Protein AF-0000000070363237 (afdb_homodimer)

Foldseek 3Di:
DDPVLQVVLVVQLVVLLCLQCVQFDLFDLPDPPDDGHGNQNLLVVLLVVLVVCQVVWPDHDDSVLLSLLSNCLCSLCSPVGDDDPLRDDPVNVVVVVVSSLVSLCVSCVSHDPVVSCSNNVSNVCLVVCPDPSSLVSVLSSLLSVLLSNLSHDPVSDDLVNLLVLQACVRHQVSQVVTPVSNVSSPVSSVSSLVSCVVVVHPSVVSNVVSVVVNVVRPD/DDPVLQVVLVVQLVVLLCLQCVQFDLFDLPDPPDDGHGNQNLLVVLLVVLVVCQVVWPDHDDSVLLNLLSNCLCSLCSPVGDDDPLNDDPVNVVVVVVSSLVSLCVSCVSHDPVVSCSNNVSNVCLVVCPDPSSLVSVLSSLLSVLLSNLSHDPVSDDLVNLLVLQACVRHQVSQVVTPVSNVSSPVSSVSSLVVCVVVVHPSVVSNVVSVVVNVVRPD

Radius of gyration: 22.14 Å; Cα contacts (8 Å, |Δi|>4): 570; chains: 2; bounding box: 48×64×52 Å

InterPro domains:
  IPR006674 HD domain [PF13023] (18-162)
  IPR039356 5'-deoxynucleotidase YfbR/HDDC2 [PTHR11845] (4-195)

Organism: Tetrahymena thermophila (strain SB210) (NCBI:txid312017)

Sequence (438 aa):
MNTAQQQNMYLEFLSLAAKLKTTVRHSWPLGKNERRESVGDHSWRLVLMSLLYADKLSQPVDPLKCVLMASIHDLPEALCGDIPIINQDKNVKKQKDILEHQALIKMTESLDEDIKNKLRNAYDEYEAQQTVESKYVKALDKIEAFQQHNLDPLDTWEQKEKEMLFQDRYLMKHCQFDPFLKQLAQKVIDDGIQKLKDAGEDVEKIKEEAIQKDKLIDFMNTAQQQNMYLEFLSLAAKLKTTVRHSWPLGKNERRESVGDHSWRLVLMSLLYADKLSQPVDPLKCVLMASIHDLPEALCGDIPIINQDKNVKKQKDILEHQALIKMTESLDEDIKNKLRNAYDEYEAQQTVESKYVKALDKIEAFQQHNLDPLDTWEQKEKEMLFQDRYLMKHCQFDPFLKQLAQKVIDDGIQ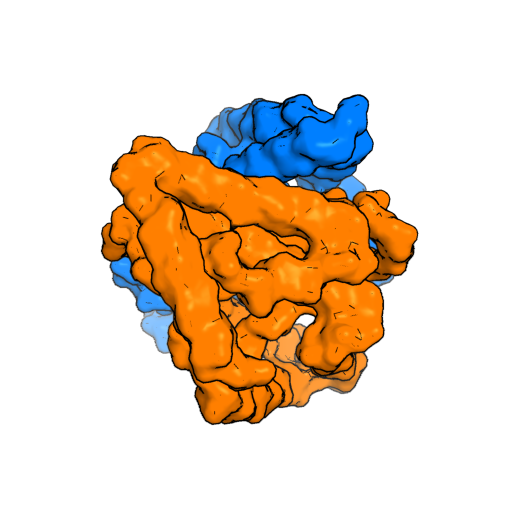KLKDAGEDVEKIKEEAIQKDKLIDF

pLDDT: mean 94.23, std 7.78, range [44.22, 98.94]

Nearest PDB structures (foldseek):
  3kh1-assembly1_B  TM=8.379E-01  e=4.471E-07  Paramagnetospirillum magnetotacticum MS-1
  4dmb-assembly1_A  TM=7.875E-01  e=2.802E-07  Homo sapiens
  4l7e-assembly1_A  TM=7.842E-01  e=4.684E-07  Homo sapiens
  4l1j-assembly1_A  TM=7.646E-01  e=3.886E-07  Homo sapiens
  3kh1-assembly1_A  TM=7.978E-01  e=7.133E-07  Paramagnetospirillum magnetotacticum MS-1

Structure (mmCIF, N/CA/C/O backbone):
data_AF-0000000070363237-model_v1
#
loop_
_entity.id
_entity.type
_entity.pdbx_description
1 polymer 'Hydrolase (HAD superfamily)'
#
loop_
_atom_site.group_PDB
_atom_site.id
_atom_site.type_symbol
_atom_site.label_atom_id
_atom_site.label_alt_id
_atom_site.label_comp_id
_atom_site.label_asym_id
_atom_site.label_entity_id
_atom_site.label_seq_id
_atom_site.pdbx_PDB_ins_code
_atom_site.Cartn_x
_atom_site.Cartn_y
_atom_site.Cartn_z
_atom_site.occupancy
_atom_site.B_iso_or_equiv
_atom_site.auth_seq_id
_atom_site.auth_comp_id
_atom_site.auth_asym_id
_atom_site.auth_atom_id
_atom_site.pdbx_PDB_model_num
ATOM 1 N N . MET A 1 1 ? 21.375 13.312 18.078 1 68.81 1 MET A N 1
ATOM 2 C CA . MET A 1 1 ? 20.5 13.938 17.094 1 68.81 1 MET A CA 1
ATOM 3 C C . MET A 1 1 ? 19.234 14.484 17.766 1 68.81 1 MET A C 1
ATOM 5 O O . MET A 1 1 ? 18.641 13.82 18.594 1 68.81 1 MET A O 1
ATOM 9 N N . ASN A 1 2 ? 19.031 15.758 17.531 1 81.75 2 ASN A N 1
ATOM 10 C CA . ASN A 1 2 ? 17.812 16.25 18.172 1 81.75 2 ASN A CA 1
ATOM 11 C C . ASN A 1 2 ? 16.562 15.812 17.422 1 81.75 2 ASN A C 1
ATOM 13 O O . ASN A 1 2 ? 16.656 15.25 16.328 1 81.75 2 ASN A O 1
ATOM 17 N N . THR A 1 3 ? 15.492 15.852 18.031 1 84.56 3 THR A N 1
ATOM 18 C CA . THR A 1 3 ? 14.219 15.336 17.531 1 84.56 3 THR A CA 1
ATOM 19 C C . THR A 1 3 ? 13.867 15.961 16.188 1 84.56 3 THR A C 1
ATOM 21 O O . THR A 1 3 ? 13.375 15.281 15.281 1 84.56 3 THR A O 1
ATOM 24 N N . ALA A 1 4 ? 14.172 17.219 16.047 1 88.19 4 ALA A N 1
ATOM 25 C CA . ALA A 1 4 ? 13.875 17.922 14.797 1 88.19 4 ALA A CA 1
ATOM 26 C C . ALA A 1 4 ? 14.703 17.391 13.641 1 88.19 4 ALA A C 1
ATOM 28 O O . ALA A 1 4 ? 14.195 17.188 12.539 1 88.19 4 ALA A O 1
ATOM 29 N N . GLN A 1 5 ? 15.945 17.219 13.883 1 88.75 5 GLN A N 1
ATOM 30 C CA . GLN A 1 5 ? 16.828 16.656 12.867 1 88.75 5 GLN A CA 1
ATOM 31 C C . GLN A 1 5 ? 16.406 15.25 12.477 1 88.75 5 GLN A C 1
ATOM 33 O O . GLN A 1 5 ? 16.438 14.891 11.297 1 88.75 5 GLN A O 1
ATOM 38 N N . GLN A 1 6 ? 16.031 14.516 13.477 1 91.06 6 GLN A N 1
ATOM 39 C CA . GLN A 1 6 ? 15.578 13.156 13.234 1 91.06 6 GLN A CA 1
ATOM 40 C C . GLN A 1 6 ? 14.32 13.141 12.367 1 91.06 6 GLN A C 1
ATOM 42 O O . GLN A 1 6 ? 14.219 12.359 11.422 1 91.06 6 GLN A O 1
ATOM 47 N N . GLN A 1 7 ? 13.375 13.984 12.664 1 92.81 7 GLN A N 1
ATOM 48 C CA . GLN A 1 7 ? 12.133 14.062 11.906 1 92.81 7 GLN A CA 1
ATOM 49 C C . GLN A 1 7 ? 12.391 14.469 10.461 1 92.81 7 GLN A C 1
ATOM 51 O O . GLN A 1 7 ? 11.758 13.953 9.539 1 92.81 7 GLN A O 1
ATOM 56 N N . ASN A 1 8 ? 13.406 15.367 10.297 1 93.81 8 ASN A N 1
ATOM 57 C CA . ASN A 1 8 ? 13.781 15.766 8.938 1 93.81 8 ASN A CA 1
ATOM 58 C C . ASN A 1 8 ? 14.336 14.586 8.141 1 93.81 8 ASN A C 1
ATOM 60 O O . ASN A 1 8 ? 14.047 14.453 6.949 1 93.81 8 ASN A O 1
ATOM 64 N N . MET A 1 9 ? 15.094 13.812 8.805 1 94.25 9 MET A N 1
ATOM 65 C CA . MET A 1 9 ? 15.68 12.648 8.148 1 94.25 9 MET A CA 1
ATOM 66 C C . MET A 1 9 ? 14.602 11.641 7.77 1 94.25 9 MET A C 1
ATOM 68 O O . MET A 1 9 ? 14.641 11.062 6.68 1 94.25 9 MET A O 1
ATOM 72 N N . TYR A 1 10 ? 13.609 11.438 8.641 1 95.88 10 TYR A N 1
ATOM 73 C CA . TYR A 1 10 ? 12.516 10.516 8.352 1 95.88 10 TYR A CA 1
ATOM 74 C C . TYR A 1 10 ? 11.664 11.039 7.191 1 95.88 10 TYR A C 1
ATOM 76 O O . TYR A 1 10 ? 11.281 10.273 6.305 1 95.88 10 TYR A O 1
ATOM 84 N N . LEU A 1 11 ? 11.422 12.352 7.223 1 97.06 11 LEU A N 1
ATOM 85 C CA . LEU A 1 11 ? 10.617 12.945 6.16 1 97.06 11 LEU A CA 1
ATOM 86 C C . LEU A 1 11 ? 11.328 12.836 4.816 1 97.06 11 LEU A C 1
ATOM 88 O O . LEU A 1 11 ? 10.695 12.617 3.785 1 97.06 11 LEU A O 1
ATOM 92 N N . GLU A 1 12 ? 12.648 12.984 4.809 1 96.44 12 GLU A N 1
ATOM 93 C CA . GLU A 1 12 ? 13.43 12.828 3.584 1 96.44 12 GLU A CA 1
ATOM 94 C C . GLU A 1 12 ? 13.367 11.398 3.064 1 96.44 12 GLU A C 1
ATOM 96 O O . GLU A 1 12 ? 13.18 11.172 1.868 1 96.44 12 GLU A O 1
ATOM 101 N N . PHE A 1 13 ? 13.586 10.461 3.955 1 98.12 13 PHE A N 1
ATOM 102 C CA . PHE A 1 13 ? 13.484 9.047 3.6 1 98.12 13 PHE A CA 1
ATOM 103 C C . PHE A 1 13 ? 12.109 8.734 3.025 1 98.12 13 PHE A C 1
ATOM 105 O O . PHE A 1 13 ? 12 8.07 1.992 1 98.12 13 PHE A O 1
ATOM 112 N N . LEU A 1 14 ? 11.047 9.234 3.676 1 98.19 14 LEU A N 1
ATOM 113 C CA . LEU A 1 14 ? 9.68 8.953 3.27 1 98.19 14 LEU A CA 1
ATOM 114 C C . LEU A 1 14 ? 9.344 9.664 1.961 1 98.19 14 LEU A C 1
ATOM 116 O O . LEU A 1 14 ? 8.508 9.188 1.189 1 98.19 14 LEU A O 1
ATOM 120 N N . SER A 1 15 ? 10.008 10.805 1.689 1 97.5 15 SER A N 1
ATOM 121 C CA . SER A 1 15 ? 9.867 11.477 0.401 1 97.5 15 SER A CA 1
ATOM 122 C C . SER A 1 15 ? 10.438 10.625 -0.729 1 97.5 15 SER A C 1
ATOM 124 O O . SER A 1 15 ? 9.828 10.523 -1.8 1 97.5 15 SER A O 1
ATOM 126 N N . LEU A 1 16 ? 11.578 10.008 -0.493 1 97.31 16 LEU A N 1
ATOM 127 C CA . LEU A 1 16 ? 12.156 9.102 -1.479 1 97.31 16 LEU A CA 1
ATOM 128 C C . LEU A 1 16 ? 11.273 7.879 -1.678 1 97.31 16 LEU A C 1
ATOM 130 O O . LEU A 1 16 ? 11.031 7.457 -2.811 1 97.31 16 LEU A O 1
ATOM 134 N N . ALA A 1 17 ? 10.758 7.328 -0.592 1 98.19 17 ALA A N 1
ATOM 135 C CA . ALA A 1 17 ? 9.891 6.156 -0.647 1 98.19 17 ALA A CA 1
ATOM 136 C C . ALA A 1 17 ? 8.625 6.445 -1.453 1 98.19 17 ALA A C 1
ATOM 138 O O . ALA A 1 17 ? 8.109 5.566 -2.146 1 98.19 17 ALA A O 1
ATOM 139 N N . ALA A 1 18 ? 8.141 7.695 -1.386 1 98.19 18 ALA A N 1
ATOM 140 C CA . ALA A 1 18 ? 6.898 8.086 -2.045 1 98.19 18 ALA A CA 1
ATOM 141 C C . ALA A 1 18 ? 6.988 7.887 -3.555 1 98.19 18 ALA A C 1
ATOM 143 O O . ALA A 1 18 ? 5.969 7.777 -4.234 1 98.19 18 ALA A O 1
ATOM 144 N N . LYS A 1 19 ? 8.195 7.781 -4.066 1 97.81 19 LYS A N 1
ATOM 145 C CA . LYS A 1 19 ? 8.383 7.566 -5.5 1 97.81 19 LYS A CA 1
ATOM 146 C C . LYS A 1 19 ? 7.824 6.215 -5.934 1 97.81 19 LYS A C 1
ATOM 148 O O . LYS A 1 19 ? 7.535 6.008 -7.113 1 97.81 19 LYS A O 1
ATOM 153 N N . LEU A 1 20 ? 7.574 5.273 -4.996 1 98.5 20 LEU A N 1
ATOM 154 C CA . LEU A 1 20 ? 6.988 3.98 -5.324 1 98.5 20 LEU A CA 1
ATOM 155 C C . LEU A 1 20 ? 5.543 4.141 -5.781 1 98.5 20 LEU A C 1
ATOM 157 O O . LEU A 1 20 ? 4.992 3.256 -6.441 1 98.5 20 LEU A O 1
ATOM 161 N N . LYS A 1 21 ? 4.898 5.297 -5.434 1 98.12 21 LYS A N 1
ATOM 162 C CA . LYS A 1 21 ? 3.521 5.562 -5.844 1 98.12 21 LYS A CA 1
ATOM 163 C C . LYS A 1 21 ? 3.436 5.816 -7.348 1 98.12 21 LYS A C 1
ATOM 165 O O . LYS A 1 21 ? 2.365 5.688 -7.941 1 98.12 21 LYS A O 1
ATOM 170 N N . THR A 1 22 ? 4.582 6.168 -7.98 1 97.25 22 THR A N 1
ATOM 171 C CA . THR A 1 22 ? 4.582 6.52 -9.398 1 97.25 22 THR A CA 1
ATOM 172 C C . THR A 1 22 ? 5.496 5.582 -10.188 1 97.25 22 THR A C 1
ATOM 174 O O . THR A 1 22 ? 5.602 5.699 -11.406 1 97.25 22 THR A O 1
ATOM 177 N N . THR A 1 23 ? 6.246 4.688 -9.469 1 97.44 23 THR A N 1
ATOM 178 C CA . THR A 1 23 ? 6.949 3.602 -10.141 1 97.44 23 THR A CA 1
ATOM 179 C C . THR A 1 23 ? 5.977 2.504 -10.562 1 97.44 23 THR A C 1
ATOM 181 O O . THR A 1 23 ? 5.441 1.782 -9.719 1 97.44 23 THR A O 1
ATOM 184 N N . VAL A 1 24 ? 5.766 2.338 -11.875 1 95.94 24 VAL A N 1
ATOM 185 C CA . VAL A 1 24 ? 4.684 1.479 -12.336 1 95.94 24 VAL A CA 1
ATOM 186 C C . VAL A 1 24 ? 5.223 0.083 -12.641 1 95.94 24 VAL A C 1
ATOM 188 O O . VAL A 1 24 ? 6.383 -0.071 -13.023 1 95.94 24 VAL A O 1
ATOM 191 N N . ARG A 1 25 ? 4.395 -0.927 -12.461 1 95.69 25 ARG A N 1
ATOM 192 C CA . ARG A 1 25 ? 4.66 -2.324 -12.797 1 95.69 25 ARG A CA 1
ATOM 193 C C . ARG A 1 25 ? 4.047 -2.693 -14.141 1 95.69 25 ARG A C 1
ATOM 195 O O . ARG A 1 25 ? 3.584 -1.82 -14.883 1 95.69 25 ARG A O 1
ATOM 202 N N . HIS A 1 26 ? 4.039 -3.918 -14.445 1 91.56 26 HIS A N 1
ATOM 203 C CA . HIS A 1 26 ? 3.629 -4.395 -15.766 1 91.56 26 HIS A CA 1
ATOM 204 C C . HIS A 1 26 ? 2.111 -4.523 -15.852 1 91.56 26 HIS A C 1
ATOM 206 O O . HIS A 1 26 ? 1.538 -4.414 -16.938 1 91.56 26 HIS A O 1
ATOM 212 N N . SER A 1 27 ? 1.451 -4.664 -14.734 1 93.31 27 SER A N 1
ATOM 213 C CA . SER A 1 27 ? 0.03 -4.992 -14.68 1 93.31 27 SER A CA 1
ATOM 214 C C . SER A 1 27 ? -0.83 -3.787 -15.047 1 93.31 27 SER A C 1
ATOM 216 O O . SER A 1 27 ? -0.53 -2.66 -14.648 1 93.31 27 SER A O 1
ATOM 218 N N . TRP A 1 28 ? -1.912 -4.078 -15.812 1 94.75 28 TRP A N 1
ATOM 219 C CA . TRP A 1 28 ? -2.908 -3.1 -16.234 1 94.75 28 TRP A CA 1
ATOM 220 C C . TRP A 1 28 ? -4.285 -3.447 -15.68 1 94.75 28 TRP A C 1
ATOM 222 O O . TRP A 1 28 ? -5.129 -3.994 -16.391 1 94.75 28 TRP A O 1
ATOM 232 N N . PRO A 1 29 ? -4.539 -2.984 -14.477 1 93.94 29 PRO A N 1
ATOM 233 C CA . PRO A 1 29 ? -5.77 -3.434 -13.82 1 93.94 29 PRO A CA 1
ATOM 234 C C . PRO A 1 29 ? -7.027 -2.932 -14.523 1 93.94 29 PRO A C 1
ATOM 236 O O . PRO A 1 29 ? -8.094 -3.531 -14.391 1 93.94 29 PRO A O 1
ATOM 239 N N . LEU A 1 30 ? -6.949 -1.85 -15.297 1 92.81 30 LEU A N 1
ATOM 240 C CA . LEU A 1 30 ? -8.141 -1.249 -15.898 1 92.81 30 LEU A CA 1
ATOM 241 C C . LEU A 1 30 ? -8.141 -1.446 -17.406 1 92.81 30 LEU A C 1
ATOM 243 O O . LEU A 1 30 ? -9.031 -0.949 -18.109 1 92.81 30 LEU A O 1
ATOM 247 N N . GLY A 1 31 ? -7.234 -2.068 -17.938 1 92.38 31 GLY A N 1
ATOM 248 C CA . GLY A 1 31 ? -7.133 -2.275 -19.375 1 92.38 31 GLY A CA 1
ATOM 249 C C . GLY A 1 31 ? -5.867 -1.695 -19.969 1 92.38 31 GLY A C 1
ATOM 250 O O . GLY A 1 31 ? -5.152 -0.936 -19.312 1 92.38 31 GLY A O 1
ATOM 251 N N . LYS A 1 32 ? -5.805 -2.025 -21.188 1 89 32 LYS A N 1
ATOM 252 C CA . LYS A 1 32 ? -4.613 -1.55 -21.875 1 89 32 LYS A CA 1
ATOM 253 C C . LYS A 1 32 ? -4.629 -0.03 -22.016 1 89 32 LYS A C 1
ATOM 255 O O . LYS A 1 32 ? -5.676 0.567 -22.266 1 89 32 LYS A O 1
ATOM 260 N N . ASN A 1 33 ? -3.549 0.647 -21.797 1 86.19 33 ASN A N 1
ATOM 261 C CA . ASN A 1 33 ? -3.34 2.084 -21.953 1 86.19 33 ASN A CA 1
ATOM 262 C C . ASN A 1 33 ? -4.047 2.871 -20.859 1 86.19 33 ASN A C 1
ATOM 264 O O . ASN A 1 33 ? -4.223 4.086 -20.969 1 86.19 33 ASN A O 1
ATOM 268 N N . GLU A 1 34 ? -4.531 2.162 -19.969 1 91.88 34 GLU A N 1
ATOM 269 C CA . GLU A 1 34 ? -5.082 2.822 -18.781 1 91.88 34 GLU A CA 1
ATOM 270 C C . GLU A 1 34 ? -4.051 2.891 -17.656 1 91.88 34 GLU A C 1
ATOM 272 O O . GLU A 1 34 ? -2.846 2.898 -17.922 1 91.88 34 GLU A O 1
ATOM 277 N N . ARG A 1 35 ? -4.516 2.902 -16.422 1 92.69 35 ARG A N 1
ATOM 278 C CA . ARG A 1 35 ? -3.643 3.043 -15.273 1 92.69 35 ARG A CA 1
ATOM 279 C C . ARG A 1 35 ? -2.932 1.731 -14.953 1 92.69 35 ARG A C 1
ATOM 281 O O . ARG A 1 35 ? -3.578 0.701 -14.758 1 92.69 35 ARG A O 1
ATOM 288 N N . ARG A 1 36 ? -1.644 1.788 -14.945 1 95.94 36 ARG A N 1
ATOM 289 C CA . ARG A 1 36 ? -0.871 0.629 -14.508 1 95.94 36 ARG A CA 1
ATOM 290 C C . ARG A 1 36 ? -0.79 0.569 -12.984 1 95.94 36 ARG A C 1
ATOM 292 O O . ARG A 1 36 ? -0.907 1.594 -12.312 1 95.94 36 ARG A O 1
ATOM 299 N N . GLU A 1 37 ? -0.591 -0.624 -12.523 1 97.69 37 GLU A N 1
ATOM 300 C CA . GLU A 1 37 ? -0.341 -0.818 -11.102 1 97.69 37 GLU A CA 1
ATOM 301 C C . GLU A 1 37 ? 0.981 -0.184 -10.68 1 97.69 37 GLU A C 1
ATOM 303 O O . GLU A 1 37 ? 1.983 -0.299 -11.391 1 97.69 37 GLU A O 1
ATOM 308 N N . SER A 1 38 ? 1.034 0.523 -9.531 1 98.19 38 SER A N 1
ATOM 309 C CA . SER A 1 38 ? 2.293 1.02 -8.984 1 98.19 38 SER A CA 1
ATOM 310 C C . SER A 1 38 ? 2.932 -0.005 -8.047 1 98.19 38 SER A C 1
ATOM 312 O O . SER A 1 38 ? 2.266 -0.936 -7.594 1 98.19 38 SER A O 1
ATOM 314 N N . VAL A 1 39 ? 4.219 0.177 -7.781 1 98.5 39 VAL A N 1
ATOM 315 C CA . VAL A 1 39 ? 4.902 -0.661 -6.805 1 98.5 39 VAL A CA 1
ATOM 316 C C . VAL A 1 39 ? 4.289 -0.449 -5.422 1 98.5 39 VAL A C 1
ATOM 318 O O . VAL A 1 39 ? 4.195 -1.387 -4.625 1 98.5 39 VAL A O 1
ATOM 321 N N . GLY A 1 40 ? 3.85 0.8 -5.102 1 98.69 40 GLY A N 1
ATOM 322 C CA . GLY A 1 40 ? 3.143 1.066 -3.859 1 98.69 40 GLY A CA 1
ATOM 323 C C . GLY A 1 40 ? 1.856 0.272 -3.723 1 98.69 40 GLY A C 1
ATOM 324 O O . GLY A 1 40 ? 1.598 -0.325 -2.676 1 98.69 40 GLY A O 1
ATOM 325 N N . ASP A 1 41 ? 1.021 0.223 -4.812 1 98.69 41 ASP A N 1
ATOM 326 C CA . ASP A 1 41 ? -0.201 -0.575 -4.867 1 98.69 41 ASP A CA 1
ATOM 327 C C . ASP A 1 41 ? 0.082 -2.037 -4.535 1 98.69 41 ASP A C 1
ATOM 329 O O . ASP A 1 41 ? -0.592 -2.631 -3.691 1 98.69 41 ASP A O 1
ATOM 333 N N . HIS A 1 42 ? 1.055 -2.541 -5.23 1 98.69 42 HIS A N 1
ATOM 334 C CA . HIS A 1 42 ? 1.455 -3.934 -5.062 1 98.69 42 HIS A CA 1
ATOM 335 C C . HIS A 1 42 ? 1.879 -4.219 -3.627 1 98.69 42 HIS A C 1
ATOM 337 O O . HIS A 1 42 ? 1.453 -5.211 -3.033 1 98.69 42 HIS A O 1
ATOM 343 N N . SER A 1 43 ? 2.715 -3.367 -3.057 1 98.88 43 SER A N 1
ATOM 344 C CA . SER A 1 43 ? 3.254 -3.557 -1.715 1 98.88 43 SER A CA 1
ATOM 345 C C . SER A 1 43 ? 2.154 -3.482 -0.661 1 98.88 43 SER A C 1
ATOM 347 O O . SER A 1 43 ? 2.186 -4.211 0.331 1 98.88 43 SER A O 1
ATOM 349 N N . TRP A 1 44 ? 1.17 -2.582 -0.861 1 98.88 44 TRP A N 1
ATOM 350 C CA . TRP A 1 44 ? 0.042 -2.49 0.06 1 98.88 44 TRP A CA 1
ATOM 351 C C . TRP A 1 44 ? -0.716 -3.812 0.126 1 98.88 44 TRP A C 1
ATOM 353 O O . TRP A 1 44 ? -0.987 -4.324 1.214 1 98.88 44 TRP A O 1
ATOM 363 N N . ARG A 1 45 ? -1.072 -4.344 -1.027 1 98.88 45 ARG A N 1
ATOM 364 C CA . ARG A 1 45 ? -1.854 -5.574 -1.042 1 98.88 45 ARG A CA 1
ATOM 365 C C . ARG A 1 45 ? -1.052 -6.738 -0.472 1 98.88 45 ARG A C 1
ATOM 367 O O . ARG A 1 45 ? -1.61 -7.625 0.18 1 98.88 45 ARG A O 1
ATOM 374 N N . LEU A 1 46 ? 0.284 -6.695 -0.72 1 98.88 46 LEU A N 1
ATOM 375 C CA . LEU A 1 46 ? 1.155 -7.711 -0.14 1 98.88 46 LEU A CA 1
ATOM 376 C C . LEU A 1 46 ? 1.116 -7.656 1.384 1 98.88 46 LEU A C 1
ATOM 378 O O . LEU A 1 46 ? 1.078 -8.695 2.045 1 98.88 46 LEU A O 1
ATOM 382 N N . VAL A 1 47 ? 1.131 -6.473 1.96 1 98.88 47 VAL A N 1
ATOM 383 C CA . VAL A 1 47 ? 1.019 -6.289 3.402 1 98.88 47 VAL A CA 1
ATOM 384 C C . VAL A 1 47 ? -0.3 -6.879 3.898 1 98.88 47 VAL A C 1
ATOM 386 O O . VAL A 1 47 ? -0.322 -7.629 4.879 1 98.88 47 VAL A O 1
ATOM 389 N N . LEU A 1 48 ? -1.365 -6.57 3.238 1 98.69 48 LEU A N 1
ATOM 390 C CA . LEU A 1 48 ? -2.682 -7.07 3.617 1 98.69 48 LEU A CA 1
ATOM 391 C C . LEU A 1 48 ? -2.713 -8.594 3.596 1 98.69 48 LEU A C 1
ATOM 393 O O . LEU A 1 48 ? -3.189 -9.227 4.543 1 98.69 48 LEU A O 1
ATOM 397 N N . MET A 1 49 ? -2.184 -9.219 2.551 1 98.69 49 MET A N 1
ATOM 398 C CA . MET A 1 49 ? -2.121 -10.672 2.439 1 98.69 49 MET A CA 1
ATOM 399 C C . MET A 1 49 ? -1.302 -11.266 3.578 1 98.69 49 MET A C 1
ATOM 401 O O . MET A 1 49 ? -1.685 -12.289 4.156 1 98.69 49 MET A O 1
ATOM 405 N N . SER A 1 50 ? -0.142 -10.609 3.865 1 98.69 50 SER A N 1
ATOM 406 C CA . SER A 1 50 ? 0.742 -11.125 4.906 1 98.69 50 SER A CA 1
ATOM 407 C C . SER A 1 50 ? 0.045 -11.148 6.262 1 98.69 50 SER A C 1
ATOM 409 O O . SER A 1 50 ? 0.295 -12.039 7.074 1 98.69 50 SER A O 1
ATOM 411 N N . LEU A 1 51 ? -0.832 -10.203 6.504 1 98.06 51 LEU A N 1
ATOM 412 C CA . LEU A 1 51 ? -1.592 -10.148 7.75 1 98.06 51 LEU A CA 1
ATOM 413 C C . LEU A 1 51 ? -2.678 -11.219 7.77 1 98.06 51 LEU A C 1
ATOM 415 O O . LEU A 1 51 ? -2.945 -11.82 8.812 1 98.06 51 LEU A O 1
ATOM 419 N N . LEU A 1 52 ? -3.281 -11.516 6.641 1 97.12 52 LEU A N 1
ATOM 420 C CA . LEU A 1 52 ? -4.441 -12.398 6.555 1 97.12 52 LEU A CA 1
ATOM 421 C C . LEU A 1 52 ? -4.027 -13.859 6.699 1 97.12 52 LEU A C 1
ATOM 423 O O . LEU A 1 52 ? -4.75 -14.656 7.297 1 97.12 52 LEU A O 1
ATOM 427 N N . TYR A 1 53 ? -2.848 -14.211 6.184 1 97.31 53 TYR A N 1
ATOM 428 C CA . TYR A 1 53 ? -2.52 -15.625 6.047 1 97.31 53 TYR A CA 1
ATOM 429 C C . TYR A 1 53 ? -1.526 -16.062 7.121 1 97.31 53 TYR A C 1
ATOM 431 O O . TYR A 1 53 ? -1.177 -17.234 7.211 1 97.31 53 TYR A O 1
ATOM 439 N N . ALA A 1 54 ? -1.068 -15.156 7.965 1 96.94 54 ALA A N 1
ATOM 440 C CA . ALA A 1 54 ? 0.022 -15.422 8.898 1 96.94 54 ALA A CA 1
ATOM 441 C C . ALA A 1 54 ? -0.294 -16.625 9.773 1 96.94 54 ALA A C 1
ATOM 443 O O . ALA A 1 54 ? 0.594 -17.422 10.094 1 96.94 54 ALA A O 1
ATOM 444 N N . ASP A 1 55 ? -1.562 -16.859 10.156 1 95.56 55 ASP A N 1
ATOM 445 C CA . ASP A 1 55 ? -1.926 -17.906 11.109 1 95.56 55 ASP A CA 1
ATOM 446 C C . ASP A 1 55 ? -2.334 -19.188 10.383 1 95.56 55 ASP A C 1
ATOM 448 O O . ASP A 1 55 ? -2.799 -20.141 11.016 1 95.56 55 ASP A O 1
ATOM 452 N N . LYS A 1 56 ? -2.205 -19.203 9.047 1 95.94 56 LYS A N 1
ATOM 453 C CA . LYS A 1 56 ? -2.631 -20.359 8.266 1 95.94 56 LYS A CA 1
ATOM 454 C C . LYS A 1 56 ? -1.451 -21.281 7.949 1 95.94 56 LYS A C 1
ATOM 456 O O . LYS A 1 56 ? -1.639 -22.406 7.477 1 95.94 56 LYS A O 1
ATOM 461 N N . LEU A 1 57 ? -0.264 -20.781 8.25 1 96.94 57 LEU A N 1
ATOM 462 C CA . LEU A 1 57 ? 0.94 -21.531 7.887 1 96.94 57 LEU A CA 1
ATOM 463 C C . LEU A 1 57 ? 1.176 -22.688 8.852 1 96.94 57 LEU A C 1
ATOM 465 O O . LEU A 1 57 ? 0.756 -22.625 10.016 1 96.94 57 LEU A O 1
ATOM 469 N N . SER A 1 58 ? 1.894 -23.703 8.383 1 97 58 SER A N 1
ATOM 470 C CA . SER A 1 58 ? 2.242 -24.859 9.195 1 97 58 SER A CA 1
ATOM 471 C C . SER A 1 58 ? 3.262 -24.484 10.273 1 97 58 SER A C 1
ATOM 473 O O . SER A 1 58 ? 3.277 -25.078 11.352 1 97 58 SER A O 1
ATOM 475 N N . GLN A 1 59 ? 4.148 -23.547 9.977 1 96.56 59 GLN A N 1
ATOM 476 C CA . GLN A 1 59 ? 5.094 -22.984 10.938 1 96.56 59 GLN A CA 1
ATOM 477 C C . GLN A 1 59 ? 4.707 -21.562 11.328 1 96.56 59 GLN A C 1
ATOM 479 O O . GLN A 1 59 ? 4.266 -20.781 10.484 1 96.56 59 GLN A O 1
ATOM 484 N N . PRO A 1 60 ? 4.898 -21.359 12.609 1 97.44 60 PRO A N 1
ATOM 485 C CA . PRO A 1 60 ? 4.566 -19.984 13.016 1 97.44 60 PRO A CA 1
ATOM 486 C C . PRO A 1 60 ? 5.523 -18.953 12.438 1 97.44 60 PRO A C 1
ATOM 488 O O . PRO A 1 60 ? 6.707 -19.234 12.242 1 97.44 60 PRO A O 1
ATOM 491 N N . VAL A 1 61 ? 5.047 -17.766 12.156 1 98.31 61 VAL A N 1
ATOM 492 C CA . VAL A 1 61 ? 5.855 -16.641 11.703 1 98.31 61 VAL A CA 1
ATOM 493 C C . VAL A 1 61 ? 5.586 -15.43 12.594 1 98.31 61 VAL A C 1
ATOM 495 O O . VAL A 1 61 ? 4.551 -15.359 13.258 1 98.31 61 VAL A O 1
ATOM 498 N N . ASP A 1 62 ? 6.574 -14.547 12.664 1 98.5 62 ASP A N 1
ATOM 499 C CA . ASP A 1 62 ? 6.379 -13.234 13.266 1 98.5 62 ASP A CA 1
ATOM 500 C C . ASP A 1 62 ? 5.691 -12.281 12.297 1 98.5 62 ASP A C 1
ATOM 502 O O . ASP A 1 62 ? 6.32 -11.773 11.359 1 98.5 62 ASP A O 1
ATOM 506 N N . PRO A 1 63 ? 4.418 -11.992 12.547 1 98.5 63 PRO A N 1
ATOM 507 C CA . PRO A 1 63 ? 3.676 -11.195 11.562 1 98.5 63 PRO A CA 1
ATOM 508 C C . PRO A 1 63 ? 4.262 -9.797 11.375 1 98.5 63 PRO A C 1
ATOM 510 O O . PRO A 1 63 ? 4.211 -9.25 10.273 1 98.5 63 PRO A O 1
ATOM 513 N N . LEU A 1 64 ? 4.781 -9.219 12.438 1 98.56 64 LEU A N 1
ATOM 514 C CA . LEU A 1 64 ? 5.336 -7.871 12.328 1 98.56 64 LEU A CA 1
ATOM 515 C C . LEU A 1 64 ? 6.566 -7.863 11.43 1 98.56 64 LEU A C 1
ATOM 517 O O . LEU A 1 64 ? 6.754 -6.938 10.641 1 98.56 64 LEU A O 1
ATOM 521 N N . LYS A 1 65 ? 7.387 -8.852 11.602 1 98.31 65 LYS A N 1
ATOM 522 C CA . LYS A 1 65 ? 8.555 -8.992 10.734 1 98.31 65 LYS A CA 1
ATOM 523 C C . LYS A 1 65 ? 8.133 -9.18 9.273 1 98.31 65 LYS A C 1
ATOM 525 O O . LYS A 1 65 ? 8.727 -8.594 8.375 1 98.31 65 LYS A O 1
ATOM 530 N N . CYS A 1 66 ? 7.098 -9.938 9.008 1 98.88 66 CYS A N 1
ATOM 531 C CA . CYS A 1 66 ? 6.598 -10.195 7.66 1 98.88 66 CYS A CA 1
ATOM 532 C C . CYS A 1 66 ? 6.047 -8.914 7.035 1 98.88 66 CYS A C 1
ATOM 534 O O . CYS A 1 66 ? 6.312 -8.625 5.867 1 98.88 66 CYS A O 1
ATOM 536 N N . VAL A 1 67 ? 5.328 -8.148 7.844 1 98.81 67 VAL A N 1
ATOM 537 C CA . VAL A 1 67 ? 4.742 -6.902 7.363 1 98.81 67 VAL A CA 1
ATOM 538 C C . VAL A 1 67 ? 5.852 -5.91 7.016 1 98.81 67 VAL A C 1
ATOM 540 O O . VAL A 1 67 ? 5.77 -5.203 6.012 1 98.81 67 VAL A O 1
ATOM 543 N N . LEU A 1 68 ? 6.855 -5.836 7.859 1 98.81 68 LEU A N 1
ATOM 544 C CA . LEU A 1 68 ? 7.98 -4.953 7.566 1 98.81 68 LEU A CA 1
ATOM 545 C C . LEU A 1 68 ? 8.641 -5.34 6.25 1 98.81 68 LEU A C 1
ATOM 547 O O . LEU A 1 68 ? 8.844 -4.488 5.379 1 98.81 68 LEU A O 1
ATOM 551 N N . MET A 1 69 ? 8.891 -6.594 6.047 1 98.81 69 MET A N 1
ATOM 552 C CA . MET A 1 69 ? 9.508 -7.078 4.812 1 98.81 69 MET A CA 1
ATOM 553 C C . MET A 1 69 ? 8.617 -6.773 3.611 1 98.81 69 MET A C 1
ATOM 555 O O . MET A 1 69 ? 9.094 -6.277 2.588 1 98.81 69 MET A O 1
ATOM 559 N N . ALA A 1 70 ? 7.332 -7.086 3.771 1 98.88 70 ALA A N 1
ATOM 560 C CA . ALA A 1 70 ? 6.375 -6.859 2.691 1 98.88 70 ALA A CA 1
ATOM 561 C C . ALA A 1 70 ? 6.324 -5.383 2.305 1 98.88 70 ALA A C 1
ATOM 563 O O . ALA A 1 70 ? 6.195 -5.051 1.124 1 98.88 70 ALA A O 1
ATOM 564 N N . SER A 1 71 ? 6.465 -4.488 3.26 1 98.75 71 SER A N 1
ATOM 565 C CA . SER A 1 71 ? 6.316 -3.053 3.033 1 98.75 71 SER A CA 1
ATOM 566 C C . SER A 1 71 ? 7.543 -2.475 2.336 1 98.75 71 SER A C 1
ATOM 568 O O . SER A 1 71 ? 7.441 -1.479 1.616 1 98.75 71 SER A O 1
ATOM 570 N N . ILE A 1 72 ? 8.75 -3.162 2.457 1 98.69 72 ILE A N 1
ATOM 571 C CA . ILE A 1 72 ? 9.945 -2.459 2 1 98.69 72 ILE A CA 1
ATOM 572 C C . ILE A 1 72 ? 10.672 -3.303 0.955 1 98.69 72 ILE A C 1
ATOM 574 O O . ILE A 1 72 ? 11.734 -2.912 0.462 1 98.69 72 ILE A O 1
ATOM 578 N N . HIS A 1 73 ? 10.18 -4.469 0.573 1 98.31 73 HIS A N 1
ATOM 579 C CA . HIS A 1 73 ? 10.922 -5.414 -0.26 1 98.31 73 HIS A CA 1
ATOM 580 C C . HIS A 1 73 ? 11.289 -4.793 -1.604 1 98.31 73 HIS A C 1
ATOM 582 O O . HIS A 1 73 ? 12.344 -5.09 -2.162 1 98.31 73 HIS A O 1
ATOM 588 N N . ASP A 1 74 ? 10.484 -3.895 -2.102 1 98.06 74 ASP A N 1
ATOM 589 C CA . ASP A 1 74 ? 10.734 -3.262 -3.393 1 98.06 74 ASP A CA 1
ATOM 590 C C . ASP A 1 74 ? 11.125 -1.796 -3.219 1 98.06 74 ASP A C 1
ATOM 592 O O . ASP A 1 74 ? 11.102 -1.022 -4.18 1 98.06 74 ASP A O 1
ATOM 596 N N . LEU A 1 75 ? 11.477 -1.37 -1.999 1 98.12 75 LEU A N 1
ATOM 597 C CA . LEU A 1 75 ? 11.773 0.019 -1.672 1 98.12 75 LEU A CA 1
ATOM 598 C C . LEU A 1 75 ? 12.859 0.57 -2.588 1 98.12 75 LEU A C 1
ATOM 600 O O . LEU A 1 75 ? 12.773 1.709 -3.053 1 98.12 75 LEU A O 1
ATOM 604 N N . PRO A 1 76 ? 13.914 -0.197 -2.92 1 97.56 76 PRO A N 1
ATOM 605 C CA . PRO A 1 76 ? 14.977 0.33 -3.779 1 97.56 76 PRO A CA 1
ATOM 606 C C . PRO A 1 76 ? 14.461 0.765 -5.152 1 97.56 76 PRO A C 1
ATOM 608 O O . PRO A 1 76 ? 15.102 1.578 -5.824 1 97.56 76 PRO A O 1
ATOM 611 N N . GLU A 1 77 ? 13.297 0.243 -5.578 1 97.56 77 GLU A N 1
ATOM 612 C CA . GLU A 1 77 ? 12.758 0.559 -6.895 1 97.56 77 GLU A CA 1
ATOM 613 C C . GLU A 1 77 ? 12.312 2.016 -6.977 1 97.56 77 GLU A C 1
ATOM 615 O O . GLU A 1 77 ? 12.086 2.543 -8.07 1 97.56 77 GLU A O 1
ATOM 620 N N . ALA A 1 78 ? 12.203 2.654 -5.859 1 96.94 78 ALA A N 1
ATOM 621 C CA . ALA A 1 78 ? 11.914 4.086 -5.828 1 96.94 78 ALA A CA 1
ATOM 622 C C . ALA A 1 78 ? 13.008 4.879 -6.543 1 96.94 78 ALA A C 1
ATOM 624 O O . ALA A 1 78 ? 12.742 5.941 -7.109 1 96.94 78 ALA A O 1
ATOM 625 N N . LEU A 1 79 ? 14.227 4.375 -6.512 1 95.31 79 LEU A N 1
ATOM 626 C CA . LEU A 1 79 ? 15.352 5.094 -7.105 1 95.31 79 LEU A CA 1
ATOM 627 C C . LEU A 1 79 ? 15.797 4.43 -8.406 1 95.31 79 LEU A C 1
ATOM 629 O O . LEU A 1 79 ? 16.234 5.109 -9.336 1 95.31 79 LEU A O 1
ATOM 633 N N . CYS A 1 80 ? 15.594 3.07 -8.469 1 92.88 80 CYS A N 1
ATOM 634 C CA . CYS A 1 80 ? 16.188 2.389 -9.609 1 92.88 80 CYS A CA 1
ATOM 635 C C . CYS A 1 80 ? 15.125 1.965 -10.609 1 92.88 80 CYS A C 1
ATOM 637 O O . CYS A 1 80 ? 15.453 1.494 -11.703 1 92.88 80 CYS A O 1
ATOM 639 N N . GLY A 1 81 ? 13.883 2.156 -10.258 1 90.44 81 GLY A N 1
ATOM 640 C CA . GLY A 1 81 ? 12.812 1.72 -11.133 1 90.44 81 GLY A CA 1
ATOM 641 C C . GLY A 1 81 ? 12.484 0.245 -10.992 1 90.44 81 GLY A C 1
ATOM 642 O O . GLY A 1 81 ? 13.188 -0.487 -10.297 1 90.44 81 GLY A O 1
ATOM 643 N N . ASP A 1 82 ? 11.398 -0.149 -11.602 1 85.56 82 ASP A N 1
ATOM 644 C CA . ASP A 1 82 ? 10.969 -1.544 -11.586 1 85.56 82 ASP A CA 1
ATOM 645 C C . ASP A 1 82 ? 11.367 -2.256 -12.875 1 85.56 82 ASP A C 1
ATOM 647 O O . ASP A 1 82 ? 11.219 -1.703 -13.969 1 85.56 82 ASP A O 1
ATOM 651 N N . ILE A 1 83 ? 12 -3.379 -12.773 1 82.12 83 ILE A N 1
ATOM 652 C CA . ILE A 1 83 ? 12.25 -4.266 -13.906 1 82.12 83 ILE A CA 1
ATOM 653 C C . ILE A 1 83 ? 11.398 -5.527 -13.766 1 82.12 83 ILE A C 1
ATOM 655 O O . ILE A 1 83 ? 11.688 -6.387 -12.93 1 82.12 83 ILE A O 1
ATOM 659 N N . PRO A 1 84 ? 10.469 -5.668 -14.617 1 79.81 84 PRO A N 1
ATOM 660 C CA . PRO A 1 84 ? 9.578 -6.824 -14.516 1 79.81 84 PRO A CA 1
ATOM 661 C C . PRO A 1 84 ? 10.312 -8.156 -14.664 1 79.81 84 PRO A C 1
ATOM 663 O O . PRO A 1 84 ? 11.297 -8.242 -15.406 1 79.81 84 PRO A O 1
ATOM 666 N N . ILE A 1 85 ? 9.797 -9.039 -13.945 1 74.38 85 ILE A N 1
ATOM 667 C CA . ILE A 1 85 ? 10.398 -10.367 -13.93 1 74.38 85 ILE A CA 1
ATOM 668 C C . ILE A 1 85 ? 10.477 -10.914 -15.359 1 74.38 85 ILE A C 1
ATOM 670 O O . ILE A 1 85 ? 11.438 -11.602 -15.711 1 74.38 85 ILE A O 1
ATOM 674 N N . ILE A 1 86 ? 9.57 -10.625 -16.203 1 72.75 86 ILE A N 1
ATOM 675 C CA . ILE A 1 86 ? 9.492 -11.156 -17.562 1 72.75 86 ILE A CA 1
ATOM 676 C C . ILE A 1 86 ? 10.664 -10.633 -18.391 1 72.75 86 ILE A C 1
ATOM 678 O O . ILE A 1 86 ? 10.984 -11.195 -19.438 1 72.75 86 ILE A O 1
ATOM 682 N N . ASN A 1 87 ? 11.234 -9.594 -17.953 1 74 87 ASN A N 1
ATOM 683 C CA . ASN A 1 87 ? 12.328 -8.969 -18.703 1 74 87 ASN A CA 1
ATOM 684 C C . ASN A 1 87 ? 13.68 -9.266 -18.062 1 74 87 ASN A C 1
ATOM 686 O O . ASN A 1 87 ? 14.688 -8.656 -18.422 1 74 87 ASN A O 1
ATOM 690 N N . GLN A 1 88 ? 13.633 -10.195 -17.094 1 73.5 88 GLN A N 1
ATOM 691 C CA . GLN A 1 88 ? 14.867 -10.43 -16.359 1 73.5 88 GLN A CA 1
ATOM 692 C C . GLN A 1 88 ? 15.562 -11.703 -16.844 1 73.5 88 GLN A C 1
ATOM 694 O O . GLN A 1 88 ? 14.906 -12.727 -17.062 1 73.5 88 GLN A O 1
ATOM 699 N N . ASP A 1 89 ? 16.797 -11.539 -17.219 1 75 89 ASP A N 1
ATOM 700 C CA . ASP A 1 89 ? 17.688 -12.688 -17.328 1 75 89 ASP A CA 1
ATOM 701 C C . ASP A 1 89 ? 18.766 -12.672 -16.25 1 75 89 ASP A C 1
ATOM 703 O O . ASP A 1 89 ? 18.766 -11.789 -15.391 1 75 89 ASP A O 1
ATOM 707 N N . LYS A 1 90 ? 19.656 -13.625 -16.219 1 77.06 90 LYS A N 1
ATOM 708 C CA . LYS A 1 90 ? 20.609 -13.773 -15.125 1 77.06 90 LYS A CA 1
ATOM 709 C C . LYS A 1 90 ? 21.484 -12.531 -15 1 77.06 90 LYS A C 1
ATOM 711 O O . LYS A 1 90 ? 21.781 -12.078 -13.883 1 77.06 90 LYS A O 1
ATOM 716 N N . ASN A 1 91 ? 21.922 -12.07 -16.125 1 76.5 91 ASN A N 1
ATOM 717 C CA . ASN A 1 91 ? 22.781 -10.891 -16.094 1 76.5 91 ASN A CA 1
ATOM 718 C C . ASN A 1 91 ? 22.031 -9.656 -15.617 1 76.5 91 ASN A C 1
ATOM 720 O O . ASN A 1 91 ? 22.547 -8.875 -14.82 1 76.5 91 ASN A O 1
ATOM 724 N N . VAL A 1 92 ? 20.906 -9.578 -16.094 1 78.75 92 VAL A N 1
ATOM 725 C CA . VAL A 1 92 ? 20.062 -8.453 -15.711 1 78.75 92 VAL A CA 1
ATOM 726 C C . VAL A 1 92 ? 19.719 -8.531 -14.227 1 78.75 92 VAL A C 1
ATOM 728 O O . VAL A 1 92 ? 19.734 -7.523 -13.523 1 78.75 92 VAL A O 1
ATOM 731 N N . LYS A 1 93 ? 19.531 -9.711 -13.766 1 81.75 93 LYS A N 1
ATOM 732 C CA . LYS A 1 93 ? 19.188 -9.906 -12.359 1 81.75 93 LYS A CA 1
ATOM 733 C C . LYS A 1 93 ? 20.344 -9.492 -11.445 1 81.75 93 LYS A C 1
ATOM 735 O O . LYS A 1 93 ? 20.125 -8.852 -10.422 1 81.75 93 LYS A O 1
ATOM 740 N N . LYS A 1 94 ? 21.547 -9.875 -11.773 1 84.38 94 LYS A N 1
ATOM 741 C CA . LYS A 1 94 ? 22.703 -9.531 -10.961 1 84.38 94 LYS A CA 1
ATOM 742 C C . LYS A 1 94 ? 22.906 -8.023 -10.898 1 84.38 94 LYS A C 1
ATOM 744 O O . LYS A 1 94 ? 23.188 -7.473 -9.828 1 84.38 94 LYS A O 1
ATOM 749 N N . GLN A 1 95 ? 22.828 -7.391 -12.031 1 85.69 95 GLN A N 1
ATOM 750 C CA . GLN A 1 95 ? 22.969 -5.941 -12.086 1 85.69 95 GLN A CA 1
ATOM 751 C C . GLN A 1 95 ? 21.859 -5.246 -11.305 1 85.69 95 GLN A C 1
ATOM 753 O O . GLN A 1 95 ? 22.109 -4.25 -10.617 1 85.69 95 GLN A O 1
ATOM 758 N N . LYS A 1 96 ? 20.703 -5.801 -11.438 1 87.25 96 LYS A N 1
ATOM 759 C CA . LYS A 1 96 ? 19.578 -5.254 -10.695 1 87.25 96 LYS A CA 1
ATOM 760 C C . LYS A 1 96 ? 19.797 -5.352 -9.188 1 87.25 96 LYS A C 1
ATOM 762 O O . LYS A 1 96 ? 19.516 -4.402 -8.453 1 87.25 96 LYS A O 1
ATOM 767 N N . ASP A 1 97 ? 20.312 -6.434 -8.781 1 89.62 97 ASP A N 1
ATOM 768 C CA . ASP A 1 97 ? 20.562 -6.652 -7.355 1 89.62 97 ASP A CA 1
ATOM 769 C C . ASP A 1 97 ? 21.547 -5.629 -6.809 1 89.62 97 ASP A C 1
ATOM 771 O O . ASP A 1 97 ? 21.359 -5.102 -5.711 1 89.62 97 ASP A O 1
ATOM 775 N N . ILE A 1 98 ? 22.578 -5.375 -7.531 1 90.88 98 ILE A N 1
ATOM 776 C CA . ILE A 1 98 ? 23.609 -4.418 -7.121 1 90.88 98 ILE A CA 1
ATOM 777 C C . ILE A 1 98 ? 23 -3.018 -7.043 1 90.88 98 ILE A C 1
ATOM 779 O O . ILE A 1 98 ? 23.203 -2.305 -6.059 1 90.88 98 ILE A O 1
ATOM 783 N N . LEU A 1 99 ? 22.266 -2.67 -8.039 1 91.69 99 LEU A N 1
ATOM 784 C CA . LEU A 1 99 ? 21.641 -1.349 -8.094 1 91.69 99 LEU A CA 1
ATOM 785 C C . LEU A 1 99 ? 20.656 -1.164 -6.949 1 91.69 99 LEU A C 1
ATOM 787 O O . LEU A 1 99 ? 20.609 -0.102 -6.324 1 91.69 99 LEU A O 1
ATOM 791 N N . GLU A 1 100 ? 19.875 -2.215 -6.664 1 94.88 100 GLU A N 1
ATOM 792 C CA . GLU A 1 100 ? 18.875 -2.141 -5.605 1 94.88 100 GLU A CA 1
ATOM 793 C C . GLU A 1 100 ? 19.531 -2.037 -4.23 1 94.88 100 GLU A C 1
ATOM 795 O O . GLU A 1 100 ? 19.047 -1.301 -3.363 1 94.88 100 GLU A O 1
ATOM 800 N N . HIS A 1 101 ? 20.609 -2.713 -4.086 1 94.06 101 HIS A N 1
ATOM 801 C CA . HIS A 1 101 ? 21.328 -2.623 -2.818 1 94.06 101 HIS A CA 1
ATOM 802 C C . HIS A 1 101 ? 21.891 -1.227 -2.607 1 94.06 101 HIS A C 1
ATOM 804 O O . HIS A 1 101 ? 21.797 -0.671 -1.511 1 94.06 101 HIS A O 1
ATOM 810 N N . GLN A 1 102 ? 22.484 -0.677 -3.617 1 95.25 102 GLN A N 1
ATOM 811 C CA . GLN A 1 102 ? 23.031 0.672 -3.539 1 95.25 102 GLN A CA 1
ATOM 812 C C . GLN A 1 102 ? 21.922 1.701 -3.295 1 95.25 102 GLN A C 1
ATOM 814 O O . GLN A 1 102 ? 22.125 2.654 -2.537 1 95.25 102 GLN A O 1
ATOM 819 N N . ALA A 1 103 ? 20.828 1.487 -3.93 1 96.31 103 ALA A N 1
ATOM 820 C CA . ALA A 1 103 ? 19.688 2.385 -3.752 1 96.31 103 ALA A CA 1
ATOM 821 C C . ALA A 1 103 ? 19.203 2.363 -2.309 1 96.31 103 ALA A C 1
ATOM 823 O O . ALA A 1 103 ? 18.906 3.412 -1.729 1 96.31 103 ALA A O 1
ATOM 824 N N . LEU A 1 104 ? 19.141 1.139 -1.736 1 96.88 104 LEU A N 1
ATOM 825 C CA . LEU A 1 104 ? 18.688 1.018 -0.353 1 96.88 104 LEU A CA 1
ATOM 826 C C . LEU A 1 104 ? 19.641 1.753 0.59 1 96.88 104 LEU A C 1
ATOM 828 O O . LEU A 1 104 ? 19.188 2.449 1.505 1 96.88 104 LEU A O 1
ATOM 832 N N . ILE A 1 105 ? 20.922 1.582 0.366 1 96.12 105 ILE A N 1
ATOM 833 C CA . ILE A 1 105 ? 21.938 2.238 1.188 1 96.12 105 ILE A CA 1
ATOM 834 C C . ILE A 1 105 ? 21.766 3.754 1.09 1 96.12 105 ILE A C 1
ATOM 836 O O . ILE A 1 105 ? 21.75 4.449 2.109 1 96.12 105 ILE A O 1
ATOM 840 N N . LYS A 1 106 ? 21.641 4.219 -0.09 1 96.38 106 LYS A N 1
ATOM 841 C CA . LYS A 1 106 ? 21.484 5.656 -0.311 1 96.38 106 LYS A CA 1
ATOM 842 C C . LYS A 1 106 ? 20.219 6.18 0.372 1 96.38 106 LYS A C 1
ATOM 844 O O . LYS A 1 106 ? 20.25 7.219 1.032 1 96.38 106 LYS A O 1
ATOM 849 N N . MET A 1 107 ? 19.125 5.48 0.269 1 97.25 107 MET A N 1
ATOM 850 C CA . MET A 1 107 ? 17.844 5.918 0.793 1 97.25 107 MET A CA 1
ATOM 851 C C . MET A 1 107 ? 17.859 5.973 2.318 1 97.25 107 MET A C 1
ATOM 853 O O . MET A 1 107 ? 17.188 6.809 2.922 1 97.25 107 MET A O 1
ATOM 857 N N . THR A 1 108 ? 18.625 5.078 2.932 1 97.31 108 THR A N 1
ATOM 858 C CA . THR A 1 108 ? 18.516 4.93 4.379 1 97.31 108 THR A CA 1
ATOM 859 C C . THR A 1 108 ? 19.688 5.613 5.078 1 97.31 108 THR A C 1
ATOM 861 O O . THR A 1 108 ? 19.766 5.621 6.309 1 97.31 108 THR A O 1
ATOM 864 N N . GLU A 1 109 ? 20.578 6.184 4.316 1 94.19 109 GLU A N 1
ATOM 865 C CA . GLU A 1 109 ? 21.859 6.668 4.824 1 94.19 109 GLU A CA 1
ATOM 866 C C . GLU A 1 109 ? 21.656 7.727 5.906 1 94.19 109 GLU A C 1
ATOM 868 O O . GLU A 1 109 ? 22.422 7.781 6.879 1 94.19 109 GLU A O 1
ATOM 873 N N . SER A 1 110 ? 20.719 8.523 5.82 1 90.94 110 SER A N 1
ATOM 874 C CA . SER A 1 110 ? 20.547 9.672 6.711 1 90.94 110 SER A CA 1
ATOM 875 C C . SER A 1 110 ? 19.797 9.281 7.977 1 90.94 110 SER A C 1
ATOM 877 O O . SER A 1 110 ? 19.75 10.047 8.938 1 90.94 110 SER A O 1
ATOM 879 N N . LEU A 1 111 ? 19.172 8.055 7.988 1 95.38 111 LEU A N 1
ATOM 880 C CA . LEU A 1 111 ? 18.359 7.637 9.125 1 95.38 111 LEU A CA 1
ATOM 881 C C . LEU A 1 111 ? 19.234 7.293 10.32 1 95.38 111 LEU A C 1
ATOM 883 O O . LEU A 1 111 ? 20.438 7.043 10.172 1 95.38 111 LEU A O 1
ATOM 887 N N . ASP A 1 112 ? 18.688 7.434 11.5 1 93.81 112 ASP A N 1
ATOM 888 C CA . ASP A 1 112 ? 19.406 6.988 12.68 1 93.81 112 ASP A CA 1
ATOM 889 C C . ASP A 1 112 ? 19.719 5.496 12.609 1 93.81 112 ASP A C 1
ATOM 891 O O . ASP A 1 112 ? 19.047 4.75 11.898 1 93.81 112 ASP A O 1
ATOM 895 N N . GLU A 1 113 ? 20.672 5.031 13.305 1 94.38 113 GLU A N 1
ATOM 896 C CA . GLU A 1 113 ? 21.281 3.711 13.188 1 94.38 113 GLU A CA 1
ATOM 897 C C . GLU A 1 113 ? 20.266 2.607 13.445 1 94.38 113 GLU A C 1
ATOM 899 O O . GLU A 1 113 ? 20.25 1.587 12.75 1 94.38 113 GLU A O 1
ATOM 904 N N . ASP A 1 114 ? 19.453 2.744 14.422 1 93.88 114 ASP A N 1
ATOM 905 C CA . ASP A 1 114 ? 18.5 1.7 14.789 1 93.88 114 ASP A CA 1
ATOM 906 C C . ASP A 1 114 ? 17.5 1.449 13.656 1 93.88 114 ASP A C 1
ATOM 908 O O . ASP A 1 114 ? 17.234 0.299 13.305 1 93.88 114 ASP A O 1
ATOM 912 N N . ILE A 1 115 ? 16.969 2.547 13.055 1 95.44 115 ILE A N 1
ATOM 913 C CA . ILE A 1 115 ? 15.992 2.42 11.977 1 95.44 115 ILE A CA 1
ATOM 914 C C . ILE A 1 115 ? 16.688 1.931 10.703 1 95.44 115 ILE A C 1
ATOM 916 O O . ILE A 1 115 ? 16.172 1.072 9.992 1 95.44 115 ILE A O 1
ATOM 920 N N . LYS A 1 116 ? 17.844 2.484 10.492 1 96.56 116 LYS A N 1
ATOM 921 C CA . LYS A 1 116 ? 18.656 2.064 9.352 1 96.56 116 LYS A CA 1
ATOM 922 C C . LYS A 1 116 ? 18.891 0.558 9.375 1 96.56 116 LYS A C 1
ATOM 924 O O . LYS A 1 116 ? 18.656 -0.132 8.383 1 96.56 116 LYS A O 1
ATOM 929 N N . ASN A 1 117 ? 19.328 0.032 10.469 1 97.25 117 ASN A N 1
ATOM 930 C CA . ASN A 1 117 ? 19.609 -1.393 10.617 1 97.25 117 ASN A CA 1
ATOM 931 C C . ASN A 1 117 ? 18.344 -2.229 10.492 1 97.25 117 ASN A C 1
ATOM 933 O O . ASN A 1 117 ? 18.344 -3.295 9.875 1 97.25 117 ASN A O 1
ATOM 937 N N . LYS A 1 118 ? 17.297 -1.744 11.078 1 97.19 118 LYS A N 1
ATOM 938 C CA . LYS A 1 118 ? 16.016 -2.436 11.016 1 97.19 118 LYS A CA 1
ATOM 939 C C . LYS A 1 118 ? 15.578 -2.639 9.57 1 97.19 118 LYS A C 1
ATOM 941 O O . LYS A 1 118 ? 15.219 -3.75 9.18 1 97.19 118 LYS A O 1
ATOM 946 N N . LEU A 1 119 ? 15.641 -1.577 8.773 1 98.12 119 LEU A N 1
ATOM 947 C CA . LEU A 1 119 ? 15.195 -1.626 7.387 1 98.12 119 LEU A CA 1
ATOM 948 C C . LEU A 1 119 ? 16.141 -2.463 6.535 1 98.12 119 LEU A C 1
ATOM 950 O O . LEU A 1 119 ? 15.703 -3.328 5.773 1 98.12 119 LEU A O 1
ATOM 954 N N . ARG A 1 120 ? 17.438 -2.246 6.707 1 98.06 120 ARG A N 1
ATOM 955 C CA . ARG A 1 120 ? 18.422 -2.945 5.887 1 98.06 120 ARG A CA 1
ATOM 956 C C . ARG A 1 120 ? 18.453 -4.434 6.219 1 98.06 120 ARG A C 1
ATOM 958 O O . ARG A 1 120 ? 18.562 -5.273 5.324 1 98.06 120 ARG A O 1
ATOM 965 N N . ASN A 1 121 ? 18.344 -4.766 7.527 1 98.19 121 ASN A N 1
ATOM 966 C CA . ASN A 1 121 ? 18.297 -6.168 7.926 1 98.19 121 ASN A CA 1
ATOM 967 C C . ASN A 1 121 ? 17.062 -6.875 7.379 1 98.19 121 ASN A C 1
ATOM 969 O O . ASN A 1 121 ? 17.141 -8.031 6.961 1 98.19 121 ASN A O 1
ATOM 973 N N . ALA A 1 122 ? 15.945 -6.203 7.453 1 98.5 122 ALA A N 1
ATOM 974 C CA . ALA A 1 122 ? 14.719 -6.789 6.922 1 98.5 122 ALA A CA 1
ATOM 975 C C . ALA A 1 122 ? 14.828 -7.027 5.418 1 98.5 122 ALA A C 1
ATOM 977 O O . ALA A 1 122 ? 14.406 -8.07 4.918 1 98.5 122 ALA A O 1
ATOM 978 N N . TYR A 1 123 ? 15.375 -6.059 4.688 1 98.38 123 TYR A N 1
ATOM 979 C CA . TYR A 1 123 ? 15.562 -6.188 3.246 1 98.38 123 TYR A CA 1
ATOM 980 C C . TYR A 1 123 ? 16.5 -7.34 2.922 1 98.38 123 TYR A C 1
ATOM 982 O O . TYR A 1 123 ? 16.219 -8.156 2.043 1 98.38 123 TYR A O 1
ATOM 990 N N . ASP A 1 124 ? 17.609 -7.426 3.662 1 97.81 124 ASP A N 1
ATOM 991 C CA . ASP A 1 124 ? 18.594 -8.484 3.455 1 97.81 124 ASP A CA 1
ATOM 992 C C . ASP A 1 124 ? 17.984 -9.859 3.74 1 97.81 124 ASP A C 1
ATOM 994 O O . ASP A 1 124 ? 18.25 -10.82 3.023 1 97.81 124 ASP A O 1
ATOM 998 N N . GLU A 1 125 ? 17.25 -9.922 4.793 1 98.44 125 GLU A N 1
ATOM 999 C CA . GLU A 1 125 ? 16.562 -11.172 5.133 1 98.44 125 GLU A CA 1
ATOM 1000 C C . GLU A 1 125 ? 15.625 -11.602 4.016 1 98.44 125 GLU A C 1
ATOM 1002 O O . GLU A 1 125 ? 15.578 -12.781 3.652 1 98.44 125 GLU A O 1
ATOM 1007 N N . TYR A 1 126 ? 14.867 -10.688 3.469 1 98.44 126 TYR A N 1
ATOM 1008 C CA . TYR A 1 126 ? 13.961 -10.969 2.363 1 98.44 126 TYR A CA 1
ATOM 1009 C C . TYR A 1 126 ? 14.727 -11.523 1.163 1 98.44 126 TYR A C 1
ATOM 1011 O O . TYR A 1 126 ? 14.32 -12.531 0.576 1 98.44 126 TYR A O 1
ATOM 1019 N N . GLU A 1 127 ? 15.789 -10.859 0.834 1 96.69 127 GLU A N 1
ATOM 1020 C CA . GLU A 1 127 ? 16.562 -11.242 -0.341 1 96.69 127 GLU A CA 1
ATOM 1021 C C . GLU A 1 127 ? 17.219 -12.609 -0.152 1 96.69 127 GLU A C 1
ATOM 1023 O O . GLU A 1 127 ? 17.344 -13.383 -1.104 1 96.69 127 GLU A O 1
ATOM 1028 N N . ALA A 1 128 ? 17.609 -12.898 1.095 1 97.06 128 ALA A N 1
ATOM 1029 C CA . ALA A 1 128 ? 18.328 -14.133 1.382 1 97.06 128 ALA A CA 1
ATOM 1030 C C . ALA A 1 128 ? 17.406 -15.344 1.331 1 97.06 128 ALA A C 1
ATOM 1032 O O . ALA A 1 128 ? 17.859 -16.469 1.078 1 97.06 128 ALA A O 1
ATOM 1033 N N . GLN A 1 129 ? 16.141 -15.195 1.676 1 97.62 129 GLN A N 1
ATOM 1034 C CA . GLN A 1 129 ? 15.133 -16.25 1.625 1 97.62 129 GLN A CA 1
ATOM 1035 C C . GLN A 1 129 ? 15.555 -17.453 2.443 1 97.62 129 GLN A C 1
ATOM 1037 O O . GLN A 1 129 ? 15.43 -18.594 1.988 1 97.62 129 GLN A O 1
ATOM 1042 N N . GLN A 1 130 ? 16.031 -17.188 3.656 1 97.94 130 GLN A N 1
ATOM 1043 C CA . GLN A 1 130 ? 16.547 -18.281 4.5 1 97.94 130 GLN A CA 1
ATOM 1044 C C . GLN A 1 130 ? 15.609 -18.531 5.68 1 97.94 130 GLN A C 1
ATOM 1046 O O . GLN A 1 130 ? 15.633 -19.609 6.273 1 97.94 130 GLN A O 1
ATOM 1051 N N . THR A 1 131 ? 14.875 -17.547 6.121 1 98.38 131 THR A N 1
ATOM 1052 C CA . THR A 1 131 ? 13.945 -17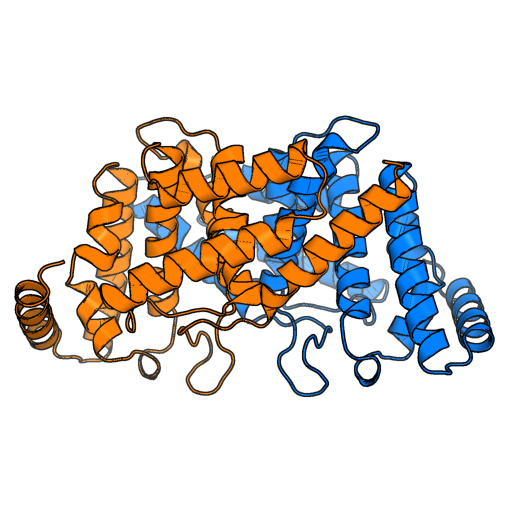.688 7.234 1 98.38 131 THR A CA 1
ATOM 1053 C C . THR A 1 131 ? 12.539 -18 6.727 1 98.38 131 THR A C 1
ATOM 1055 O O . THR A 1 131 ? 12.219 -17.719 5.57 1 98.38 131 THR A O 1
ATOM 1058 N N 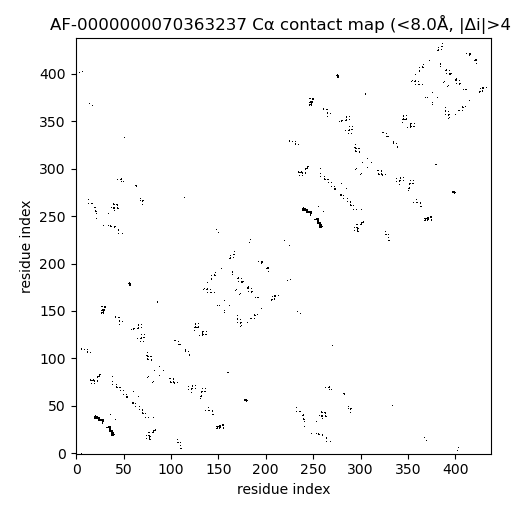. VAL A 1 132 ? 11.695 -18.609 7.551 1 98.44 132 VAL A N 1
ATOM 1059 C CA . VAL A 1 132 ? 10.32 -18.906 7.18 1 98.44 132 VAL A CA 1
ATOM 1060 C C . VAL A 1 132 ? 9.578 -17.625 6.84 1 98.44 132 VAL A C 1
ATOM 1062 O O . VAL A 1 132 ? 8.75 -17.594 5.926 1 98.44 132 VAL A O 1
ATOM 1065 N N . GLU A 1 133 ? 9.906 -16.531 7.551 1 98.75 133 GLU A N 1
ATOM 1066 C CA . GLU A 1 133 ? 9.281 -15.234 7.289 1 98.75 133 GLU A CA 1
ATOM 1067 C C . GLU A 1 133 ? 9.609 -14.734 5.883 1 98.75 133 GLU A C 1
ATOM 1069 O O . GLU A 1 133 ? 8.727 -14.289 5.148 1 98.75 133 GLU A O 1
ATOM 1074 N N . SER A 1 134 ? 10.898 -14.781 5.527 1 98.81 134 SER A N 1
ATOM 1075 C CA . SER A 1 134 ? 11.297 -14.289 4.211 1 98.81 134 SER A CA 1
ATOM 1076 C C . SER A 1 134 ? 10.742 -15.164 3.1 1 98.81 134 SER A C 1
ATOM 1078 O O . SER A 1 134 ? 10.336 -14.664 2.047 1 98.81 134 SER A O 1
ATOM 1080 N N . LYS A 1 135 ? 10.672 -16.484 3.281 1 98.81 135 LYS A N 1
ATOM 1081 C CA . LYS A 1 135 ? 10.078 -17.391 2.307 1 98.81 135 LYS A CA 1
ATOM 1082 C C . LYS A 1 135 ? 8.578 -17.125 2.16 1 98.81 135 LYS A C 1
ATOM 1084 O O . LYS A 1 135 ? 8.047 -17.141 1.049 1 98.81 135 LYS A O 1
ATOM 1089 N N . TYR A 1 136 ? 7.973 -16.891 3.328 1 98.88 136 TYR A N 1
ATOM 1090 C CA . TYR A 1 136 ? 6.543 -16.594 3.359 1 98.88 136 TYR A CA 1
ATOM 1091 C C . TYR A 1 136 ? 6.234 -15.336 2.551 1 98.88 136 TYR A C 1
ATOM 1093 O O . TYR A 1 136 ? 5.363 -15.352 1.678 1 98.88 136 TYR A O 1
ATOM 1101 N N . VAL A 1 137 ? 6.945 -14.258 2.773 1 98.94 137 VAL A N 1
ATOM 1102 C CA . VAL A 1 137 ? 6.691 -12.992 2.094 1 98.94 137 VAL A CA 1
ATOM 1103 C C . VAL A 1 137 ? 7.004 -13.125 0.607 1 98.94 137 VAL A C 1
ATOM 1105 O O . VAL A 1 137 ? 6.281 -12.602 -0.239 1 98.94 137 VAL A O 1
ATOM 1108 N N . LYS A 1 138 ? 8.031 -13.844 0.245 1 98.81 138 LYS A N 1
ATOM 1109 C CA . LYS A 1 138 ? 8.367 -14.07 -1.159 1 98.81 138 LYS A CA 1
ATOM 1110 C C . LYS A 1 138 ? 7.262 -14.844 -1.873 1 98.81 138 LYS A C 1
ATOM 1112 O O . LYS A 1 138 ? 6.887 -14.5 -2.996 1 98.81 138 LYS A O 1
ATOM 1117 N N . ALA A 1 139 ? 6.816 -15.891 -1.24 1 98.81 139 ALA A N 1
ATOM 1118 C CA . ALA A 1 139 ? 5.707 -16.656 -1.809 1 98.81 139 ALA A CA 1
ATOM 1119 C C . ALA A 1 139 ? 4.496 -15.766 -2.055 1 98.81 139 ALA A C 1
ATOM 1121 O O . ALA A 1 139 ? 3.896 -15.797 -3.133 1 98.81 139 ALA A O 1
ATOM 1122 N N . LEU A 1 140 ? 4.16 -14.953 -1.083 1 98.88 140 LEU A N 1
ATOM 1123 C CA . LEU A 1 140 ? 3.014 -14.062 -1.202 1 98.88 140 LEU A CA 1
ATOM 1124 C C . LEU A 1 140 ? 3.248 -13.023 -2.293 1 98.88 140 LEU A C 1
ATOM 1126 O O . LEU A 1 140 ? 2.309 -12.617 -2.982 1 98.88 140 LEU A O 1
ATOM 1130 N N . ASP A 1 141 ? 4.484 -12.547 -2.369 1 98.69 141 ASP A N 1
ATOM 1131 C CA . ASP A 1 141 ? 4.836 -11.602 -3.42 1 98.69 141 ASP A CA 1
ATOM 1132 C C . ASP A 1 141 ? 4.496 -12.156 -4.801 1 98.69 141 ASP A C 1
ATOM 1134 O O . ASP A 1 141 ? 3.898 -11.461 -5.625 1 98.69 141 ASP A O 1
ATOM 1138 N N . LYS A 1 142 ? 4.785 -13.398 -5.031 1 98.5 142 LYS A N 1
ATOM 1139 C CA . LYS A 1 142 ? 4.492 -14.055 -6.305 1 98.5 142 LYS A CA 1
ATOM 1140 C C . LYS A 1 142 ? 2.998 -14.32 -6.453 1 98.5 142 LYS A C 1
ATOM 1142 O O . LYS A 1 142 ? 2.428 -14.102 -7.523 1 98.5 142 LYS A O 1
ATOM 1147 N N . ILE A 1 143 ? 2.395 -14.797 -5.391 1 98.81 143 ILE A N 1
ATOM 1148 C CA . ILE A 1 143 ? 0.964 -15.078 -5.43 1 98.81 143 ILE A CA 1
ATOM 1149 C C . ILE A 1 143 ? 0.196 -13.797 -5.738 1 98.81 143 ILE A C 1
ATOM 1151 O O . ILE A 1 143 ? -0.73 -13.797 -6.551 1 98.81 143 ILE A O 1
ATOM 1155 N N . GLU A 1 144 ? 0.582 -12.719 -5.074 1 98.69 144 GLU A N 1
ATOM 1156 C CA . GLU A 1 144 ? -0.056 -11.43 -5.301 1 98.69 144 GLU A CA 1
ATOM 1157 C C . GLU A 1 144 ? 0.056 -11.008 -6.766 1 98.69 144 GLU A C 1
ATOM 1159 O O . GLU A 1 144 ? -0.927 -10.57 -7.367 1 98.69 144 GLU A O 1
ATOM 1164 N N . ALA A 1 145 ? 1.199 -11.125 -7.375 1 97.81 145 ALA A N 1
ATOM 1165 C CA . ALA A 1 145 ? 1.43 -10.734 -8.766 1 97.81 145 ALA A CA 1
ATOM 1166 C C . ALA A 1 145 ? 0.573 -11.57 -9.711 1 97.81 145 ALA A C 1
ATOM 1168 O O . ALA A 1 145 ? -0.055 -11.031 -10.625 1 97.81 145 ALA A O 1
ATOM 1169 N N . PHE A 1 146 ? 0.528 -12.867 -9.484 1 98.19 146 PHE A N 1
ATOM 1170 C CA . PHE A 1 146 ? -0.258 -13.75 -10.328 1 98.19 146 PHE A CA 1
ATOM 1171 C C . PHE A 1 146 ? -1.745 -13.445 -10.203 1 98.19 146 PHE A C 1
ATOM 1173 O O . PHE A 1 146 ? -2.459 -13.383 -11.203 1 98.19 146 PHE A O 1
ATOM 1180 N N . GLN A 1 147 ? -2.189 -13.289 -8.984 1 98.38 147 GLN A N 1
ATOM 1181 C CA . GLN A 1 147 ? -3.604 -12.984 -8.805 1 98.38 147 GLN A CA 1
ATOM 1182 C C . GLN A 1 147 ? -3.963 -11.656 -9.469 1 98.38 147 GLN A C 1
ATOM 1184 O O . GLN A 1 147 ? -5.031 -11.523 -10.07 1 98.38 147 GLN A O 1
ATOM 1189 N N . GLN A 1 148 ? -3.066 -10.641 -9.312 1 98.12 148 GLN A N 1
ATOM 1190 C CA . GLN A 1 148 ? -3.316 -9.367 -9.977 1 98.12 148 GLN A CA 1
ATOM 1191 C C . GLN A 1 148 ? -3.438 -9.555 -11.484 1 98.12 148 GLN A C 1
ATOM 1193 O O . GLN A 1 148 ? -4.352 -9.008 -12.109 1 98.12 148 GLN A O 1
ATOM 1198 N N . HIS A 1 149 ? -2.582 -10.297 -12.047 1 96.19 149 HIS A N 1
ATOM 1199 C CA . HIS A 1 149 ? -2.652 -10.57 -13.477 1 96.19 149 HIS A CA 1
ATOM 1200 C C . HIS A 1 149 ? -3.977 -11.227 -13.844 1 96.19 149 HIS A C 1
ATOM 1202 O O . HIS A 1 149 ? -4.578 -10.891 -14.867 1 96.19 149 HIS A O 1
ATOM 1208 N N . ASN A 1 150 ? -4.395 -12.188 -13.031 1 97.69 150 ASN A N 1
ATOM 1209 C CA . ASN A 1 150 ? -5.672 -12.852 -13.273 1 97.69 150 ASN A CA 1
ATOM 1210 C C . ASN A 1 150 ? -6.828 -11.859 -13.281 1 97.69 150 ASN A C 1
ATOM 1212 O O . ASN A 1 150 ? -7.801 -12.039 -14.016 1 97.69 150 ASN A O 1
ATOM 1216 N N . LEU A 1 151 ? -6.758 -10.867 -12.445 1 97.44 151 LEU A N 1
ATOM 1217 C CA . LEU A 1 151 ? -7.824 -9.883 -12.312 1 97.44 151 LEU A CA 1
ATOM 1218 C C . LEU A 1 151 ? -7.82 -8.914 -13.492 1 97.44 151 LEU A C 1
ATOM 1220 O O . LEU A 1 151 ? -8.844 -8.289 -13.797 1 97.44 151 LEU A O 1
ATOM 1224 N N . ASP A 1 152 ? -6.695 -8.75 -14.148 1 97.25 152 ASP A N 1
ATOM 1225 C CA . ASP A 1 152 ? -6.57 -7.82 -15.258 1 97.25 152 ASP A CA 1
ATOM 1226 C C . ASP A 1 152 ? -7.301 -8.344 -16.5 1 97.25 152 ASP A C 1
ATOM 1228 O O . ASP A 1 152 ? -7.445 -9.555 -16.672 1 97.25 152 ASP A O 1
ATOM 1232 N N . PRO A 1 153 ? -7.801 -7.434 -17.375 1 96.88 153 PRO A N 1
ATOM 1233 C CA . PRO A 1 153 ? -8.367 -7.902 -18.641 1 96.88 153 PRO A CA 1
ATOM 1234 C C . PRO A 1 153 ? -7.379 -8.734 -19.453 1 96.88 153 PRO A C 1
ATOM 1236 O O . PRO A 1 153 ? -6.188 -8.414 -19.484 1 96.88 153 PRO A O 1
ATOM 1239 N N . LEU A 1 154 ? -7.879 -9.719 -20.125 1 95.62 154 LEU A N 1
ATOM 1240 C CA . LEU A 1 154 ? -7.02 -10.688 -20.797 1 95.62 154 LEU A CA 1
ATOM 1241 C C . LEU A 1 154 ? -6.238 -10.016 -21.922 1 95.62 154 LEU A C 1
ATOM 1243 O O . LEU A 1 154 ? -5.121 -10.438 -22.25 1 95.62 154 LEU A O 1
ATOM 1247 N N . ASP A 1 155 ? -6.816 -9.023 -22.516 1 92.88 155 ASP A N 1
ATOM 1248 C CA . ASP A 1 155 ? -6.148 -8.375 -23.625 1 92.88 155 ASP A CA 1
ATOM 1249 C C . ASP A 1 155 ? -4.895 -7.633 -23.172 1 92.88 155 ASP A C 1
ATOM 1251 O O . ASP A 1 155 ? -4.074 -7.215 -24 1 92.88 155 ASP A O 1
ATOM 1255 N N . THR A 1 156 ? -4.703 -7.484 -21.828 1 95.69 156 THR A N 1
ATOM 1256 C CA . THR A 1 156 ? -3.49 -6.863 -21.297 1 95.69 156 THR A CA 1
ATOM 1257 C C . THR A 1 156 ? -2.393 -7.91 -21.109 1 95.69 156 THR A C 1
ATOM 1259 O O . THR A 1 156 ? -1.226 -7.562 -20.906 1 95.69 156 THR A O 1
ATOM 1262 N N . TRP A 1 157 ? -2.738 -9.203 -21.156 1 95 157 TRP A N 1
ATOM 1263 C CA . TRP A 1 157 ? -1.768 -10.266 -20.906 1 95 157 TRP A CA 1
ATOM 1264 C C . TRP A 1 157 ? -0.792 -10.398 -22.078 1 95 157 TRP A C 1
ATOM 1266 O O . TRP A 1 157 ? -1.205 -10.445 -23.234 1 95 157 TRP A O 1
ATOM 1276 N N . GLU A 1 158 ? 0.397 -10.438 -21.797 1 93.62 158 GLU A N 1
ATOM 1277 C CA . GLU A 1 158 ? 1.4 -10.82 -22.781 1 93.62 158 GLU A CA 1
ATOM 1278 C C . GLU A 1 158 ? 1.547 -12.336 -22.875 1 93.62 158 GLU A C 1
ATOM 1280 O O . GLU A 1 158 ? 1.142 -13.055 -21.953 1 93.62 158 GLU A O 1
ATOM 1285 N N . GLN A 1 159 ? 2.129 -12.789 -23.953 1 94.12 159 GLN A N 1
ATOM 1286 C CA . GLN A 1 159 ? 2.318 -14.219 -24.156 1 94.12 159 GLN A CA 1
ATOM 1287 C C . GLN A 1 159 ? 3.113 -14.828 -23 1 94.12 159 GLN A C 1
ATOM 1289 O O . GLN A 1 159 ? 2.789 -15.922 -22.531 1 94.12 159 GLN A O 1
ATOM 1294 N N . LYS A 1 160 ? 4.059 -14.18 -22.547 1 92.5 160 LYS A N 1
ATOM 1295 C CA . LYS A 1 160 ? 4.895 -14.68 -21.453 1 92.5 160 LYS A CA 1
ATOM 1296 C C . LYS A 1 160 ? 4.078 -14.867 -20.188 1 92.5 160 LYS A C 1
ATOM 1298 O O . LYS A 1 160 ? 4.34 -15.789 -19.406 1 92.5 160 LYS A O 1
ATOM 1303 N N . GLU A 1 161 ? 3.17 -13.984 -19.938 1 93.81 161 GLU A N 1
ATOM 1304 C CA . GLU A 1 161 ? 2.334 -14.07 -18.734 1 93.81 161 GLU A CA 1
ATOM 1305 C C . GLU A 1 161 ? 1.436 -15.305 -18.781 1 93.81 161 GLU A C 1
ATOM 1307 O O . GLU A 1 161 ? 1.183 -15.93 -17.75 1 93.81 161 GLU A O 1
ATOM 1312 N N . LYS A 1 162 ? 0.99 -15.617 -19.953 1 97 162 LYS A N 1
ATOM 1313 C CA . LYS A 1 162 ? 0.221 -16.844 -20.125 1 97 162 LYS A CA 1
ATOM 1314 C C . LYS A 1 162 ? 1.082 -18.078 -19.844 1 97 162 LYS A C 1
ATOM 1316 O O . LYS A 1 162 ? 0.653 -19 -19.156 1 97 162 LYS A O 1
ATOM 1321 N N . GLU A 1 163 ? 2.262 -18.016 -20.359 1 96.19 163 GLU A N 1
ATOM 1322 C CA . GLU A 1 163 ? 3.184 -19.156 -20.234 1 96.19 163 GLU A CA 1
ATOM 1323 C C . GLU A 1 163 ? 3.596 -19.375 -18.781 1 96.19 163 GLU A C 1
ATOM 1325 O O . GLU A 1 163 ? 3.805 -20.516 -18.359 1 96.19 163 GLU A O 1
ATOM 1330 N N . MET A 1 164 ? 3.697 -18.328 -18.016 1 95.56 164 MET A N 1
ATOM 1331 C CA . MET A 1 164 ? 4.168 -18.406 -16.641 1 95.56 164 MET A CA 1
ATOM 1332 C C . MET A 1 164 ? 3.248 -19.281 -15.789 1 95.56 164 MET A C 1
ATOM 1334 O O . MET A 1 164 ? 3.686 -19.875 -14.805 1 95.56 164 MET A O 1
ATOM 1338 N N . LEU A 1 165 ? 2.002 -19.438 -16.172 1 97.44 165 LEU A N 1
ATOM 1339 C CA . LEU A 1 165 ? 1.04 -20.25 -15.453 1 97.44 165 LEU A CA 1
ATOM 1340 C C . LEU A 1 165 ? 1.473 -21.719 -15.438 1 97.44 165 LEU A C 1
ATOM 1342 O O . LEU A 1 165 ? 1.028 -22.5 -14.594 1 97.44 165 LEU A O 1
ATOM 1346 N N . PHE A 1 166 ? 2.377 -22.047 -16.359 1 97.06 166 PHE A N 1
ATOM 1347 C CA . PHE A 1 166 ? 2.744 -23.438 -16.531 1 97.06 166 PHE A CA 1
ATOM 1348 C C . PHE A 1 166 ? 4.207 -23.672 -16.172 1 97.06 166 PHE A C 1
ATOM 1350 O O . PHE A 1 166 ? 4.754 -24.75 -16.422 1 97.06 166 PHE A O 1
ATOM 1357 N N . GLN A 1 167 ? 4.848 -22.656 -15.695 1 95.31 167 GLN A N 1
ATOM 1358 C CA . GLN A 1 167 ? 6.258 -22.719 -15.328 1 95.31 167 GLN A CA 1
ATOM 1359 C C . GLN A 1 167 ? 6.445 -22.562 -13.82 1 95.31 167 GLN A C 1
ATOM 1361 O O . GLN A 1 167 ? 6.328 -21.453 -13.289 1 95.31 167 GLN A O 1
ATOM 1366 N N . ASP A 1 168 ? 6.867 -23.562 -13.172 1 93.69 168 ASP A N 1
ATOM 1367 C CA . ASP A 1 168 ? 6.906 -23.641 -11.711 1 93.69 168 ASP A CA 1
ATOM 1368 C C . ASP A 1 168 ? 7.859 -22.609 -11.125 1 93.69 168 ASP A C 1
ATOM 1370 O O . ASP A 1 168 ? 7.672 -22.156 -10 1 93.69 168 ASP A O 1
ATOM 1374 N N . ARG A 1 169 ? 8.852 -22.25 -11.859 1 92.69 169 ARG A N 1
ATOM 1375 C CA . ARG A 1 169 ? 9.922 -21.391 -11.359 1 92.69 169 ARG A CA 1
ATOM 1376 C C . ARG A 1 169 ? 9.383 -20.016 -10.953 1 92.69 169 ARG A C 1
ATOM 1378 O O . ARG A 1 169 ? 10 -19.312 -10.148 1 92.69 169 ARG A O 1
ATOM 1385 N N . TYR A 1 170 ? 8.234 -19.641 -11.445 1 94.31 170 TYR A N 1
ATOM 1386 C CA . TYR A 1 170 ? 7.773 -18.266 -11.242 1 94.31 170 TYR A CA 1
ATOM 1387 C C . TYR A 1 170 ? 6.895 -18.172 -10 1 94.31 170 TYR A C 1
ATOM 1389 O O . TYR A 1 170 ? 6.832 -17.125 -9.359 1 94.31 170 TYR A O 1
ATOM 1397 N N . LEU A 1 171 ? 6.199 -19.25 -9.672 1 97.38 171 LEU A N 1
ATOM 1398 C CA . LEU A 1 171 ? 5.297 -19.156 -8.531 1 97.38 171 LEU A CA 1
ATOM 1399 C C . LEU A 1 171 ? 5.398 -20.391 -7.648 1 97.38 171 LEU A C 1
ATOM 1401 O O . LEU A 1 171 ? 5.855 -20.297 -6.504 1 97.38 171 LEU A O 1
ATOM 1405 N N . MET A 1 172 ? 5.16 -21.578 -8.164 1 97.69 172 MET A N 1
ATOM 1406 C CA . MET A 1 172 ? 5 -22.781 -7.348 1 97.69 172 MET A CA 1
ATOM 1407 C C . MET A 1 172 ? 6.285 -23.094 -6.594 1 97.69 172 MET A C 1
ATOM 1409 O O . MET A 1 172 ? 6.242 -23.531 -5.441 1 97.69 172 MET A O 1
ATOM 1413 N N . LYS A 1 173 ? 7.402 -22.859 -7.199 1 96.88 173 LYS A N 1
ATOM 1414 C CA . LYS A 1 173 ? 8.695 -23.125 -6.574 1 96.88 173 LYS A CA 1
ATOM 1415 C C . LYS A 1 173 ? 8.812 -22.422 -5.227 1 96.88 173 LYS A C 1
ATOM 1417 O O . LYS A 1 173 ? 9.414 -22.953 -4.289 1 96.88 173 LYS A O 1
ATOM 1422 N N . HIS A 1 174 ? 8.211 -21.25 -5.062 1 98.12 174 HIS A N 1
ATOM 1423 C CA . HIS A 1 174 ? 8.352 -20.422 -3.869 1 98.12 174 HIS A CA 1
ATOM 1424 C C . HIS A 1 174 ? 7.344 -20.828 -2.799 1 98.12 174 HIS A C 1
ATOM 1426 O O . HIS A 1 174 ? 7.422 -20.375 -1.658 1 98.12 174 HIS A O 1
ATOM 1432 N N . CYS A 1 175 ? 6.41 -21.734 -3.105 1 98.5 175 CYS A N 1
ATOM 1433 C CA . CYS A 1 175 ? 5.293 -22.016 -2.207 1 98.5 175 CYS A CA 1
ATOM 1434 C C . CYS A 1 175 ? 5.359 -23.438 -1.683 1 98.5 175 CYS A C 1
ATOM 1436 O O . CYS A 1 175 ? 4.535 -23.844 -0.86 1 98.5 175 CYS A O 1
ATOM 1438 N N . GLN A 1 176 ? 6.363 -24.203 -2.102 1 97.62 176 GLN A N 1
ATOM 1439 C CA . GLN A 1 176 ? 6.438 -25.641 -1.849 1 97.62 176 GLN A CA 1
ATOM 1440 C C . GLN A 1 176 ? 6.668 -25.922 -0.367 1 97.62 176 GLN A C 1
ATOM 1442 O O . GLN A 1 176 ? 6.32 -27 0.125 1 97.62 176 GLN A O 1
ATOM 1447 N N . PHE A 1 177 ? 7.227 -25 0.402 1 97.69 177 PHE A N 1
ATOM 1448 C CA . PHE A 1 177 ? 7.664 -25.234 1.772 1 97.69 177 PHE A CA 1
ATOM 1449 C C . PHE A 1 177 ? 6.473 -25.25 2.723 1 97.69 177 PHE A C 1
ATOM 1451 O O . PHE A 1 177 ? 6.602 -25.672 3.879 1 97.69 177 PHE A O 1
ATOM 1458 N N . ASP A 1 178 ? 5.289 -24.938 2.312 1 98.19 178 ASP A N 1
ATOM 1459 C CA . ASP A 1 178 ? 4.105 -24.859 3.162 1 98.19 178 ASP A CA 1
ATOM 1460 C C . ASP A 1 178 ? 2.861 -25.344 2.42 1 98.19 178 ASP A C 1
ATOM 1462 O O . ASP A 1 178 ? 2.547 -24.844 1.338 1 98.19 178 ASP A O 1
ATOM 1466 N N . PRO A 1 179 ? 2.117 -26.297 3.002 1 97.62 179 PRO A N 1
ATOM 1467 C CA . PRO A 1 179 ? 0.973 -26.875 2.297 1 97.62 179 PRO A CA 1
ATOM 1468 C C . PRO A 1 179 ? -0.115 -25.859 1.991 1 97.62 179 PRO A C 1
ATOM 1470 O O . PRO A 1 179 ? -0.776 -25.938 0.953 1 97.62 179 PRO A O 1
ATOM 1473 N N . PHE A 1 180 ? -0.357 -24.906 2.875 1 97.44 180 PHE A N 1
ATOM 1474 C CA . PHE A 1 180 ? -1.366 -23.891 2.641 1 97.44 180 PHE A CA 1
ATOM 1475 C C . PHE A 1 180 ? -0.993 -23.031 1.439 1 97.44 180 PHE A C 1
ATOM 1477 O O . PHE A 1 180 ? -1.827 -22.766 0.568 1 97.44 180 PHE A O 1
ATOM 1484 N N . LEU A 1 181 ? 0.255 -22.594 1.397 1 98.25 181 LEU A N 1
ATOM 1485 C CA . LEU A 1 181 ? 0.728 -21.734 0.318 1 98.25 181 LEU A CA 1
ATOM 1486 C C . LEU A 1 181 ? 0.744 -22.484 -1.009 1 98.25 181 LEU A C 1
ATOM 1488 O O . LEU A 1 181 ? 0.443 -21.906 -2.057 1 98.25 181 LEU A O 1
ATOM 1492 N N . LYS A 1 182 ? 1.111 -23.734 -0.928 1 98.25 182 LYS A N 1
ATOM 1493 C CA . LYS A 1 182 ? 1.096 -24.562 -2.127 1 98.25 182 LYS A CA 1
ATOM 1494 C C . LYS A 1 182 ? -0.306 -24.641 -2.723 1 98.25 182 LYS A C 1
ATOM 1496 O O . LYS A 1 182 ? -0.48 -24.484 -3.934 1 98.25 182 LYS A O 1
ATOM 1501 N N . GLN A 1 183 ? -1.218 -24.891 -1.905 1 98.06 183 GLN A N 1
ATOM 1502 C CA . GLN A 1 183 ? -2.602 -24.984 -2.357 1 98.06 183 GLN A CA 1
ATOM 1503 C C . GLN A 1 183 ? -3.109 -23.656 -2.887 1 98.06 183 GLN A C 1
ATOM 1505 O O . GLN A 1 183 ? -3.824 -23.609 -3.891 1 98.06 183 GLN A O 1
ATOM 1510 N N . LEU A 1 184 ? -2.797 -22.594 -2.164 1 98.31 184 LEU A N 1
ATOM 1511 C CA . LEU A 1 184 ? -3.197 -21.25 -2.596 1 98.31 184 LEU A CA 1
ATOM 1512 C C . LEU A 1 184 ? -2.602 -20.922 -3.959 1 98.31 184 LEU A C 1
ATOM 1514 O O . LEU A 1 184 ? -3.293 -20.391 -4.832 1 98.31 184 LEU A O 1
ATOM 1518 N N . ALA A 1 185 ? -1.323 -21.203 -4.156 1 98.56 185 ALA A N 1
ATOM 1519 C CA . ALA A 1 185 ? -0.651 -20.984 -5.434 1 98.56 185 ALA A CA 1
ATOM 1520 C C . ALA A 1 185 ? -1.339 -21.766 -6.555 1 98.56 185 ALA A C 1
ATOM 1522 O O . ALA A 1 185 ? -1.571 -21.219 -7.637 1 98.56 185 ALA A O 1
ATOM 1523 N N . GLN A 1 186 ? -1.648 -22.984 -6.25 1 98.25 186 GLN A N 1
ATOM 1524 C CA . GLN A 1 186 ? -2.324 -23.812 -7.246 1 98.25 186 GLN A CA 1
ATOM 1525 C C . GLN A 1 186 ? -3.676 -23.219 -7.629 1 98.25 186 GLN A C 1
ATOM 1527 O O . GLN A 1 186 ? -4.043 -23.203 -8.805 1 98.25 186 GLN A O 1
ATOM 1532 N N . LYS A 1 187 ? -4.406 -22.797 -6.645 1 98.25 187 LYS A N 1
ATOM 1533 C CA . LYS A 1 187 ? -5.703 -22.188 -6.91 1 98.25 187 LYS A CA 1
ATOM 1534 C C . LYS A 1 187 ? -5.559 -20.969 -7.812 1 98.25 187 LYS A C 1
ATOM 1536 O O . LYS A 1 187 ? -6.34 -20.781 -8.75 1 98.25 187 LYS A O 1
ATOM 1541 N N . VAL A 1 188 ? -4.609 -20.109 -7.551 1 98.56 188 VAL A N 1
ATOM 1542 C CA . VAL A 1 188 ? -4.383 -18.906 -8.336 1 98.56 188 VAL A CA 1
ATOM 1543 C C . VAL A 1 188 ? -3.984 -19.281 -9.766 1 98.56 188 VAL A C 1
ATOM 1545 O O . VAL A 1 188 ? -4.445 -18.672 -10.727 1 98.56 188 VAL A O 1
ATOM 1548 N N . ILE A 1 189 ? -3.158 -20.266 -9.891 1 98.56 189 ILE A N 1
ATOM 1549 C CA . ILE A 1 189 ? -2.762 -20.766 -11.203 1 98.56 189 ILE A CA 1
ATOM 1550 C C . ILE A 1 189 ? -3.986 -21.297 -11.945 1 98.56 189 ILE A C 1
ATOM 1552 O O . ILE A 1 189 ? -4.215 -20.938 -13.109 1 98.56 189 ILE A O 1
ATOM 1556 N N . ASP A 1 190 ? -4.789 -22.094 -11.289 1 98.31 190 ASP A N 1
ATOM 1557 C CA . ASP A 1 190 ? -5.984 -22.672 -11.891 1 98.31 190 ASP A CA 1
ATOM 1558 C C . ASP A 1 190 ? -6.953 -21.578 -12.352 1 98.31 190 ASP A C 1
ATOM 1560 O O . ASP A 1 190 ? -7.594 -21.719 -13.391 1 98.31 190 ASP A O 1
ATOM 1564 N N . ASP A 1 191 ? -7.102 -20.578 -11.523 1 98.19 191 ASP A N 1
ATOM 1565 C CA . ASP A 1 191 ? -7.961 -19.453 -11.906 1 98.19 191 ASP A CA 1
ATOM 1566 C C . ASP A 1 191 ? -7.477 -18.797 -13.195 1 98.19 191 ASP A C 1
ATOM 1568 O O . ASP A 1 191 ? -8.281 -18.438 -14.047 1 98.19 191 ASP A O 1
ATOM 1572 N N . GLY A 1 192 ? -6.137 -18.625 -13.289 1 98.38 192 GLY A N 1
ATOM 1573 C CA . GLY A 1 192 ? -5.574 -18.094 -14.516 1 98.38 192 GLY A CA 1
ATOM 1574 C C . GLY A 1 192 ? -5.816 -18.969 -15.727 1 98.38 192 GLY A C 1
ATOM 1575 O O . GLY A 1 192 ? -6.176 -18.484 -16.797 1 98.38 192 GLY A O 1
ATOM 1576 N N . ILE A 1 193 ? -5.684 -20.266 -15.562 1 98.62 193 ILE A N 1
ATOM 1577 C CA . ILE A 1 193 ? -5.898 -21.219 -16.641 1 98.62 193 ILE A CA 1
ATOM 1578 C C . ILE A 1 193 ? -7.367 -21.203 -17.062 1 98.62 193 ILE A C 1
ATOM 1580 O O . ILE A 1 193 ? -7.684 -21.219 -18.25 1 98.62 193 ILE A O 1
ATOM 1584 N N . GLN A 1 194 ? -8.234 -21.172 -16.094 1 98.38 194 GLN A N 1
ATOM 1585 C CA . GLN A 1 194 ? -9.656 -21.109 -16.391 1 98.38 194 GLN A CA 1
ATOM 1586 C C . GLN A 1 194 ? -10.008 -19.859 -17.188 1 98.38 194 GLN A C 1
ATOM 1588 O O . GLN A 1 194 ? -10.844 -19.906 -18.094 1 98.38 194 GLN A O 1
ATOM 1593 N N . LYS A 1 195 ? -9.375 -18.812 -16.797 1 98 195 LYS A N 1
ATOM 1594 C CA . LYS A 1 195 ? -9.594 -17.562 -17.531 1 98 195 LYS A CA 1
ATOM 1595 C C . LYS A 1 195 ? -9.211 -17.719 -19 1 98 195 LYS A C 1
ATOM 1597 O O . LYS A 1 195 ? -9.922 -17.25 -19.891 1 98 195 LYS A O 1
ATOM 1602 N N . LEU A 1 196 ? -8.117 -18.328 -19.297 1 98.31 196 LEU A N 1
ATOM 1603 C CA . LEU A 1 196 ? -7.676 -18.594 -20.672 1 98.31 196 LEU A CA 1
ATOM 1604 C C . LEU A 1 196 ? -8.672 -19.484 -21.391 1 98.31 196 LEU A C 1
ATOM 1606 O O . LEU A 1 196 ? -9.031 -19.219 -22.547 1 98.31 196 LEU A O 1
ATOM 1610 N N . LYS A 1 197 ? -9.125 -20.5 -20.719 1 98.25 197 LYS A N 1
ATOM 1611 C CA . LYS A 1 197 ? -10.109 -21.422 -21.297 1 98.25 197 LYS A CA 1
ATOM 1612 C C . LYS A 1 197 ? -11.398 -20.688 -21.656 1 98.25 197 LYS A C 1
ATOM 1614 O O . LYS A 1 197 ? -11.953 -20.875 -22.734 1 98.25 197 LYS A O 1
ATOM 1619 N N . ASP A 1 198 ? -11.859 -19.875 -20.734 1 97.88 198 ASP A N 1
ATOM 1620 C CA . ASP A 1 198 ? -13.094 -19.125 -20.938 1 97.88 198 ASP A CA 1
ATOM 1621 C C . ASP A 1 198 ? -12.984 -18.188 -22.141 1 97.88 198 ASP A C 1
ATOM 1623 O O . ASP A 1 198 ? -13.984 -17.906 -22.797 1 97.88 198 ASP A O 1
ATOM 1627 N N . ALA A 1 199 ? -11.812 -17.781 -22.422 1 97.19 199 ALA A N 1
ATOM 1628 C CA . ALA A 1 199 ? -11.586 -16.859 -23.531 1 97.19 199 ALA A CA 1
ATOM 1629 C C . ALA A 1 199 ? -11.344 -17.609 -24.844 1 97.19 199 ALA A C 1
ATOM 1631 O O . ALA A 1 199 ? -11.125 -17 -25.891 1 97.19 199 ALA A O 1
ATOM 1632 N N . GLY A 1 200 ? -11.273 -18.938 -24.781 1 97 200 GLY A N 1
ATOM 1633 C CA . GLY A 1 200 ? -11.125 -19.766 -25.984 1 97 200 GLY A CA 1
ATOM 1634 C C . GLY A 1 200 ? -9.688 -19.922 -26.422 1 97 200 GLY A C 1
ATOM 1635 O O . GLY A 1 200 ? -9.414 -20.297 -27.562 1 97 200 GLY A O 1
ATOM 1636 N N . GLU A 1 201 ? -8.805 -19.609 -25.5 1 96.62 201 GLU A N 1
ATOM 1637 C CA . GLU A 1 201 ? -7.395 -19.797 -25.812 1 96.62 201 GLU A CA 1
ATOM 1638 C C . GLU A 1 201 ? -7.039 -21.281 -25.875 1 96.62 201 GLU A C 1
ATOM 1640 O O . GLU A 1 201 ? -7.668 -22.109 -25.219 1 96.62 201 GLU A O 1
ATOM 1645 N N . ASP A 1 202 ? -6.07 -21.625 -26.719 1 97.38 202 ASP A N 1
ATOM 1646 C CA . ASP A 1 202 ? -5.559 -23 -26.797 1 97.38 202 ASP A CA 1
ATOM 1647 C C . ASP A 1 202 ? -4.59 -23.281 -25.656 1 97.38 202 ASP A C 1
ATOM 1649 O O . ASP A 1 202 ? -3.373 -23.25 -25.828 1 97.38 202 ASP A O 1
ATOM 1653 N N . VAL A 1 203 ? -5.113 -23.594 -24.531 1 97.88 203 VAL A N 1
ATOM 1654 C CA . VAL A 1 203 ? -4.367 -23.75 -23.281 1 97.88 203 VAL A CA 1
ATOM 1655 C C . VAL A 1 203 ? -3.326 -24.859 -23.453 1 97.88 203 VAL A C 1
ATOM 1657 O O . VAL A 1 203 ? -2.213 -24.75 -22.922 1 97.88 203 VAL A O 1
ATOM 1660 N N . GLU A 1 204 ? -3.668 -25.938 -24.141 1 97.44 204 GLU A N 1
ATOM 1661 C CA . GLU A 1 204 ? -2.732 -27.031 -24.359 1 97.44 204 GLU A CA 1
ATOM 1662 C C . GLU A 1 204 ? -1.519 -26.578 -25.156 1 97.44 204 GLU A C 1
ATOM 1664 O O . GLU A 1 204 ? -0.388 -26.969 -24.859 1 97.44 204 GLU A O 1
ATOM 1669 N N . LYS A 1 205 ? -1.734 -25.844 -26.125 1 97.5 205 LYS A N 1
ATOM 1670 C CA . LYS A 1 205 ? -0.633 -25.312 -26.938 1 97.5 205 LYS A CA 1
ATOM 1671 C C . LYS A 1 205 ? 0.255 -24.391 -26.094 1 97.5 205 LYS A C 1
ATOM 1673 O O . LYS A 1 205 ? 1.483 -24.469 -26.188 1 97.5 205 LYS A O 1
ATOM 1678 N N . ILE A 1 206 ? -0.383 -23.516 -25.312 1 97.38 206 ILE A N 1
ATOM 1679 C CA . ILE A 1 206 ? 0.363 -22.594 -24.469 1 97.38 206 ILE A CA 1
ATOM 1680 C C . ILE A 1 206 ? 1.223 -23.375 -23.484 1 97.38 206 ILE A C 1
ATOM 1682 O O . ILE A 1 206 ? 2.396 -23.047 -23.266 1 97.38 206 ILE A O 1
ATOM 1686 N N . LYS A 1 207 ? 0.635 -24.344 -22.906 1 97.25 207 LYS A N 1
ATOM 1687 C CA . LYS A 1 207 ? 1.333 -25.203 -21.953 1 97.25 207 LYS A CA 1
ATOM 1688 C C . LYS A 1 207 ? 2.543 -25.859 -22.609 1 97.25 207 LYS A C 1
ATOM 1690 O O . LYS A 1 207 ? 3.637 -25.859 -22.031 1 97.25 207 LYS A O 1
ATOM 1695 N N . GLU A 1 208 ? 2.344 -26.422 -23.75 1 95.81 208 GLU A N 1
ATOM 1696 C CA . GLU A 1 208 ? 3.422 -27.109 -24.453 1 95.81 208 GLU A CA 1
ATOM 1697 C C . GLU A 1 208 ? 4.566 -26.156 -24.766 1 95.81 208 GLU A C 1
ATOM 1699 O O . GLU A 1 208 ? 5.738 -26.5 -24.578 1 95.81 208 GLU A O 1
ATOM 1704 N N . GLU A 1 209 ? 4.258 -25.031 -25.234 1 94.38 209 GLU A N 1
ATOM 1705 C CA . GLU A 1 209 ? 5.266 -24.031 -25.562 1 94.38 209 GLU A CA 1
ATOM 1706 C C . GLU A 1 209 ? 6.008 -23.562 -24.312 1 94.38 209 GLU A C 1
ATOM 1708 O O . GLU A 1 209 ? 7.227 -23.391 -24.328 1 94.38 209 GLU A O 1
ATOM 1713 N N . ALA A 1 210 ? 5.258 -23.344 -23.234 1 93.88 210 ALA A N 1
ATOM 1714 C CA . ALA A 1 210 ? 5.836 -22.891 -21.969 1 93.88 210 ALA A CA 1
ATOM 1715 C C . ALA A 1 210 ? 6.832 -23.906 -21.438 1 93.88 210 ALA A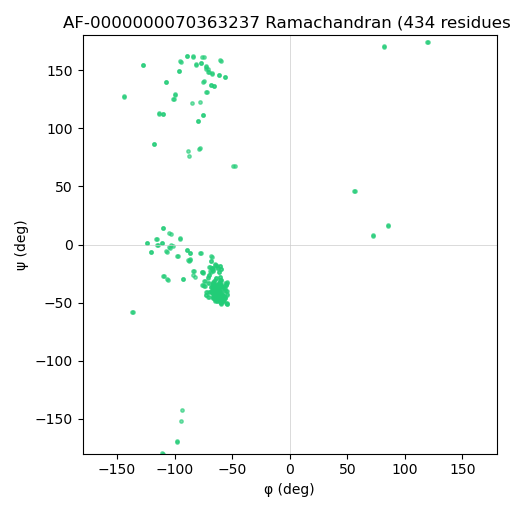 C 1
ATOM 1717 O O . ALA A 1 210 ? 7.914 -23.547 -20.969 1 93.88 210 ALA A O 1
ATOM 1718 N N . ILE A 1 211 ? 6.473 -25.172 -21.516 1 91.06 211 ILE A N 1
ATOM 1719 C CA . ILE A 1 211 ? 7.305 -26.25 -21 1 91.06 211 ILE A CA 1
ATOM 1720 C C . ILE A 1 211 ? 8.578 -26.359 -21.828 1 91.06 211 ILE A C 1
ATOM 1722 O O . ILE A 1 211 ? 9.664 -26.578 -21.281 1 91.06 211 ILE A O 1
ATOM 1726 N N . GLN A 1 212 ? 8.492 -26.234 -23.078 1 89.56 212 GLN A N 1
ATOM 1727 C CA . GLN A 1 212 ? 9.648 -26.281 -23.969 1 89.56 212 GLN A CA 1
ATOM 1728 C C . GLN A 1 212 ? 10.625 -25.141 -23.656 1 89.56 212 GLN A C 1
ATOM 1730 O O . GLN A 1 212 ? 11.836 -25.359 -23.625 1 89.56 212 GLN A O 1
ATOM 1735 N N . LYS A 1 213 ? 10.125 -24.016 -23.391 1 86.38 213 LYS A N 1
ATOM 1736 C CA . LYS A 1 213 ? 10.953 -22.859 -23.078 1 86.38 213 LYS A CA 1
ATOM 1737 C C . LYS A 1 213 ? 11.625 -23.016 -21.719 1 86.38 213 LYS A C 1
ATOM 1739 O O . LYS A 1 213 ? 12.758 -22.562 -21.516 1 86.38 213 LYS A O 1
ATOM 1744 N N . ASP A 1 214 ? 10.859 -23.516 -20.844 1 82.31 214 ASP A N 1
ATOM 1745 C CA . ASP A 1 214 ? 11.352 -23.688 -19.469 1 82.31 214 ASP A CA 1
ATOM 1746 C C . ASP A 1 214 ? 12.547 -24.625 -19.438 1 82.31 214 ASP A C 1
ATOM 1748 O O . ASP A 1 214 ? 13.453 -24.469 -18.609 1 82.31 214 ASP A O 1
ATOM 1752 N N . LYS A 1 215 ? 12.648 -25.594 -20.234 1 76.94 215 LYS A N 1
ATOM 1753 C CA . LYS A 1 215 ? 13.75 -26.531 -20.328 1 76.94 215 LYS A CA 1
ATOM 1754 C C . LYS A 1 215 ? 15.008 -25.875 -20.891 1 76.94 215 LYS A C 1
ATOM 1756 O O . LYS A 1 215 ? 16.125 -26.297 -20.594 1 76.94 215 LYS A O 1
ATOM 1761 N N . LEU A 1 216 ? 14.695 -24.875 -21.625 1 67.44 216 LEU A N 1
ATOM 1762 C CA . LEU A 1 216 ? 15.805 -24.203 -22.266 1 67.44 216 LEU A CA 1
ATOM 1763 C C . LEU A 1 216 ? 16.453 -23.188 -21.328 1 67.44 216 LEU A C 1
ATOM 1765 O O . LEU A 1 216 ? 17.594 -22.766 -21.547 1 67.44 216 LEU A O 1
ATOM 1769 N N . ILE A 1 217 ? 15.656 -22.672 -20.375 1 64.12 217 ILE A N 1
ATOM 1770 C CA . ILE A 1 217 ? 16.156 -21.625 -19.484 1 64.12 217 ILE A CA 1
ATOM 1771 C C . ILE A 1 217 ? 16.828 -22.25 -18.266 1 64.12 217 ILE A C 1
ATOM 1773 O O . ILE A 1 217 ? 16.219 -23.031 -17.547 1 64.12 217 ILE A O 1
ATOM 1777 N N . ASP A 1 218 ? 18.047 -22.703 -18.328 1 52.97 218 ASP A N 1
ATOM 1778 C CA . ASP A 1 218 ? 18.859 -23.172 -17.219 1 52.97 218 ASP A CA 1
ATOM 1779 C C . ASP A 1 218 ? 18.859 -22.172 -16.062 1 52.97 218 ASP A C 1
ATOM 1781 O O . ASP A 1 218 ? 19.234 -21.016 -16.266 1 52.97 218 ASP A O 1
ATOM 1785 N N . PHE A 1 219 ? 17.719 -21.969 -15.375 1 44.5 219 PHE A N 1
ATOM 1786 C CA . PHE A 1 219 ? 18.078 -21.125 -14.234 1 44.5 219 PHE A CA 1
ATOM 1787 C C . PHE A 1 219 ? 18.891 -21.922 -13.211 1 44.5 219 PHE A C 1
ATOM 1789 O O . PHE A 1 219 ? 18.719 -23.141 -13.086 1 44.5 219 PHE A O 1
ATOM 1796 N N . MET B 1 1 ? -15.602 -25.297 7.258 1 68.12 1 MET B N 1
ATOM 1797 C CA . MET B 1 1 ? -15.18 -24.844 5.938 1 68.12 1 MET B CA 1
ATOM 1798 C C . MET B 1 1 ? -13.867 -25.5 5.527 1 68.12 1 MET B C 1
ATOM 1800 O O . MET B 1 1 ? -12.938 -25.609 6.332 1 68.12 1 MET B O 1
ATOM 1804 N N . ASN B 1 2 ? -13.938 -26.141 4.391 1 81.31 2 ASN B N 1
ATOM 1805 C CA . ASN B 1 2 ? -12.672 -26.766 4.016 1 81.31 2 ASN B CA 1
ATOM 1806 C C . ASN B 1 2 ? -11.664 -25.734 3.514 1 81.31 2 ASN B C 1
ATOM 1808 O O . ASN B 1 2 ? -12.008 -24.562 3.32 1 81.31 2 ASN B O 1
ATOM 1812 N N . THR B 1 3 ? -10.469 -26.062 3.504 1 84.12 3 THR B N 1
ATOM 1813 C CA . THR B 1 3 ? -9.359 -25.156 3.201 1 84.12 3 THR B CA 1
ATOM 1814 C C . THR B 1 3 ? -9.539 -24.516 1.83 1 84.12 3 THR B C 1
ATOM 1816 O O . THR B 1 3 ? -9.266 -23.328 1.656 1 84.12 3 THR B O 1
ATOM 1819 N N . ALA B 1 4 ? -10.055 -25.281 0.903 1 87.88 4 ALA B N 1
ATOM 1820 C CA . ALA B 1 4 ? -10.258 -24.766 -0.45 1 87.88 4 ALA B CA 1
ATOM 1821 C C . ALA B 1 4 ? -11.32 -23.672 -0.466 1 87.88 4 ALA B C 1
ATOM 1823 O O . ALA B 1 4 ? -11.156 -22.656 -1.135 1 87.88 4 ALA B O 1
ATOM 1824 N N . GLN B 1 5 ? -12.383 -23.922 0.19 1 88.69 5 GLN B N 1
ATOM 1825 C CA . GLN B 1 5 ? -13.453 -22.938 0.284 1 88.69 5 GLN B CA 1
ATOM 1826 C C . GLN B 1 5 ? -12.969 -21.656 0.97 1 88.69 5 GLN B C 1
ATOM 1828 O O . GLN B 1 5 ? -13.312 -20.547 0.55 1 88.69 5 GLN B O 1
ATOM 1833 N N . GLN B 1 6 ? -12.203 -21.875 1.992 1 90.94 6 GLN B N 1
ATOM 1834 C CA . GLN B 1 6 ? -11.648 -20.734 2.719 1 90.94 6 GLN B CA 1
ATOM 1835 C C . GLN B 1 6 ? -10.734 -19.906 1.82 1 90.94 6 GLN B C 1
ATOM 1837 O O . GLN B 1 6 ? -10.82 -18.672 1.82 1 90.94 6 GLN B O 1
ATOM 1842 N N . GLN B 1 7 ? -9.883 -20.531 1.068 1 92.81 7 GLN B N 1
ATOM 1843 C CA . GLN B 1 7 ? -8.961 -19.844 0.171 1 92.81 7 GLN B CA 1
ATOM 1844 C C . GLN B 1 7 ? -9.727 -19.062 -0.899 1 92.81 7 GLN B C 1
ATOM 1846 O O . GLN B 1 7 ? -9.336 -17.953 -1.254 1 92.81 7 GLN B O 1
ATOM 1851 N N . ASN B 1 8 ? -10.859 -19.656 -1.345 1 93.81 8 ASN B N 1
ATOM 1852 C CA . ASN B 1 8 ? -11.688 -18.969 -2.322 1 93.81 8 ASN B CA 1
ATOM 1853 C C . ASN B 1 8 ? -12.281 -17.688 -1.741 1 93.81 8 ASN B C 1
ATOM 1855 O O . ASN B 1 8 ? -12.367 -16.672 -2.43 1 93.81 8 ASN B O 1
ATOM 1859 N N . MET B 1 9 ? -12.688 -17.797 -0.536 1 94.25 9 MET B N 1
ATOM 1860 C CA . MET B 1 9 ? -13.266 -16.641 0.135 1 94.25 9 MET B CA 1
ATOM 1861 C C . MET B 1 9 ? -12.227 -15.531 0.321 1 94.25 9 MET B C 1
ATOM 1863 O O . MET B 1 9 ? -12.523 -14.352 0.127 1 94.25 9 MET B O 1
ATOM 1867 N N . TYR B 1 10 ? -10.992 -15.914 0.681 1 95.94 10 TYR B N 1
ATOM 1868 C CA . TYR B 1 10 ? -9.922 -14.938 0.847 1 95.94 10 TYR B CA 1
ATOM 1869 C C . TYR B 1 10 ? -9.562 -14.289 -0.486 1 95.94 10 TYR B C 1
ATOM 1871 O O . TYR B 1 10 ? -9.367 -13.07 -0.558 1 95.94 10 TYR B O 1
ATOM 1879 N N . LEU B 1 11 ? -9.523 -15.125 -1.524 1 97.12 11 LEU B N 1
ATOM 1880 C CA . LEU B 1 11 ? -9.188 -14.602 -2.844 1 97.12 11 LEU B CA 1
ATOM 1881 C C . LEU B 1 11 ? -10.266 -13.641 -3.334 1 97.12 11 LEU B C 1
ATOM 1883 O O . LEU B 1 11 ? -9.953 -12.633 -3.979 1 97.12 11 LEU B O 1
ATOM 1887 N N . GLU B 1 12 ? -11.516 -13.914 -3.037 1 96.5 12 GLU B N 1
ATOM 1888 C CA . GLU B 1 12 ? -12.609 -13.023 -3.398 1 96.5 12 GLU B CA 1
ATOM 1889 C C . GLU B 1 12 ? -12.5 -11.688 -2.656 1 96.5 12 GLU B C 1
ATOM 1891 O O . GLU B 1 12 ? -12.672 -10.625 -3.252 1 96.5 12 GLU B O 1
ATOM 1896 N N . PHE B 1 13 ? -12.289 -11.781 -1.359 1 98.19 13 PHE B N 1
ATOM 1897 C CA . PHE B 1 13 ? -12.102 -10.578 -0.549 1 98.19 13 PHE B CA 1
ATOM 1898 C C . PHE B 1 13 ? -10.945 -9.742 -1.08 1 98.19 13 PHE B C 1
ATOM 1900 O O . PHE B 1 13 ? -11.07 -8.531 -1.23 1 98.19 13 PHE B O 1
ATOM 1907 N N . LEU B 1 14 ? -9.82 -10.398 -1.411 1 98.19 14 LEU B N 1
ATOM 1908 C CA . LEU B 1 14 ? -8.617 -9.711 -1.873 1 98.19 14 LEU B CA 1
ATOM 1909 C C . LEU B 1 14 ? -8.82 -9.148 -3.275 1 98.19 14 LEU B C 1
ATOM 1911 O O . LEU B 1 14 ? -8.203 -8.141 -3.639 1 98.19 14 LEU B O 1
ATOM 1915 N N . SER B 1 15 ? -9.695 -9.797 -4.078 1 97.56 15 SER B N 1
ATOM 1916 C CA . SER B 1 15 ? -10.07 -9.25 -5.383 1 97.56 15 SER B CA 1
ATOM 1917 C C . SER B 1 15 ? -10.836 -7.938 -5.234 1 97.56 15 SER B C 1
ATOM 1919 O O . SER B 1 15 ? -10.586 -6.988 -5.98 1 97.56 15 SER B O 1
ATOM 1921 N N . LEU B 1 16 ? -11.742 -7.883 -4.285 1 97.44 16 LEU B N 1
ATOM 1922 C CA . LEU B 1 16 ? -12.453 -6.641 -4.012 1 97.44 16 LEU B CA 1
ATOM 1923 C C . LEU B 1 16 ? -11.508 -5.566 -3.49 1 97.44 16 LEU B C 1
ATOM 1925 O O . LEU B 1 16 ? -11.57 -4.414 -3.92 1 97.44 16 LEU B O 1
ATOM 1929 N N . ALA B 1 17 ? -10.602 -5.941 -2.602 1 98.25 17 ALA B N 1
ATOM 1930 C CA . ALA B 1 17 ? -9.625 -5.008 -2.031 1 98.25 17 ALA B CA 1
ATOM 1931 C C . ALA B 1 17 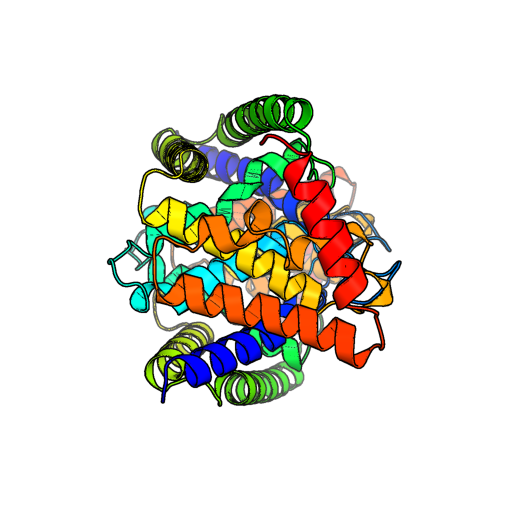? -8.742 -4.414 -3.117 1 98.25 17 ALA B C 1
ATOM 1933 O O . ALA B 1 17 ? -8.344 -3.248 -3.033 1 98.25 17 ALA B O 1
ATOM 1934 N N . ALA B 1 18 ? -8.453 -5.203 -4.164 1 98.19 18 ALA B N 1
ATOM 1935 C CA . ALA B 1 18 ? -7.555 -4.789 -5.238 1 98.19 18 ALA B CA 1
ATOM 1936 C C . ALA B 1 18 ? -8.086 -3.545 -5.945 1 98.19 18 ALA B C 1
ATOM 1938 O O . ALA B 1 18 ? -7.32 -2.812 -6.582 1 98.19 18 ALA B O 1
ATOM 1939 N N . LYS B 1 19 ? -9.352 -3.271 -5.789 1 97.81 19 LYS B N 1
ATOM 1940 C CA . LYS B 1 19 ? -9.953 -2.096 -6.414 1 97.81 19 LYS B CA 1
ATOM 1941 C C . LYS B 1 19 ? -9.367 -0.81 -5.836 1 97.81 19 LYS B C 1
ATOM 1943 O O . LYS B 1 19 ? -9.43 0.247 -6.469 1 97.81 19 LYS B O 1
ATOM 1948 N N . LEU B 1 20 ? -8.703 -0.855 -4.664 1 98.5 20 LEU B N 1
ATOM 1949 C CA . LEU B 1 20 ? -8.062 0.318 -4.074 1 98.5 20 LEU B CA 1
ATOM 1950 C C . LEU B 1 20 ? -6.871 0.769 -4.918 1 98.5 20 LEU B C 1
ATOM 1952 O O . LEU B 1 20 ? -6.438 1.918 -4.816 1 98.5 20 LEU B O 1
ATOM 1956 N N . LYS B 1 21 ? -6.328 -0.153 -5.773 1 98.12 21 LYS B N 1
ATOM 1957 C CA . LYS B 1 21 ? -5.207 0.182 -6.645 1 98.12 21 LYS B CA 1
ATOM 1958 C C . LYS B 1 21 ? -5.633 1.15 -7.742 1 98.12 21 LYS B C 1
ATOM 1960 O O . LYS B 1 21 ? -4.797 1.834 -8.336 1 98.12 21 LYS B O 1
ATOM 1965 N N . THR B 1 22 ? -6.957 1.233 -8.016 1 97.25 22 THR B N 1
ATOM 1966 C CA . THR B 1 22 ? -7.453 2.061 -9.109 1 97.25 22 THR B CA 1
ATOM 1967 C C . THR B 1 22 ? -8.422 3.121 -8.586 1 97.25 22 THR B C 1
ATOM 1969 O O . THR B 1 22 ? -8.922 3.943 -9.359 1 97.25 22 THR B O 1
ATOM 1972 N N . THR B 1 23 ? -8.773 3.061 -7.273 1 97.44 23 THR B N 1
ATOM 1973 C CA . THR B 1 23 ? -9.484 4.164 -6.641 1 97.44 23 THR B CA 1
ATOM 1974 C C . THR B 1 23 ? -8.547 5.336 -6.371 1 97.44 23 THR B C 1
ATOM 1976 O O . THR B 1 23 ? -7.68 5.254 -5.5 1 97.44 23 THR B O 1
ATOM 1979 N N . VAL B 1 24 ? -8.734 6.445 -7.082 1 96 24 VAL B N 1
ATOM 1980 C CA . VAL B 1 24 ? -7.734 7.508 -7.055 1 96 24 VAL B CA 1
ATOM 1981 C C . VAL B 1 24 ? -8.133 8.562 -6.023 1 96 24 VAL B C 1
ATOM 1983 O O . VAL B 1 24 ? -9.32 8.781 -5.777 1 96 24 VAL B O 1
ATOM 1986 N N . ARG B 1 25 ? -7.16 9.211 -5.422 1 95.62 25 ARG B N 1
ATOM 1987 C CA . ARG B 1 25 ? -7.305 10.328 -4.496 1 95.62 25 ARG B CA 1
ATOM 1988 C C . ARG B 1 25 ? -7.102 11.656 -5.211 1 95.62 25 ARG B C 1
ATOM 1990 O O . ARG B 1 25 ? -7.047 11.711 -6.441 1 95.62 25 ARG B O 1
ATOM 1997 N N . HIS B 1 26 ? -6.996 12.688 -4.473 1 91.56 26 HIS B N 1
ATOM 1998 C CA . HIS B 1 26 ? -6.957 14.039 -5.027 1 91.56 26 HIS B CA 1
ATOM 1999 C C . HIS B 1 26 ? -5.543 14.414 -5.457 1 91.56 26 HIS B C 1
ATOM 2001 O O . HIS B 1 26 ? -5.359 15.242 -6.352 1 91.56 26 HIS B O 1
ATOM 2007 N N . SER B 1 27 ? -4.547 13.766 -4.902 1 93.25 27 SER B N 1
ATOM 2008 C CA . SER B 1 27 ? -3.145 14.148 -5.066 1 93.25 27 SER B CA 1
ATOM 2009 C C . SER B 1 27 ? -2.627 13.758 -6.449 1 93.25 27 SER B C 1
ATOM 2011 O O . SER B 1 27 ? -2.951 12.688 -6.961 1 93.25 27 SER B O 1
ATOM 2013 N N . TRP B 1 28 ? -1.807 14.68 -7.023 1 94.69 28 TRP B N 1
ATOM 2014 C CA . TRP B 1 28 ? -1.152 14.5 -8.312 1 94.69 28 TRP B CA 1
ATOM 2015 C C . TRP B 1 28 ? 0.365 14.516 -8.164 1 94.69 28 TRP B C 1
ATOM 2017 O O . TRP B 1 28 ? 1.018 15.523 -8.445 1 94.69 28 TRP B O 1
ATOM 2027 N N . PRO B 1 29 ? 0.911 13.352 -7.879 1 93.75 29 PRO B N 1
ATOM 2028 C CA . PRO B 1 29 ? 2.338 13.336 -7.547 1 93.75 29 PRO B CA 1
ATOM 2029 C C . PRO B 1 29 ? 3.225 13.703 -8.734 1 93.75 29 PRO B C 1
ATOM 2031 O O . PRO B 1 29 ? 4.359 14.148 -8.547 1 93.75 29 PRO B O 1
ATOM 2034 N N . LEU B 1 30 ? 2.75 13.562 -9.969 1 92.5 30 LEU B N 1
ATOM 2035 C CA . LEU B 1 30 ? 3.582 13.781 -11.141 1 92.5 30 LEU B CA 1
ATOM 2036 C C . LEU B 1 30 ? 3.148 15.039 -11.891 1 92.5 30 LEU B C 1
ATOM 2038 O O . LEU B 1 30 ? 3.699 15.367 -12.945 1 92.5 30 LEU B O 1
ATOM 2042 N N . GLY B 1 31 ? 2.227 15.703 -11.445 1 92.19 31 GLY B N 1
ATOM 2043 C CA . GLY B 1 31 ? 1.715 16.891 -12.109 1 92.19 31 GLY B CA 1
ATOM 2044 C C . GLY B 1 31 ? 0.254 16.781 -12.5 1 92.19 31 GLY B C 1
ATOM 2045 O O . GLY B 1 31 ? -0.32 15.688 -12.461 1 92.19 31 GLY B O 1
ATOM 2046 N N . LYS B 1 32 ? -0.127 17.875 -12.953 1 88.56 32 LYS B N 1
ATOM 2047 C CA . LYS B 1 32 ? -1.534 17.906 -13.336 1 88.56 32 LYS B CA 1
ATOM 2048 C C . LYS B 1 32 ? -1.795 17.031 -14.555 1 88.56 32 LYS B C 1
ATOM 2050 O O . LYS B 1 32 ? -0.98 16.969 -15.477 1 88.56 32 LYS B O 1
ATOM 2055 N N . ASN B 1 33 ? -2.838 16.281 -14.57 1 85.5 33 ASN B N 1
ATOM 2056 C CA . ASN B 1 33 ? -3.305 15.43 -15.664 1 85.5 33 ASN B CA 1
ATOM 2057 C C . ASN B 1 33 ? -2.412 14.203 -15.844 1 85.5 33 ASN B C 1
ATOM 2059 O O . ASN B 1 33 ? -2.48 13.523 -16.875 1 85.5 33 ASN B O 1
ATOM 2063 N N . GLU B 1 34 ? -1.565 14.062 -14.961 1 91.81 34 GLU B N 1
ATOM 2064 C CA . GLU B 1 34 ? -0.776 12.836 -14.961 1 91.81 34 GLU B CA 1
ATOM 2065 C C . GLU B 1 34 ? -1.397 11.781 -14.055 1 91.81 34 GLU B C 1
ATOM 2067 O O . GLU B 1 34 ? -2.621 11.695 -13.938 1 91.81 34 GLU B O 1
ATOM 2072 N N . ARG B 1 35 ? -0.569 11.016 -13.359 1 92.62 35 ARG B N 1
ATOM 2073 C CA . ARG B 1 35 ? -1.038 9.922 -12.516 1 92.62 35 ARG B CA 1
ATOM 2074 C C . ARG B 1 35 ? -1.431 10.43 -11.133 1 92.62 35 ARG B C 1
ATOM 2076 O O . ARG B 1 35 ? -0.615 11.031 -10.43 1 92.62 35 ARG B O 1
ATOM 2083 N N . ARG B 1 36 ? -2.652 10.188 -10.789 1 95.88 36 ARG B N 1
ATOM 2084 C CA . ARG B 1 36 ? -3.08 10.5 -9.422 1 95.88 36 ARG B CA 1
ATOM 2085 C C . ARG B 1 36 ? -2.672 9.391 -8.461 1 95.88 36 ARG B C 1
ATOM 2087 O O . ARG B 1 36 ? -2.5 8.234 -8.867 1 95.88 36 ARG B O 1
ATOM 2094 N N . GLU B 1 37 ? -2.531 9.789 -7.242 1 97.69 37 GLU B N 1
ATOM 2095 C CA . GLU B 1 37 ? -2.291 8.812 -6.18 1 97.69 37 GLU B CA 1
ATOM 2096 C C . GLU B 1 37 ? -3.494 7.895 -5.992 1 97.69 37 GLU B C 1
ATOM 2098 O O . GLU B 1 37 ? -4.641 8.352 -6 1 97.69 37 GLU B O 1
ATOM 2103 N N . SER B 1 38 ? -3.289 6.57 -5.828 1 98.19 38 SER B N 1
ATOM 2104 C CA . SER B 1 38 ? -4.371 5.656 -5.48 1 98.19 38 SER B CA 1
ATOM 2105 C C . SER B 1 38 ? -4.527 5.535 -3.969 1 98.19 38 SER B C 1
ATOM 2107 O O . SER B 1 38 ? -3.623 5.898 -3.215 1 98.19 38 SER B O 1
ATOM 2109 N N . VAL B 1 39 ? -5.684 5.035 -3.545 1 98.5 39 VAL B N 1
ATOM 2110 C CA . VAL B 1 39 ? -5.895 4.75 -2.131 1 98.5 39 VAL B CA 1
ATOM 2111 C C . VAL B 1 39 ? -4.918 3.672 -1.667 1 98.5 39 VAL B C 1
ATOM 2113 O O . VAL B 1 39 ? -4.441 3.705 -0.53 1 98.5 39 VAL B O 1
ATOM 2116 N N . GLY B 1 40 ? -4.59 2.682 -2.549 1 98.69 40 GLY B N 1
ATOM 2117 C CA . GLY B 1 40 ? -3.576 1.688 -2.238 1 98.69 40 GLY B CA 1
ATOM 2118 C C . GLY B 1 40 ? -2.211 2.291 -1.967 1 98.69 40 GLY B C 1
ATOM 2119 O O . GLY B 1 40 ? -1.553 1.936 -0.987 1 98.69 40 GLY B O 1
ATOM 2120 N N . ASP B 1 41 ? -1.757 3.262 -2.838 1 98.69 41 ASP B N 1
ATOM 2121 C CA . ASP B 1 41 ? -0.512 4.004 -2.66 1 98.69 41 ASP B CA 1
ATOM 2122 C C . ASP B 1 41 ? -0.46 4.668 -1.286 1 98.69 41 ASP B C 1
ATOM 2124 O O . ASP B 1 41 ? 0.522 4.523 -0.556 1 98.69 41 ASP B O 1
ATOM 2128 N N . HIS B 1 42 ? -1.516 5.371 -1.009 1 98.62 42 HIS B N 1
ATOM 2129 C CA . HIS B 1 42 ? -1.636 6.094 0.252 1 98.62 42 HIS B CA 1
ATOM 2130 C C . HIS B 1 42 ? -1.54 5.145 1.443 1 98.62 42 HIS B C 1
ATOM 2132 O O . HIS B 1 42 ? -0.809 5.414 2.398 1 98.62 42 HIS B O 1
ATOM 2138 N N . SER B 1 43 ? -2.27 4.047 1.402 1 98.88 43 SER B N 1
ATOM 2139 C CA . SER B 1 43 ? -2.324 3.09 2.502 1 98.88 43 SER B CA 1
ATOM 2140 C C . SER B 1 43 ? -0.971 2.42 2.721 1 98.88 43 SER B C 1
ATOM 2142 O O . SER B 1 43 ? -0.58 2.154 3.859 1 98.88 43 SER B O 1
ATOM 2144 N N . TRP B 1 44 ? -0.245 2.125 1.623 1 98.88 44 TRP B N 1
ATOM 2145 C CA . TRP B 1 44 ? 1.09 1.546 1.741 1 98.88 44 TRP B CA 1
ATOM 2146 C C . TRP B 1 44 ? 2.016 2.469 2.527 1 98.88 44 TRP B C 1
ATOM 2148 O O . TRP B 1 44 ? 2.689 2.031 3.463 1 98.88 44 TRP B O 1
ATOM 2158 N N . ARG B 1 45 ? 2.064 3.73 2.137 1 98.88 45 ARG B N 1
ATOM 2159 C CA . ARG B 1 45 ? 2.973 4.66 2.799 1 98.88 45 ARG B CA 1
ATOM 2160 C C . ARG B 1 45 ? 2.572 4.875 4.254 1 98.88 45 ARG B C 1
ATOM 2162 O O . ARG B 1 45 ? 3.432 5.051 5.121 1 98.88 45 ARG B O 1
ATOM 2169 N N . LEU B 1 46 ? 1.24 4.824 4.496 1 98.88 46 LEU B N 1
ATOM 2170 C CA . LEU B 1 46 ? 0.756 4.926 5.867 1 98.88 46 LEU B CA 1
ATOM 2171 C C . LEU B 1 46 ? 1.264 3.762 6.711 1 98.88 46 LEU B C 1
ATOM 2173 O O . LEU B 1 46 ? 1.661 3.949 7.863 1 98.88 46 LEU B O 1
ATOM 2177 N N . VAL B 1 47 ? 1.257 2.566 6.176 1 98.88 47 VAL B N 1
ATOM 2178 C CA . VAL B 1 47 ? 1.788 1.387 6.852 1 98.88 47 VAL B CA 1
ATOM 2179 C C . VAL B 1 47 ? 3.268 1.596 7.168 1 98.88 47 VAL B C 1
ATOM 2181 O O . VAL B 1 47 ? 3.707 1.359 8.297 1 98.88 47 VAL B O 1
ATOM 2184 N N . LEU B 1 48 ? 4.012 2.041 6.211 1 98.69 48 LEU B N 1
ATOM 2185 C CA . LEU B 1 48 ? 5.441 2.275 6.391 1 98.69 48 LEU B CA 1
ATOM 2186 C C . LEU B 1 48 ? 5.688 3.291 7.504 1 98.69 48 LEU B C 1
ATOM 2188 O O . LEU B 1 48 ? 6.527 3.064 8.383 1 98.69 48 LEU B O 1
ATOM 2192 N N . MET B 1 49 ? 4.961 4.395 7.523 1 98.69 49 MET B N 1
ATOM 2193 C CA . MET B 1 49 ? 5.078 5.418 8.562 1 98.69 49 MET B CA 1
ATOM 2194 C C . MET B 1 49 ? 4.758 4.836 9.93 1 98.69 49 MET B C 1
ATOM 2196 O O . MET B 1 49 ? 5.445 5.125 10.914 1 98.69 49 MET B O 1
ATOM 2200 N N . SER B 1 50 ? 3.662 4.023 9.969 1 98.69 50 SER B N 1
ATOM 2201 C CA . SER B 1 50 ? 3.234 3.453 11.242 1 98.69 50 SER B CA 1
ATOM 2202 C C . SER B 1 50 ? 4.32 2.564 11.844 1 98.69 50 SER B C 1
ATOM 2204 O O . SER B 1 50 ? 4.469 2.498 13.062 1 98.69 50 SER B O 1
ATOM 2206 N N . LEU B 1 51 ? 5.078 1.896 11.016 1 98.06 51 LEU B N 1
ATOM 2207 C CA . LEU B 1 51 ? 6.176 1.046 11.469 1 98.06 51 LEU B CA 1
ATOM 2208 C C . LEU B 1 51 ? 7.359 1.887 11.938 1 98.06 51 LEU B C 1
ATOM 2210 O O . LEU B 1 51 ? 8.023 1.539 12.914 1 98.06 51 LEU B O 1
ATOM 2214 N N . LEU B 1 52 ? 7.609 3.006 11.289 1 97.06 52 LEU B N 1
ATOM 2215 C CA . LEU B 1 52 ? 8.797 3.818 11.531 1 97.06 52 LEU B CA 1
ATOM 2216 C C . LEU B 1 52 ? 8.672 4.598 12.836 1 97.06 52 LEU B C 1
ATOM 2218 O O . LEU B 1 52 ? 9.656 4.773 13.555 1 97.06 52 LEU B O 1
ATOM 2222 N N . TYR B 1 53 ? 7.457 5.039 13.172 1 97.31 53 TYR B N 1
ATOM 2223 C CA . TYR B 1 53 ? 7.312 6.012 14.242 1 97.31 53 TYR B CA 1
ATOM 2224 C C . TYR B 1 53 ? 6.785 5.348 15.516 1 97.31 53 TYR B C 1
ATOM 2226 O O . TYR B 1 53 ? 6.66 5.996 16.547 1 97.31 53 TYR B O 1
ATOM 2234 N N . ALA B 1 54 ? 6.484 4.055 15.477 1 96.94 54 ALA B N 1
ATOM 2235 C CA . ALA B 1 54 ? 5.793 3.373 16.578 1 96.94 54 ALA B CA 1
ATOM 2236 C C . ALA B 1 54 ? 6.543 3.551 17.891 1 96.94 54 ALA B C 1
ATOM 2238 O O . ALA B 1 54 ? 5.93 3.699 18.953 1 96.94 54 ALA B O 1
ATOM 2239 N N . ASP B 1 55 ? 7.879 3.602 17.875 1 95.5 55 ASP B N 1
ATOM 2240 C CA . ASP B 1 55 ? 8.672 3.627 19.109 1 95.5 55 ASP B CA 1
ATOM 2241 C C . ASP B 1 55 ? 9.023 5.059 19.5 1 95.5 55 ASP B C 1
ATOM 2243 O O . ASP B 1 55 ? 9.797 5.277 20.438 1 95.5 55 ASP B O 1
ATOM 2247 N N . LYS B 1 56 ? 8.484 6.051 18.781 1 96 56 LYS B N 1
ATOM 2248 C CA . LYS B 1 56 ? 8.812 7.449 19.047 1 96 56 LYS B CA 1
ATOM 2249 C C . LYS B 1 56 ? 7.742 8.109 19.906 1 96 56 LYS B C 1
ATOM 2251 O O . LYS B 1 56 ? 7.938 9.219 20.406 1 96 56 LYS B O 1
ATOM 2256 N N . LEU B 1 57 ? 6.645 7.395 20.078 1 97 57 LEU B N 1
ATOM 2257 C CA . LEU B 1 57 ? 5.516 7.973 20.797 1 97 57 LEU B CA 1
ATOM 2258 C C . LEU B 1 57 ? 5.77 7.969 22.312 1 97 57 LEU B C 1
ATOM 2260 O O . LEU B 1 57 ? 6.52 7.133 22.812 1 97 57 LEU B O 1
ATOM 2264 N N . SER B 1 58 ? 5.086 8.875 23.016 1 97 58 SER B N 1
ATOM 2265 C CA . SER B 1 58 ? 5.188 8.969 24.469 1 97 58 SER B CA 1
ATOM 2266 C C . SER B 1 58 ? 4.512 7.785 25.141 1 97 58 SER B C 1
ATOM 2268 O O . SER B 1 58 ? 4.914 7.371 26.234 1 97 58 SER B O 1
ATOM 2270 N N . GLN B 1 59 ? 3.451 7.27 24.547 1 96.56 59 GLN B N 1
ATOM 2271 C CA . GLN B 1 59 ? 2.779 6.055 25 1 96.56 59 GLN B CA 1
ATOM 2272 C C . GLN B 1 59 ? 3.051 4.891 24.047 1 96.56 59 GLN B C 1
ATOM 2274 O O . GLN B 1 59 ? 3.09 5.074 22.828 1 96.56 59 GLN B O 1
ATOM 2279 N N . PRO B 1 60 ? 3.246 3.771 24.703 1 97.44 60 PRO B N 1
ATOM 2280 C CA . PRO B 1 60 ? 3.48 2.621 23.828 1 97.44 60 PRO B CA 1
ATOM 2281 C C . PRO B 1 60 ? 2.248 2.238 23.016 1 97.44 60 PRO B C 1
ATOM 2283 O O . PRO B 1 60 ? 1.118 2.396 23.484 1 97.44 60 PRO B O 1
ATOM 2286 N N . VAL B 1 61 ? 2.443 1.745 21.812 1 98.31 61 VAL B N 1
ATOM 2287 C CA . VAL B 1 61 ? 1.374 1.222 20.969 1 98.31 61 VAL B CA 1
ATOM 2288 C C . VAL B 1 61 ? 1.729 -0.188 20.5 1 98.31 61 VAL B C 1
ATOM 2290 O O . VAL B 1 61 ? 2.898 -0.579 20.516 1 98.31 61 VAL B O 1
ATOM 2293 N N . ASP B 1 62 ? 0.699 -0.958 20.203 1 98.5 62 ASP B N 1
ATOM 2294 C CA . ASP B 1 62 ? 0.877 -2.236 19.516 1 98.5 62 ASP B CA 1
ATOM 2295 C C . ASP B 1 62 ? 1.076 -2.033 18.016 1 98.5 62 ASP B C 1
ATOM 2297 O O . ASP B 1 62 ? 0.119 -1.759 17.297 1 98.5 62 ASP B O 1
ATOM 2301 N N . PRO B 1 63 ? 2.305 -2.219 17.547 1 98.5 63 PRO B N 1
ATOM 2302 C CA . PRO B 1 63 ? 2.572 -1.898 16.141 1 98.5 63 PRO B CA 1
ATOM 2303 C C . PRO B 1 63 ? 1.758 -2.754 15.18 1 98.5 63 PRO B C 1
ATOM 2305 O O . PRO B 1 63 ? 1.381 -2.285 14.102 1 98.5 63 PRO B O 1
ATOM 2308 N N . LEU B 1 64 ? 1.518 -4 15.539 1 98.56 64 LEU B N 1
ATOM 2309 C CA . LEU B 1 64 ? 0.766 -4.875 14.648 1 98.56 64 LEU B CA 1
ATOM 2310 C C . LEU B 1 64 ? -0.673 -4.395 14.5 1 98.56 64 LEU B C 1
ATOM 2312 O O . LEU B 1 64 ? -1.235 -4.434 13.398 1 98.56 64 LEU B O 1
ATOM 2316 N N . LYS B 1 65 ? -1.244 -3.994 15.586 1 98.31 65 LYS B N 1
ATOM 2317 C CA . LYS B 1 65 ? -2.588 -3.422 15.547 1 98.31 65 LYS B CA 1
ATOM 2318 C C . LYS B 1 65 ? -2.621 -2.156 14.695 1 98.31 65 LYS B C 1
ATOM 2320 O O . LYS B 1 65 ? -3.551 -1.951 13.914 1 98.31 65 LYS B O 1
ATOM 2325 N N . CYS B 1 66 ? -1.622 -1.307 14.781 1 98.88 66 CYS B N 1
ATOM 2326 C CA . CYS B 1 66 ? -1.534 -0.067 14.016 1 98.88 66 CYS B CA 1
ATOM 2327 C C . CYS B 1 66 ? -1.402 -0.353 12.523 1 98.88 66 CYS B C 1
ATOM 2329 O O . CYS B 1 66 ? -2.059 0.292 11.703 1 98.88 66 CYS B O 1
ATOM 2331 N N . VAL B 1 67 ? -0.598 -1.348 12.203 1 98.81 67 VAL B N 1
ATOM 2332 C CA . VAL B 1 67 ? -0.383 -1.709 10.812 1 98.81 67 VAL B CA 1
ATOM 2333 C C . VAL B 1 67 ? -1.676 -2.264 10.211 1 98.81 67 VAL B C 1
ATOM 2335 O O . VAL B 1 67 ? -2.016 -1.966 9.07 1 98.81 67 VAL B O 1
ATOM 2338 N N . LEU B 1 68 ? -2.357 -3.086 10.969 1 98.81 68 LEU B N 1
ATOM 2339 C CA . LEU B 1 68 ? -3.635 -3.607 10.492 1 98.81 68 LEU B CA 1
ATOM 2340 C C . LEU B 1 68 ? -4.613 -2.473 10.211 1 98.81 68 LEU B C 1
ATOM 2342 O O . LEU B 1 68 ? -5.203 -2.408 9.133 1 98.81 68 LEU B O 1
ATOM 2346 N N . MET B 1 69 ? -4.727 -1.538 11.109 1 98.81 69 MET B N 1
ATOM 2347 C CA . MET B 1 69 ? -5.613 -0.393 10.93 1 98.81 69 MET B CA 1
ATOM 2348 C C . MET B 1 69 ? -5.199 0.434 9.719 1 98.81 69 MET B C 1
ATOM 2350 O O . MET B 1 69 ? -6.039 0.801 8.898 1 98.81 69 MET B O 1
ATOM 2354 N N . ALA B 1 70 ? -3.908 0.703 9.641 1 98.88 70 ALA B N 1
ATOM 2355 C CA . ALA B 1 70 ? -3.379 1.5 8.531 1 98.88 70 ALA B CA 1
ATOM 2356 C C . ALA B 1 70 ? -3.672 0.835 7.191 1 98.88 70 ALA B C 1
ATOM 2358 O O . ALA B 1 70 ? -3.967 1.517 6.207 1 98.88 70 ALA B O 1
ATOM 2359 N N . SER B 1 71 ? -3.629 -0.481 7.137 1 98.75 71 SER B N 1
ATOM 2360 C CA . SER B 1 71 ? -3.773 -1.226 5.891 1 98.75 71 SER B CA 1
ATOM 2361 C C . SER B 1 71 ? -5.23 -1.264 5.434 1 98.75 71 SER B C 1
ATOM 2363 O O . SER B 1 71 ? -5.508 -1.358 4.238 1 98.75 71 SER B O 1
ATOM 2365 N N . ILE B 1 72 ? -6.227 -1.087 6.391 1 98.69 72 ILE B N 1
ATOM 2366 C CA . ILE B 1 72 ? -7.59 -1.38 5.973 1 98.69 72 ILE B CA 1
ATOM 2367 C C . ILE B 1 72 ? -8.477 -0.159 6.211 1 98.69 72 ILE B C 1
ATOM 2369 O O . ILE B 1 72 ? -9.688 -0.201 5.961 1 98.69 72 ILE B O 1
ATOM 2373 N N . HIS B 1 73 ? -7.965 0.958 6.703 1 98.31 73 HIS B N 1
ATOM 2374 C CA . HIS B 1 73 ? -8.781 2.084 7.148 1 98.31 73 HIS B CA 1
ATOM 2375 C C . HIS B 1 73 ? -9.641 2.625 6.008 1 98.31 73 HIS B C 1
ATOM 2377 O O . HIS B 1 73 ? -10.766 3.076 6.238 1 98.31 73 HIS B O 1
ATOM 2383 N N . ASP B 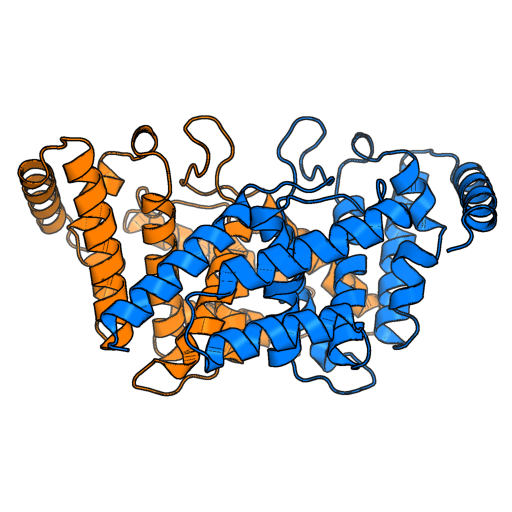1 74 ? -9.18 2.531 4.801 1 98.06 74 ASP B N 1
ATOM 2384 C CA . ASP B 1 74 ? -9.914 3.041 3.646 1 98.06 74 ASP B CA 1
ATOM 2385 C C . ASP B 1 74 ? -10.438 1.898 2.781 1 98.06 74 ASP B C 1
ATOM 2387 O O . ASP B 1 74 ? -10.836 2.113 1.634 1 98.06 74 ASP B O 1
ATOM 2391 N N . LEU B 1 75 ? -10.438 0.663 3.287 1 98.12 75 LEU B N 1
ATOM 2392 C CA . LEU B 1 75 ? -10.82 -0.528 2.537 1 98.12 75 LEU B CA 1
ATOM 2393 C C . LEU B 1 75 ? -12.211 -0.365 1.929 1 98.12 75 LEU B C 1
ATOM 2395 O O . LEU B 1 75 ? -12.438 -0.748 0.779 1 98.12 75 LEU B O 1
ATOM 2399 N N . PRO B 1 76 ? -13.188 0.225 2.631 1 97.56 76 PRO B N 1
ATOM 2400 C CA . PRO B 1 76 ? -14.531 0.367 2.064 1 97.56 76 PRO B CA 1
ATOM 2401 C C . PRO B 1 76 ? -14.539 1.182 0.773 1 97.56 76 PRO B C 1
ATOM 2403 O O . PRO B 1 76 ? -15.477 1.062 -0.026 1 97.56 76 PRO B O 1
ATOM 2406 N N . GLU B 1 77 ? -13.508 2.01 0.545 1 97.56 77 GLU B N 1
ATOM 2407 C CA . GLU B 1 77 ? -13.461 2.867 -0.635 1 97.56 77 GLU B CA 1
ATOM 2408 C C . GLU B 1 77 ? -13.281 2.047 -1.908 1 97.56 77 GLU B C 1
ATOM 2410 O O . GLU B 1 77 ? -13.484 2.553 -3.014 1 97.56 77 GLU B O 1
ATOM 2415 N N . ALA B 1 78 ? -12.922 0.818 -1.762 1 97 78 ALA B N 1
ATOM 2416 C CA . ALA B 1 78 ? -12.852 -0.093 -2.902 1 97 78 ALA B CA 1
ATOM 2417 C C . ALA B 1 78 ? -14.219 -0.239 -3.572 1 97 78 ALA B C 1
ATOM 2419 O O . ALA B 1 78 ? -14.297 -0.463 -4.781 1 97 78 ALA B O 1
ATOM 2420 N N . LEU B 1 79 ? -15.281 -0.122 -2.797 1 95.38 79 LEU B N 1
ATOM 2421 C CA . LEU B 1 79 ? -16.625 -0.313 -3.328 1 95.38 79 LEU B CA 1
ATOM 2422 C C . LEU B 1 79 ? -17.344 1.022 -3.463 1 95.38 79 LEU B C 1
ATOM 2424 O O . LEU B 1 79 ? -18.141 1.21 -4.387 1 95.38 79 LEU B O 1
ATOM 2428 N N . CYS B 1 80 ? -16.984 1.982 -2.551 1 92.81 80 CYS B N 1
ATOM 2429 C CA . CYS B 1 80 ? -17.797 3.186 -2.529 1 92.81 80 CYS B CA 1
ATOM 2430 C C . CYS B 1 80 ? -17.062 4.367 -3.137 1 92.81 80 CYS B C 1
ATOM 2432 O O . CYS B 1 80 ? -17.641 5.438 -3.33 1 92.81 80 CYS B O 1
ATOM 2434 N N . GLY B 1 81 ? -15.805 4.156 -3.459 1 90.44 81 GLY B N 1
ATOM 2435 C CA . GLY B 1 81 ? -15.008 5.254 -3.984 1 90.44 81 GLY B CA 1
ATOM 2436 C C . GLY B 1 81 ? -14.445 6.152 -2.902 1 90.44 81 GLY B C 1
ATOM 2437 O O . GLY B 1 81 ? -14.773 6 -1.724 1 90.44 81 GLY B O 1
ATOM 2438 N N . ASP B 1 82 ? -13.57 7.039 -3.307 1 85.62 82 ASP B N 1
ATOM 2439 C CA . ASP B 1 82 ? -12.953 7.992 -2.389 1 85.62 82 ASP B CA 1
ATOM 2440 C C . ASP B 1 82 ? -13.633 9.359 -2.484 1 85.62 82 ASP B C 1
ATOM 2442 O O . ASP B 1 82 ? -13.922 9.836 -3.584 1 85.62 82 ASP B O 1
ATOM 2446 N N . ILE B 1 83 ? -14.023 9.914 -1.39 1 82 83 ILE B N 1
ATOM 2447 C CA . ILE B 1 83 ? -14.484 11.297 -1.313 1 82 83 ILE B CA 1
ATOM 2448 C C . ILE B 1 83 ? -13.461 12.141 -0.555 1 82 83 ILE B C 1
ATOM 2450 O O . ILE B 1 83 ? -13.336 12.023 0.667 1 82 83 ILE B O 1
ATOM 2454 N N . PRO B 1 84 ? -12.844 13 -1.237 1 79.5 84 PRO B N 1
ATOM 2455 C CA . PRO B 1 84 ? -11.812 13.812 -0.596 1 79.5 84 PRO B CA 1
ATOM 2456 C C . PRO B 1 84 ? -12.352 14.68 0.538 1 79.5 84 PRO B C 1
ATOM 2458 O O . PRO B 1 84 ? -13.5 15.141 0.475 1 79.5 84 PRO B O 1
ATOM 2461 N N . ILE B 1 85 ? -11.508 14.805 1.461 1 73.75 85 ILE B N 1
ATOM 2462 C CA . ILE B 1 85 ? -11.883 15.57 2.643 1 73.75 85 ILE B CA 1
ATOM 2463 C C . ILE B 1 85 ? -12.328 16.969 2.23 1 73.75 85 ILE B C 1
ATOM 2465 O O . ILE B 1 85 ? -13.234 17.547 2.834 1 73.75 85 ILE B O 1
ATOM 2469 N N . ILE B 1 86 ? -11.797 17.547 1.229 1 72.12 86 ILE B N 1
ATOM 2470 C CA . ILE B 1 86 ? -12.07 18.922 0.797 1 72.12 86 ILE B CA 1
ATOM 2471 C C . ILE B 1 86 ? -13.5 19.016 0.285 1 72.12 86 ILE B C 1
ATOM 2473 O O . ILE B 1 86 ? -14.055 20.125 0.191 1 72.12 86 ILE B O 1
ATOM 2477 N N . ASN B 1 87 ? -14.047 17.938 -0.073 1 73.94 87 ASN B N 1
ATOM 2478 C CA . ASN B 1 87 ? -15.391 17.922 -0.632 1 73.94 87 ASN B CA 1
ATOM 2479 C C . ASN B 1 87 ? -16.422 17.438 0.391 1 73.94 87 ASN B C 1
ATOM 2481 O O . ASN B 1 87 ? -17.562 17.156 0.04 1 73.94 87 ASN B O 1
ATOM 2485 N N . GLN B 1 88 ? -15.938 17.312 1.647 1 73.38 88 GLN B N 1
ATOM 2486 C CA . GLN B 1 88 ? -16.828 16.75 2.65 1 73.38 88 GLN B CA 1
ATOM 2487 C C . GLN B 1 88 ? -17.453 17.844 3.523 1 73.38 88 GLN B C 1
ATOM 2489 O O . GLN B 1 88 ? -16.766 18.766 3.939 1 73.38 88 GLN B O 1
ATOM 2494 N N . ASP B 1 89 ? -18.734 17.828 3.568 1 74.62 89 ASP B N 1
ATOM 2495 C CA . ASP B 1 89 ? -19.453 18.547 4.629 1 74.62 89 ASP B CA 1
ATOM 2496 C C . ASP B 1 89 ? -20.109 17.562 5.598 1 74.62 89 ASP B C 1
ATOM 2498 O O . ASP B 1 89 ? -19.984 16.344 5.445 1 74.62 89 ASP B O 1
ATOM 2502 N N . LYS B 1 90 ? -20.797 18.016 6.613 1 76.69 90 LYS B N 1
ATOM 2503 C CA . LYS B 1 90 ? -21.344 17.172 7.664 1 76.69 90 LYS B CA 1
ATOM 2504 C C . LYS B 1 90 ? -22.297 16.125 7.09 1 76.69 90 LYS B C 1
ATOM 2506 O O . LYS B 1 90 ? -22.281 14.969 7.5 1 76.69 90 LYS B O 1
ATOM 2511 N N . ASN B 1 91 ? -23.109 16.609 6.223 1 76.31 91 ASN B N 1
ATOM 2512 C CA . ASN B 1 91 ? -24.078 15.688 5.637 1 76.31 91 ASN B CA 1
ATOM 2513 C C . ASN B 1 91 ? -23.406 14.648 4.754 1 76.31 91 ASN B C 1
ATOM 2515 O O . ASN B 1 91 ? -23.75 13.461 4.809 1 76.31 91 ASN B O 1
ATOM 2519 N N . VAL B 1 92 ? -22.516 15.109 4.078 1 78.69 92 VAL B N 1
ATOM 2520 C CA . VAL B 1 92 ? -21.781 14.219 3.191 1 78.69 92 VAL B CA 1
ATOM 2521 C C . VAL B 1 92 ? -20.969 13.227 4.02 1 78.69 92 VAL B C 1
ATOM 2523 O O . VAL B 1 92 ? -20.922 12.031 3.691 1 78.69 92 VAL B O 1
ATOM 2526 N N . LYS B 1 93 ? -20.484 13.672 5.102 1 81.94 93 LYS B N 1
ATOM 2527 C CA . LYS B 1 93 ? -19.688 12.812 5.969 1 81.94 93 LYS B CA 1
ATOM 2528 C C . LYS B 1 93 ? -20.531 11.688 6.555 1 81.94 93 LYS B C 1
ATOM 2530 O O . LYS B 1 93 ? -20.094 10.531 6.609 1 81.94 93 LYS B O 1
ATOM 2535 N N . LYS B 1 94 ? -21.703 11.992 7.031 1 84.25 94 LYS B N 1
ATOM 2536 C CA . LYS B 1 94 ? -22.594 10.984 7.617 1 84.25 94 LYS B CA 1
ATOM 2537 C C . LYS B 1 94 ? -22.984 9.93 6.59 1 84.25 94 LYS B C 1
ATOM 2539 O O . LYS B 1 94 ? -22.984 8.734 6.891 1 84.25 94 LYS B O 1
ATOM 2544 N N . GLN B 1 95 ? -23.344 10.391 5.438 1 85.56 95 GLN B N 1
ATOM 2545 C CA . GLN B 1 95 ? -23.719 9.461 4.371 1 85.56 95 GLN B CA 1
ATOM 2546 C C . GLN B 1 95 ? -22.531 8.602 3.959 1 85.56 95 GLN B C 1
ATOM 2548 O O . GLN B 1 95 ? -22.688 7.406 3.693 1 85.56 95 GLN B O 1
ATOM 2553 N N . LYS B 1 96 ? -21.422 9.219 3.934 1 87.19 96 LYS B N 1
ATOM 2554 C CA . LYS B 1 96 ? -20.203 8.477 3.604 1 87.19 96 LYS B CA 1
ATOM 2555 C C . LYS B 1 96 ? -19.922 7.387 4.633 1 87.19 96 LYS B C 1
ATOM 2557 O O . LYS B 1 96 ? -19.562 6.262 4.27 1 87.19 96 LYS B O 1
ATOM 2562 N N . ASP B 1 97 ? -20.109 7.711 5.836 1 89.56 97 ASP B N 1
ATOM 2563 C CA . ASP B 1 97 ? -19.859 6.754 6.91 1 89.56 97 ASP B CA 1
ATOM 2564 C C . ASP B 1 97 ? -20.766 5.535 6.777 1 89.56 97 ASP B C 1
ATOM 2566 O O . ASP B 1 97 ? -20.328 4.398 6.969 1 89.56 97 ASP B O 1
ATOM 2570 N N . ILE B 1 98 ? -22 5.758 6.492 1 90.81 98 ILE B N 1
ATOM 2571 C CA . ILE B 1 98 ? -22.969 4.676 6.344 1 90.81 98 ILE B CA 1
ATOM 2572 C C . ILE B 1 98 ? -22.594 3.799 5.156 1 90.81 98 ILE B C 1
ATOM 2574 O O . ILE B 1 98 ? -22.578 2.57 5.262 1 90.81 98 ILE B O 1
ATOM 2578 N N . LEU B 1 99 ? -22.25 4.43 4.082 1 91.69 99 LEU B N 1
ATOM 2579 C CA . LEU B 1 99 ? -21.891 3.703 2.873 1 91.69 99 LEU B CA 1
ATOM 2580 C C . LEU B 1 99 ? -20.625 2.877 3.096 1 91.69 99 LEU B C 1
ATOM 2582 O O . LEU B 1 99 ? -20.547 1.728 2.656 1 91.69 99 LEU B O 1
ATOM 2586 N N . GLU B 1 100 ? -19.656 3.457 3.797 1 94.94 100 GLU B N 1
ATOM 2587 C CA . GLU B 1 100 ? -18.391 2.764 4.047 1 94.94 100 GLU B CA 1
ATOM 2588 C C . GLU B 1 100 ? -18.594 1.577 4.984 1 94.94 100 GLU B C 1
ATOM 2590 O O . GLU B 1 100 ? -17.984 0.522 4.797 1 94.94 100 GLU B O 1
ATOM 2595 N N . HIS B 1 101 ? -19.469 1.756 5.914 1 94 101 HIS B N 1
ATOM 2596 C CA . HIS B 1 101 ? -19.75 0.647 6.82 1 94 101 HIS B CA 1
ATOM 2597 C C . HIS B 1 101 ? -20.422 -0.503 6.082 1 94 101 HIS B C 1
ATOM 2599 O O . HIS B 1 101 ? -20.078 -1.668 6.281 1 94 101 HIS B O 1
ATOM 2605 N N . GLN B 1 102 ? -21.375 -0.193 5.258 1 95.25 102 GLN B N 1
ATOM 2606 C CA . GLN B 1 102 ? -22.062 -1.212 4.473 1 95.25 102 GLN B CA 1
ATOM 2607 C C . GLN B 1 102 ? -21.109 -1.901 3.504 1 95.25 102 GLN B C 1
ATOM 2609 O O . GLN B 1 102 ? -21.188 -3.113 3.299 1 95.25 102 GLN B O 1
ATOM 2614 N N . ALA B 1 103 ? -20.25 -1.13 2.951 1 96.31 103 ALA B N 1
ATOM 2615 C CA . ALA B 1 103 ? -19.25 -1.68 2.029 1 96.31 103 ALA B CA 1
ATOM 2616 C C . ALA B 1 103 ? -18.344 -2.67 2.738 1 96.31 103 ALA B C 1
ATOM 2618 O O . ALA B 1 103 ? -18.047 -3.742 2.207 1 96.31 103 ALA B O 1
ATOM 2619 N N . LEU B 1 104 ? -17.922 -2.289 3.965 1 96.88 104 LEU B N 1
ATOM 2620 C CA . LEU B 1 104 ? -17.047 -3.176 4.727 1 96.88 104 LEU B CA 1
ATOM 2621 C C . LEU B 1 104 ? -17.75 -4.496 5.031 1 96.88 104 LEU B C 1
ATOM 2623 O O . LEU B 1 104 ? -17.141 -5.566 4.91 1 96.88 104 LEU B O 1
ATOM 2627 N N . ILE B 1 105 ? -19 -4.406 5.434 1 96.12 105 ILE B N 1
ATOM 2628 C CA . ILE B 1 105 ? -19.781 -5.594 5.746 1 96.12 105 ILE B CA 1
ATOM 2629 C C . ILE B 1 105 ? -19.891 -6.48 4.508 1 96.12 105 ILE B C 1
ATOM 2631 O O . ILE B 1 105 ? -19.641 -7.688 4.582 1 96.12 105 ILE B O 1
ATOM 2635 N N . LYS B 1 106 ? -20.203 -5.895 3.422 1 96.38 106 LYS B N 1
ATOM 2636 C CA . LYS B 1 106 ? -20.328 -6.641 2.174 1 96.38 106 LYS B CA 1
ATOM 2637 C C . LYS B 1 106 ? -19.016 -7.305 1.789 1 96.38 106 LYS B C 1
ATOM 2639 O O . LYS B 1 106 ? -19 -8.477 1.414 1 96.38 106 LYS B O 1
ATOM 2644 N N . MET B 1 107 ? -17.938 -6.609 1.912 1 97.25 107 MET B N 1
ATOM 2645 C CA . MET B 1 107 ? -16.625 -7.098 1.488 1 97.25 107 MET B CA 1
ATOM 2646 C C . MET B 1 107 ? -16.172 -8.273 2.35 1 97.25 107 MET B C 1
ATOM 2648 O O . MET B 1 107 ? -15.477 -9.172 1.869 1 97.25 107 MET B O 1
ATOM 2652 N N . THR B 1 108 ? -16.547 -8.258 3.619 1 97.31 108 THR B N 1
ATOM 2653 C CA . THR B 1 108 ? -15.977 -9.227 4.547 1 97.31 108 THR B CA 1
ATOM 2654 C C . THR B 1 108 ? -16.953 -10.367 4.812 1 97.31 108 THR B C 1
ATOM 2656 O O . THR B 1 108 ? -16.641 -11.297 5.555 1 97.31 108 THR B O 1
ATOM 2659 N N . GLU B 1 109 ? -18.109 -10.305 4.227 1 94.25 109 GLU B N 1
ATOM 2660 C CA . GLU B 1 109 ? -19.234 -11.188 4.562 1 94.25 109 GLU B CA 1
ATOM 2661 C C . GLU B 1 109 ? -18.859 -12.648 4.348 1 94.25 109 GLU B C 1
ATOM 2663 O O . GLU B 1 109 ? -19.266 -13.523 5.117 1 94.25 109 GLU B O 1
ATOM 2668 N N . SER B 1 110 ? -18.109 -12.969 3.41 1 91 110 SER B N 1
ATOM 2669 C CA . SER B 1 110 ? -17.844 -14.352 3.029 1 91 110 SER B CA 1
ATOM 2670 C C . SER B 1 110 ? -16.688 -14.93 3.838 1 91 110 SER B C 1
ATOM 2672 O O . SER B 1 110 ? -16.438 -16.141 3.818 1 91 110 SER B O 1
ATOM 2674 N N . LEU B 1 111 ? -15.914 -14.055 4.555 1 95.38 111 LEU B N 1
ATOM 2675 C CA . LEU B 1 111 ? -14.727 -14.508 5.281 1 95.38 111 LEU B CA 1
ATOM 2676 C C . LEU B 1 111 ? -15.125 -15.305 6.52 1 95.38 111 LEU B C 1
ATOM 2678 O O . LEU B 1 111 ? -16.266 -15.203 6.988 1 95.38 111 LEU B O 1
ATOM 2682 N N . ASP B 1 112 ? -14.258 -16.172 6.941 1 93.81 112 ASP B N 1
ATOM 2683 C CA . ASP B 1 112 ? -14.508 -16.875 8.195 1 93.81 112 ASP B CA 1
ATOM 2684 C C . ASP B 1 112 ? -14.617 -15.898 9.359 1 93.81 112 ASP B C 1
ATOM 2686 O O . ASP B 1 112 ? -14.102 -14.781 9.289 1 93.81 112 ASP B O 1
ATOM 2690 N N . GLU B 1 113 ? -15.219 -16.266 10.414 1 94.38 113 GLU B N 1
ATOM 2691 C CA . GLU B 1 113 ? -15.633 -15.398 11.523 1 94.38 113 GLU B CA 1
ATOM 2692 C C . GLU B 1 113 ? -14.43 -14.719 12.172 1 94.38 113 GLU B C 1
ATOM 2694 O O . GLU B 1 113 ? -14.492 -13.539 12.523 1 94.38 113 GLU B O 1
ATOM 2699 N N . ASP B 1 114 ? -13.391 -15.422 12.391 1 94 114 ASP B N 1
ATOM 2700 C CA . ASP B 1 114 ? -12.227 -14.875 13.086 1 94 114 ASP B CA 1
ATOM 2701 C C . ASP B 1 114 ? -11.617 -13.719 12.297 1 94 114 ASP B C 1
ATOM 2703 O O . ASP B 1 114 ? -11.297 -12.672 12.859 1 94 114 ASP B O 1
ATOM 2707 N N . ILE B 1 115 ? -11.453 -13.906 10.953 1 95.44 115 ILE B N 1
ATOM 2708 C CA . ILE B 1 115 ? -10.859 -12.875 10.109 1 95.44 115 ILE B CA 1
ATOM 2709 C C . ILE B 1 115 ? -11.844 -11.719 9.938 1 95.44 115 ILE B C 1
ATOM 2711 O O . ILE B 1 115 ? -11.445 -10.547 9.992 1 95.44 115 ILE B O 1
ATOM 2715 N N . LYS B 1 116 ? -13.07 -12.078 9.758 1 96.5 116 LYS B N 1
ATOM 2716 C CA . LYS B 1 116 ? -14.125 -11.078 9.656 1 96.5 116 LYS B CA 1
ATOM 2717 C C . LYS B 1 116 ? -14.125 -10.148 10.875 1 96.5 116 LYS B C 1
ATOM 2719 O O . LYS B 1 116 ? -14.109 -8.93 10.727 1 96.5 116 LYS B O 1
ATOM 2724 N N . ASN B 1 117 ? -14.109 -10.68 12.039 1 97.25 117 ASN B N 1
ATOM 2725 C CA . ASN B 1 117 ? -14.117 -9.914 13.281 1 97.25 117 ASN B CA 1
ATOM 2726 C C . ASN B 1 117 ? -12.836 -9.086 13.43 1 97.25 117 ASN B C 1
ATOM 2728 O O . ASN B 1 117 ? -12.883 -7.938 13.867 1 97.25 117 ASN B O 1
ATOM 2732 N N . LYS B 1 118 ? -11.758 -9.688 13.094 1 97.19 118 LYS B N 1
ATOM 2733 C CA . LYS B 1 118 ? -10.469 -9.008 13.172 1 97.19 118 LYS B CA 1
ATOM 2734 C C . LYS B 1 118 ? -10.477 -7.73 12.328 1 97.19 118 LYS B C 1
ATOM 2736 O O . LYS B 1 118 ? -10.102 -6.66 12.812 1 97.19 118 LYS B O 1
ATOM 2741 N N . LEU B 1 119 ? -10.945 -7.832 11.086 1 98.12 119 LEU B N 1
ATOM 2742 C CA . LEU B 1 119 ? -10.953 -6.699 10.172 1 98.12 119 LEU B CA 1
ATOM 2743 C C . LEU B 1 119 ? -11.984 -5.66 10.594 1 98.12 119 LEU B C 1
ATOM 2745 O O . LEU B 1 119 ? -11.688 -4.469 10.648 1 98.12 119 LEU B O 1
ATOM 2749 N N . ARG B 1 120 ? -13.18 -6.121 10.93 1 98.06 120 ARG B N 1
ATOM 2750 C CA . ARG B 1 120 ? -14.258 -5.199 11.281 1 98.06 120 ARG B CA 1
ATOM 2751 C C . ARG B 1 120 ? -13.961 -4.484 12.594 1 98.06 120 ARG B C 1
ATOM 2753 O O . ARG B 1 120 ? -14.219 -3.285 12.727 1 98.06 120 ARG B O 1
ATOM 2760 N N . ASN B 1 121 ? -13.398 -5.219 13.578 1 98.19 121 ASN B N 1
ATOM 2761 C CA . ASN B 1 121 ? -13.031 -4.598 14.852 1 98.19 121 ASN B CA 1
ATOM 2762 C C . ASN B 1 121 ? -11.938 -3.549 14.664 1 98.19 121 ASN B C 1
ATOM 2764 O O . ASN B 1 121 ? -11.969 -2.496 15.305 1 98.19 121 ASN B O 1
ATOM 2768 N N . ALA B 1 122 ? -10.961 -3.881 13.852 1 98.5 122 ALA B N 1
ATOM 2769 C CA . ALA B 1 122 ? -9.891 -2.924 13.586 1 98.5 122 ALA B CA 1
ATOM 2770 C C . ALA B 1 122 ? -10.43 -1.666 12.914 1 98.5 122 ALA B C 1
ATOM 2772 O O . ALA B 1 122 ? -10.039 -0.55 13.266 1 98.5 122 ALA B O 1
ATOM 2773 N N . TYR B 1 123 ? -11.32 -1.834 11.938 1 98.38 123 TYR B N 1
ATOM 2774 C CA . TYR B 1 123 ? -11.93 -0.703 11.242 1 98.38 123 TYR B CA 1
ATOM 2775 C C . TYR B 1 123 ? -12.742 0.15 12.203 1 98.38 123 TYR B C 1
ATOM 2777 O O . TYR B 1 123 ? -12.633 1.378 12.211 1 98.38 123 TYR B O 1
ATOM 2785 N N . ASP B 1 124 ? -13.531 -0.506 13.055 1 97.81 124 ASP B N 1
ATOM 2786 C CA . ASP B 1 124 ? -14.359 0.195 14.031 1 97.81 124 ASP B CA 1
ATOM 2787 C C . ASP B 1 124 ? -13.5 0.963 15.031 1 97.81 124 ASP B C 1
ATOM 2789 O O . ASP B 1 124 ? -13.836 2.086 15.414 1 97.81 124 ASP B O 1
ATOM 2793 N N . GLU B 1 125 ? -12.469 0.319 15.469 1 98.44 125 GLU B N 1
ATOM 2794 C CA . GLU B 1 125 ? -11.547 0.979 16.391 1 98.44 125 GLU B CA 1
ATOM 2795 C C . GLU B 1 125 ? -10.945 2.23 15.75 1 98.44 125 GLU B C 1
ATOM 2797 O O . GLU B 1 125 ? -10.844 3.273 16.406 1 98.44 125 GLU B O 1
ATOM 2802 N N . TYR B 1 126 ? -10.547 2.154 14.516 1 98.44 126 TYR B N 1
ATOM 2803 C CA . TYR B 1 126 ? -10 3.299 13.789 1 98.44 126 TYR B CA 1
ATOM 2804 C C . TYR B 1 126 ? -11.016 4.438 13.734 1 98.44 126 TYR B C 1
ATOM 2806 O O . TYR B 1 126 ? -10.68 5.59 14.023 1 98.44 126 TYR B O 1
ATOM 2814 N N . GLU B 1 127 ? -12.211 4.094 13.383 1 96.69 127 GLU B N 1
ATOM 2815 C CA . GLU B 1 127 ? -13.258 5.098 13.219 1 96.69 127 GLU B CA 1
ATOM 2816 C C . GLU B 1 127 ? -13.609 5.75 14.555 1 96.69 127 GLU B C 1
ATOM 2818 O O . GLU B 1 127 ? -13.906 6.945 14.609 1 96.69 127 GLU B O 1
ATOM 2823 N N . ALA B 1 128 ? -13.531 4.961 15.617 1 97.06 128 ALA B N 1
ATOM 2824 C CA . ALA B 1 128 ? -13.945 5.441 16.938 1 97.06 128 ALA B CA 1
ATOM 2825 C C . ALA B 1 128 ? -12.914 6.406 17.516 1 97.06 128 ALA B C 1
ATOM 2827 O O . ALA B 1 128 ? -13.25 7.258 18.344 1 97.06 128 ALA B O 1
ATOM 2828 N N . GLN B 1 129 ? -11.633 6.234 17.203 1 97.62 129 GLN B N 1
ATOM 2829 C CA . GLN B 1 129 ? -10.547 7.109 17.641 1 97.62 129 GLN B CA 1
ATOM 2830 C C . GLN B 1 129 ? -10.508 7.227 19.172 1 97.62 129 GLN B C 1
ATOM 2832 O O . GLN B 1 129 ? -10.367 8.328 19.703 1 97.62 129 GLN B O 1
ATOM 2837 N N . GLN B 1 130 ? -10.625 6.086 19.828 1 97.94 130 GLN B N 1
ATOM 2838 C CA . GLN B 1 130 ? -10.672 6.086 21.297 1 97.94 130 GLN B CA 1
ATOM 2839 C C . GLN B 1 130 ? -9.391 5.508 21.891 1 97.94 130 GLN B C 1
ATOM 2841 O O . GLN B 1 130 ? -9.062 5.777 23.047 1 97.94 130 GLN B O 1
ATOM 2846 N N . THR B 1 131 ? -8.703 4.645 21.188 1 98.38 131 THR B N 1
ATOM 2847 C CA . THR B 1 131 ? -7.461 4.055 21.672 1 98.38 131 THR B CA 1
ATOM 2848 C C . THR B 1 131 ? -6.258 4.84 21.156 1 98.38 131 THR B C 1
ATOM 2850 O O . THR B 1 131 ? -6.359 5.566 20.156 1 98.38 131 THR B O 1
ATOM 2853 N N . VAL B 1 132 ? -5.121 4.742 21.828 1 98.44 132 VAL B N 1
ATOM 2854 C CA . VAL B 1 132 ? -3.902 5.422 21.391 1 98.44 132 VAL B CA 1
ATOM 2855 C C . VAL B 1 132 ? -3.506 4.945 20 1 98.44 132 VAL B C 1
ATOM 2857 O O . VAL B 1 132 ? -3.025 5.73 19.188 1 98.44 132 VAL B O 1
ATOM 2860 N N . GLU B 1 133 ? -3.748 3.65 19.719 1 98.75 133 GLU B N 1
ATOM 2861 C CA . GLU B 1 133 ? -3.439 3.096 18.391 1 98.75 133 GLU B CA 1
ATOM 2862 C C . GLU B 1 133 ? -4.266 3.768 17.312 1 98.75 133 GLU B C 1
ATOM 2864 O O . GLU B 1 133 ? -3.73 4.156 16.266 1 98.75 133 GLU B O 1
ATOM 2869 N N . SER B 1 134 ? -5.578 3.877 17.531 1 98.75 134 SER B N 1
ATOM 2870 C CA . SER B 1 134 ? -6.438 4.477 16.516 1 98.75 134 SER B CA 1
ATOM 2871 C C . SER B 1 134 ? -6.137 5.961 16.328 1 98.75 134 SER B C 1
ATOM 2873 O O . SER B 1 134 ? -6.164 6.477 15.219 1 98.75 134 SER B O 1
ATOM 2875 N N . LYS B 1 135 ? -5.824 6.688 17.406 1 98.81 135 LYS B N 1
ATOM 2876 C CA . LYS B 1 135 ? -5.438 8.094 17.312 1 98.81 135 LYS B CA 1
ATOM 2877 C C . LYS B 1 135 ? -4.117 8.25 16.562 1 98.81 135 LYS B C 1
ATOM 2879 O O . LYS B 1 135 ? -3.965 9.172 15.75 1 98.81 135 LYS B O 1
ATOM 2884 N N . TYR B 1 136 ? -3.207 7.324 16.891 1 98.88 136 TYR B N 1
ATOM 2885 C CA . TYR B 1 136 ? -1.903 7.312 16.234 1 98.88 136 TYR B CA 1
ATOM 2886 C C . TYR B 1 136 ? -2.051 7.141 14.727 1 98.88 136 TYR B C 1
ATOM 2888 O O . TYR B 1 136 ? -1.506 7.93 13.953 1 98.88 136 TYR B O 1
ATOM 2896 N N . VAL B 1 137 ? -2.807 6.168 14.273 1 98.94 137 VAL B N 1
ATOM 2897 C CA . VAL B 1 137 ? -2.969 5.883 12.852 1 98.94 137 VAL B CA 1
ATOM 2898 C C . VAL B 1 137 ? -3.711 7.035 12.18 1 98.94 137 VAL B C 1
ATOM 2900 O O . VAL B 1 137 ? -3.375 7.426 11.055 1 98.94 137 VAL B O 1
ATOM 2903 N N . LYS B 1 138 ? -4.68 7.621 12.828 1 98.81 138 LYS B N 1
ATOM 2904 C CA . LYS B 1 138 ? -5.402 8.766 12.266 1 98.81 138 LYS B CA 1
ATOM 2905 C C . LYS B 1 138 ? -4.477 9.961 12.078 1 98.81 138 LYS B C 1
ATOM 2907 O O . LYS B 1 138 ? -4.523 10.625 11.039 1 98.81 138 LYS B O 1
ATOM 2912 N N . ALA B 1 139 ? -3.701 10.234 13.094 1 98.81 139 ALA B N 1
ATOM 2913 C CA . ALA B 1 139 ? -2.729 11.32 12.977 1 98.81 139 ALA B CA 1
ATOM 2914 C C . ALA B 1 139 ? -1.798 11.102 11.789 1 98.81 139 ALA B C 1
ATOM 2916 O O . ALA B 1 139 ? -1.572 12.016 10.992 1 98.81 139 ALA B O 1
ATOM 2917 N N . LEU B 1 140 ? -1.3 9.906 11.648 1 98.88 140 LEU B N 1
ATOM 2918 C CA . LEU B 1 140 ? -0.394 9.578 10.547 1 98.88 140 LEU B CA 1
ATOM 2919 C C . LEU B 1 140 ? -1.108 9.68 9.203 1 98.88 140 LEU B C 1
ATOM 2921 O O . LEU B 1 140 ? -0.503 10.07 8.203 1 98.88 140 LEU B O 1
ATOM 2925 N N . ASP B 1 141 ? -2.359 9.242 9.203 1 98.69 141 ASP B N 1
ATOM 2926 C CA . ASP B 1 141 ? -3.162 9.359 7.992 1 98.69 141 ASP B CA 1
ATOM 2927 C C . ASP B 1 141 ? -3.193 10.797 7.488 1 98.69 141 ASP B C 1
ATOM 2929 O O . ASP B 1 141 ? -2.998 11.047 6.297 1 98.69 141 ASP B O 1
ATOM 2933 N N . LYS B 1 142 ? -3.361 11.734 8.359 1 98.5 142 LYS B N 1
ATOM 2934 C CA . LYS B 1 142 ? -3.391 13.148 8.008 1 98.5 142 LYS B CA 1
ATOM 2935 C C . LYS B 1 142 ? -1.996 13.656 7.648 1 98.5 142 LYS B C 1
ATOM 2937 O O . LYS B 1 142 ? -1.83 14.398 6.676 1 98.5 142 LYS B O 1
ATOM 2942 N N . ILE B 1 143 ? -1.02 13.266 8.438 1 98.81 143 ILE B N 1
ATOM 2943 C CA . ILE B 1 143 ? 0.351 13.688 8.172 1 98.81 143 ILE B CA 1
ATOM 2944 C C . ILE B 1 143 ? 0.785 13.195 6.793 1 98.81 143 ILE B C 1
ATOM 2946 O O . ILE B 1 143 ? 1.396 13.945 6.027 1 98.81 143 ILE B O 1
ATOM 2950 N N . GLU B 1 144 ? 0.472 11.945 6.516 1 98.69 144 GLU B N 1
ATOM 2951 C CA . GLU B 1 144 ? 0.807 11.367 5.219 1 98.69 144 GLU B CA 1
ATOM 2952 C C . GLU B 1 144 ? 0.18 12.172 4.078 1 98.69 144 GLU B C 1
ATOM 2954 O O . GLU B 1 144 ? 0.848 12.477 3.09 1 98.69 144 GLU B O 1
ATOM 2959 N N . ALA B 1 145 ? -1.063 12.523 4.164 1 97.81 145 ALA B N 1
ATOM 2960 C CA . ALA B 1 145 ? -1.773 13.273 3.131 1 97.81 145 ALA B CA 1
ATOM 2961 C C . ALA B 1 145 ? -1.146 14.648 2.922 1 97.81 145 ALA B C 1
ATOM 2963 O O . ALA B 1 145 ? -0.923 15.07 1.785 1 97.81 145 ALA B O 1
ATOM 2964 N N . PHE B 1 146 ? -0.843 15.336 4.004 1 98.19 146 PHE B N 1
ATOM 2965 C CA . PHE B 1 146 ? -0.239 16.656 3.922 1 98.19 146 PHE B CA 1
ATOM 2966 C C . PHE B 1 146 ? 1.149 16.578 3.299 1 98.19 146 PHE B C 1
ATOM 2968 O O . PHE B 1 146 ? 1.492 17.391 2.434 1 98.19 146 PHE B O 1
ATOM 2975 N N . GLN B 1 147 ? 1.929 15.641 3.766 1 98.38 147 GLN B N 1
ATOM 2976 C CA . GLN B 1 147 ? 3.266 15.508 3.193 1 98.38 147 GLN B CA 1
ATOM 2977 C C . GLN B 1 147 ? 3.197 15.188 1.703 1 98.38 147 GLN B C 1
ATOM 2979 O O . GLN B 1 147 ? 3.99 15.711 0.916 1 98.38 147 GLN B O 1
ATOM 2984 N N . GLN B 1 148 ? 2.256 14.281 1.326 1 98.06 148 GLN B N 1
ATOM 2985 C CA . GLN B 1 148 ? 2.092 13.984 -0.093 1 98.06 148 GLN B CA 1
ATOM 2986 C C . GLN B 1 148 ? 1.759 15.242 -0.885 1 98.06 148 GLN B C 1
ATOM 2988 O O . GLN B 1 148 ? 2.338 15.492 -1.945 1 98.06 148 GLN B O 1
ATOM 2993 N N . HIS B 1 149 ? 0.889 16.016 -0.392 1 96.12 149 HIS B N 1
ATOM 2994 C CA . HIS B 1 149 ? 0.545 17.266 -1.05 1 96.12 149 HIS B CA 1
ATOM 2995 C C . HIS B 1 149 ? 1.769 18.172 -1.194 1 96.12 149 HIS B C 1
ATOM 2997 O O . HIS B 1 149 ? 1.961 18.797 -2.236 1 96.12 149 HIS B O 1
ATOM 3003 N N . ASN B 1 150 ? 2.562 18.25 -0.138 1 97.62 150 ASN B N 1
ATOM 3004 C CA . ASN B 1 150 ? 3.783 19.047 -0.182 1 97.62 150 ASN B CA 1
ATOM 3005 C C . ASN B 1 150 ? 4.719 18.578 -1.292 1 97.62 150 ASN B C 1
ATOM 3007 O O . ASN B 1 150 ? 5.422 19.391 -1.899 1 97.62 150 ASN B O 1
ATOM 3011 N N . LEU B 1 151 ? 4.762 17.297 -1.513 1 97.38 151 LEU B N 1
ATOM 3012 C CA . LEU B 1 151 ? 5.66 16.719 -2.504 1 97.38 151 LEU B CA 1
ATOM 3013 C C . LEU B 1 151 ? 5.148 16.969 -3.918 1 97.38 151 LEU B C 1
ATOM 3015 O O . LEU B 1 151 ? 5.922 16.938 -4.879 1 97.38 151 LEU B O 1
ATOM 3019 N N . ASP B 1 152 ? 3.869 17.172 -4.066 1 97.25 152 ASP B N 1
ATOM 3020 C CA . ASP B 1 152 ? 3.268 17.391 -5.379 1 97.25 152 ASP B CA 1
ATOM 3021 C C . ASP B 1 152 ? 3.641 18.75 -5.945 1 97.25 152 ASP B C 1
ATOM 3023 O O . ASP B 1 152 ? 3.887 19.688 -5.188 1 97.25 152 ASP B O 1
ATOM 3027 N N . PRO B 1 153 ? 3.705 18.891 -7.293 1 96.88 153 PRO B N 1
ATOM 3028 C CA . PRO B 1 153 ? 3.908 20.219 -7.863 1 96.88 153 PRO B CA 1
ATOM 3029 C C . PRO B 1 153 ? 2.844 21.219 -7.418 1 96.88 153 PRO B C 1
ATOM 3031 O O . PRO B 1 153 ? 1.667 20.875 -7.309 1 96.88 153 PRO B O 1
ATOM 3034 N N . LEU B 1 154 ? 3.252 22.438 -7.227 1 95.69 154 LEU B N 1
ATOM 3035 C CA . LEU B 1 154 ? 2.371 23.438 -6.641 1 95.69 154 LEU B CA 1
ATOM 3036 C C . LEU B 1 154 ? 1.188 23.734 -7.559 1 95.69 154 LEU B C 1
ATOM 3038 O O . LEU B 1 154 ? 0.1 24.062 -7.086 1 95.69 154 LEU B O 1
ATOM 3042 N N . ASP B 1 155 ? 1.412 23.609 -8.828 1 93.25 155 ASP B N 1
ATOM 3043 C CA . ASP B 1 155 ? 0.341 23.922 -9.766 1 93.25 155 ASP B CA 1
ATOM 3044 C C . ASP B 1 155 ? -0.796 22.906 -9.664 1 93.25 155 ASP B C 1
ATOM 3046 O O . ASP B 1 155 ? -1.879 23.125 -10.211 1 93.25 155 ASP B O 1
ATOM 3050 N N . THR B 1 156 ? -0.578 21.781 -8.914 1 95.75 156 THR B N 1
ATOM 3051 C CA . THR B 1 156 ? -1.645 20.812 -8.695 1 95.75 156 THR B CA 1
ATOM 3052 C C . THR B 1 156 ? -2.465 21.172 -7.465 1 95.75 156 THR B C 1
ATOM 3054 O O . THR B 1 156 ? -3.547 20.625 -7.246 1 95.75 156 THR B O 1
ATOM 3057 N N . TRP B 1 157 ? -1.969 22.109 -6.629 1 95.06 157 TRP B N 1
ATOM 3058 C CA . TRP B 1 157 ? -2.648 22.469 -5.391 1 95.06 157 TRP B CA 1
ATOM 3059 C C . TRP B 1 157 ? -3.912 23.266 -5.676 1 95.06 157 TRP B C 1
ATOM 3061 O O . TRP B 1 157 ? -3.879 24.234 -6.445 1 95.06 157 TRP B O 1
ATOM 3071 N N . GLU B 1 158 ? -4.941 22.922 -5.109 1 93.62 158 GLU B N 1
ATOM 3072 C CA . GLU B 1 158 ? -6.137 23.75 -5.09 1 93.62 158 GLU B CA 1
ATOM 3073 C C . GLU B 1 158 ? -6.074 24.781 -3.963 1 93.62 158 GLU B C 1
ATOM 3075 O O . GLU B 1 158 ? -5.301 24.625 -3.014 1 93.62 158 GLU B O 1
ATOM 3080 N N . GLN B 1 159 ? -6.898 25.812 -4.09 1 94.19 159 GLN B N 1
ATOM 3081 C CA . GLN B 1 159 ? -6.922 26.859 -3.078 1 94.19 159 GLN B CA 1
ATOM 3082 C C . GLN B 1 159 ? -7.215 26.281 -1.695 1 94.19 159 GLN B C 1
ATOM 3084 O O . GLN B 1 159 ? -6.598 26.688 -0.706 1 94.19 159 GLN B O 1
ATOM 3089 N N . LYS B 1 160 ? -8.055 25.375 -1.61 1 92.56 160 LYS B N 1
ATOM 3090 C CA . LYS B 1 160 ? -8.422 24.766 -0.334 1 92.56 160 LYS B CA 1
ATOM 3091 C C . LYS B 1 160 ? -7.23 24.047 0.302 1 92.56 160 LYS B C 1
ATOM 3093 O O . LYS B 1 160 ? -7.094 24.031 1.527 1 92.56 160 LYS B O 1
ATOM 3098 N N . GLU B 1 161 ? -6.426 23.422 -0.503 1 93.81 161 GLU B N 1
ATOM 3099 C CA . GLU B 1 161 ? -5.254 22.719 0.004 1 93.81 161 GLU B CA 1
ATOM 3100 C C . GLU B 1 161 ? -4.246 23.688 0.612 1 93.81 161 GLU B C 1
ATOM 3102 O O . GLU B 1 161 ? -3.59 23.359 1.605 1 93.81 161 GLU B O 1
ATOM 3107 N N . LYS B 1 162 ? -4.152 24.844 0.019 1 97.06 162 LYS B N 1
ATOM 3108 C CA . LYS B 1 162 ? -3.303 25.875 0.593 1 97.06 162 LYS B CA 1
ATOM 3109 C C . LYS B 1 162 ? -3.842 26.344 1.942 1 97.06 162 LYS B C 1
ATOM 3111 O O . LYS B 1 162 ? -3.084 26.484 2.904 1 97.06 162 LYS B O 1
ATOM 3116 N N . GLU B 1 163 ? -5.117 26.516 1.979 1 96.25 163 GLU B N 1
ATOM 3117 C CA . GLU B 1 163 ? -5.777 27.016 3.178 1 96.25 163 GLU B CA 1
ATOM 3118 C C . GLU B 1 163 ? -5.676 26.031 4.328 1 96.25 163 GLU B C 1
ATOM 3120 O O . GLU B 1 163 ? -5.566 26.422 5.492 1 96.25 163 GLU B O 1
ATOM 3125 N N . MET B 1 164 ? -5.688 24.766 4.039 1 95.56 164 MET B N 1
ATOM 3126 C CA . MET B 1 164 ? -5.684 23.719 5.055 1 95.56 164 MET B CA 1
ATOM 3127 C C . MET B 1 164 ? -4.426 23.797 5.914 1 95.56 164 MET B C 1
ATOM 3129 O O . MET B 1 164 ? -4.438 23.375 7.074 1 95.56 164 MET B O 1
ATOM 3133 N N . LEU B 1 165 ? -3.357 24.375 5.406 1 97.5 165 LEU B N 1
ATOM 3134 C CA . LEU B 1 165 ? -2.105 24.5 6.141 1 97.5 165 LEU B CA 1
ATOM 3135 C C . LEU B 1 165 ? -2.293 25.391 7.375 1 97.5 165 LEU B C 1
ATOM 3137 O O . LEU B 1 165 ? -1.497 25.328 8.312 1 97.5 165 LEU B O 1
ATOM 3141 N N . PHE B 1 166 ? -3.375 26.141 7.359 1 97.06 166 PHE B N 1
ATOM 3142 C CA . PHE B 1 166 ? -3.564 27.125 8.414 1 97.06 166 PHE B CA 1
ATOM 3143 C C . PHE B 1 166 ? -4.793 26.797 9.25 1 97.06 166 PHE B C 1
ATOM 3145 O O . PHE B 1 166 ? -5.219 27.609 10.086 1 97.06 166 PHE B O 1
ATOM 3152 N N . GLN B 1 167 ? -5.395 25.688 8.977 1 95.25 167 GLN B N 1
ATOM 3153 C CA . GLN B 1 167 ? -6.594 25.25 9.695 1 95.25 167 GLN B CA 1
ATOM 3154 C C . GLN B 1 167 ? -6.316 24 10.523 1 95.25 167 GLN B C 1
ATOM 3156 O O . GLN B 1 167 ? -6.199 22.906 9.984 1 95.25 167 GLN B O 1
ATOM 3161 N N . ASP B 1 168 ? -6.367 24.109 11.773 1 93.62 168 ASP B N 1
ATOM 3162 C CA . ASP B 1 168 ? -5.934 23.078 12.711 1 93.62 168 ASP B CA 1
ATOM 3163 C C . ASP B 1 168 ? -6.793 21.828 12.586 1 93.62 168 ASP B C 1
ATOM 3165 O O . ASP B 1 168 ? -6.324 20.719 12.852 1 93.62 168 ASP B O 1
ATOM 3169 N N . ARG B 1 169 ? -8 21.984 12.203 1 92.75 169 ARG B N 1
ATOM 3170 C CA . ARG B 1 169 ? -8.977 20.891 12.203 1 92.75 169 ARG B CA 1
ATOM 3171 C C . ARG B 1 169 ? -8.547 19.781 11.25 1 92.75 169 ARG B C 1
ATOM 3173 O O . ARG B 1 169 ? -8.969 18.641 11.398 1 92.75 169 ARG B O 1
ATOM 3180 N N . TYR B 1 170 ? -7.68 20.078 10.32 1 94.31 170 TYR B N 1
ATOM 3181 C CA . TYR B 1 170 ? -7.383 19.094 9.273 1 94.31 170 TYR B CA 1
ATOM 3182 C C . TYR B 1 170 ? -6.184 18.234 9.656 1 94.31 170 TYR B C 1
ATOM 3184 O O . TYR B 1 170 ? -6.078 17.094 9.227 1 94.31 170 TYR B O 1
ATOM 3192 N N . LEU B 1 171 ? -5.27 18.797 10.43 1 97.38 171 LEU B N 1
ATOM 3193 C CA . LEU B 1 171 ? -4.082 18.016 10.742 1 97.38 171 LEU B CA 1
ATOM 3194 C C . LEU B 1 171 ? -3.715 18.141 12.219 1 97.38 171 LEU B C 1
ATOM 3196 O O . LEU B 1 171 ? -3.793 17.156 12.961 1 97.38 171 LEU B O 1
ATOM 3200 N N . MET B 1 172 ? -3.479 19.328 12.719 1 97.75 172 MET B N 1
ATOM 3201 C CA . MET B 1 172 ? -2.895 19.531 14.047 1 97.75 172 MET B CA 1
ATOM 3202 C C . MET B 1 172 ? -3.818 18.984 15.133 1 97.75 172 MET B C 1
ATOM 3204 O O . MET B 1 172 ? -3.354 18.422 16.125 1 97.75 172 MET B O 1
ATOM 3208 N N . LYS B 1 173 ? -5.094 19.125 14.953 1 96.94 173 LYS B N 1
ATOM 3209 C CA . LYS B 1 173 ? -6.074 18.641 15.922 1 96.94 173 LYS B CA 1
ATOM 3210 C C . LYS B 1 173 ? -5.863 17.156 16.219 1 96.94 173 LYS B C 1
ATOM 3212 O O . LYS B 1 173 ? -6.055 16.719 17.359 1 96.94 173 LYS B O 1
ATOM 3217 N N . HIS B 1 174 ? -5.414 16.375 15.266 1 98.12 174 HIS B N 1
ATOM 3218 C CA . HIS B 1 174 ? -5.289 14.922 15.391 1 98.12 174 HIS B CA 1
ATOM 3219 C C . HIS B 1 174 ? -3.949 14.531 16 1 98.12 174 HIS B C 1
ATOM 3221 O O . HIS B 1 174 ? -3.73 13.367 16.344 1 98.12 174 HIS B O 1
ATOM 3227 N N . CYS B 1 175 ? -3.045 15.484 16.188 1 98.5 175 CYS B N 1
ATOM 3228 C CA . CYS B 1 175 ? -1.676 15.164 16.578 1 98.5 175 CYS B CA 1
ATOM 3229 C C . CYS B 1 175 ? -1.362 15.695 17.969 1 98.5 175 CYS B C 1
ATOM 3231 O O . CYS B 1 175 ? -0.272 15.461 18.5 1 98.5 175 CYS B O 1
ATOM 3233 N N . GLN B 1 176 ? -2.318 16.359 18.609 1 97.62 176 GLN B N 1
ATOM 3234 C CA . GLN B 1 176 ? -2.098 17.094 19.844 1 97.62 176 GLN B CA 1
ATOM 3235 C C . GLN B 1 176 ? -1.81 16.141 21.016 1 97.62 176 GLN B C 1
ATOM 3237 O O . GLN B 1 176 ? -1.173 16.531 22 1 97.62 176 GLN B O 1
ATOM 3242 N N . PHE B 1 177 ? -2.223 14.875 20.953 1 97.69 177 PHE B N 1
ATOM 3243 C CA . PHE B 1 177 ? -2.168 13.953 22.078 1 97.69 177 PHE B CA 1
ATOM 3244 C C . PHE B 1 177 ? -0.75 13.43 22.281 1 97.69 177 PHE B C 1
ATOM 3246 O O . PHE B 1 177 ? -0.451 12.82 23.297 1 97.69 177 PHE B O 1
ATOM 3253 N N . ASP B 1 178 ? 0.182 13.711 21.422 1 98.19 178 ASP B N 1
ATOM 3254 C CA . ASP B 1 178 ? 1.547 13.195 21.5 1 98.19 178 ASP B CA 1
ATOM 3255 C C . ASP B 1 178 ? 2.553 14.242 21.031 1 98.19 178 ASP B C 1
ATOM 3257 O O . ASP B 1 178 ? 2.436 14.773 19.922 1 98.19 178 ASP B O 1
ATOM 3261 N N . PRO B 1 179 ? 3.582 14.539 21.844 1 97.69 179 PRO B N 1
ATOM 3262 C CA . PRO B 1 179 ? 4.52 15.609 21.516 1 97.69 179 PRO B CA 1
ATOM 3263 C C . PRO B 1 179 ? 5.293 15.328 20.219 1 97.69 179 PRO B C 1
ATOM 3265 O O . PRO B 1 179 ? 5.602 16.25 19.469 1 97.69 179 PRO B O 1
ATOM 3268 N N . PHE B 1 180 ? 5.656 14.094 19.969 1 97.5 180 PHE B N 1
ATOM 3269 C CA . PHE B 1 180 ? 6.375 13.75 18.75 1 97.5 180 PHE B CA 1
ATOM 3270 C C . PHE B 1 180 ? 5.52 14.023 17.516 1 97.5 180 PHE B C 1
ATOM 3272 O O . PHE B 1 180 ? 5.992 14.633 16.547 1 97.5 180 PHE B O 1
ATOM 3279 N N . LEU B 1 181 ? 4.273 13.594 17.562 1 98.31 181 LEU B N 1
ATOM 3280 C CA . LEU B 1 181 ? 3.361 13.773 16.438 1 98.31 181 LEU B CA 1
ATOM 3281 C C . LEU B 1 181 ? 3.045 15.25 16.219 1 98.31 181 LEU B C 1
ATOM 3283 O O . LEU B 1 181 ? 2.916 15.695 15.078 1 98.31 181 LEU B O 1
ATOM 3287 N N . LYS B 1 182 ? 2.904 15.953 17.312 1 98.25 182 LYS B N 1
ATOM 3288 C CA . LYS B 1 182 ? 2.666 17.391 17.219 1 98.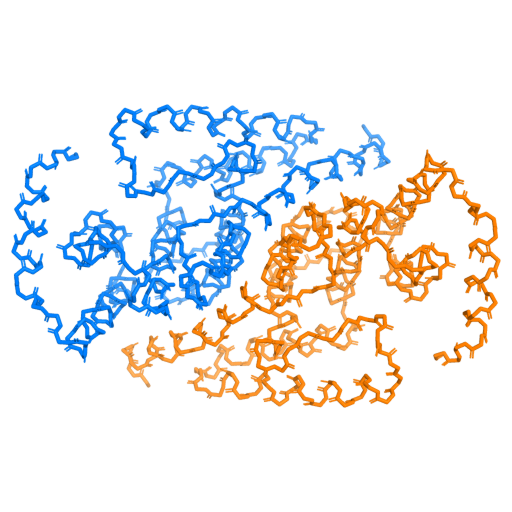25 182 LYS B CA 1
ATOM 3289 C C . LYS B 1 182 ? 3.807 18.094 16.484 1 98.25 182 LYS B C 1
ATOM 3291 O O . LYS B 1 182 ? 3.568 18.906 15.602 1 98.25 182 LYS B O 1
ATOM 3296 N N . GLN B 1 183 ? 4.957 17.766 16.859 1 98.12 183 GLN B N 1
ATOM 3297 C CA . GLN B 1 183 ? 6.129 18.375 16.234 1 98.12 183 GLN B CA 1
ATOM 3298 C C . GLN B 1 183 ? 6.242 17.969 14.773 1 98.12 183 GLN B C 1
ATOM 3300 O O . GLN B 1 183 ? 6.594 18.797 13.922 1 98.12 183 GLN B O 1
ATOM 3305 N N . LEU B 1 184 ? 6.012 16.688 14.508 1 98.31 184 LEU B N 1
ATOM 3306 C CA . LEU B 1 184 ? 6.055 16.203 13.133 1 98.31 184 LEU B CA 1
ATOM 3307 C C . LEU B 1 184 ? 5.02 16.922 12.266 1 98.31 184 LEU B C 1
ATOM 3309 O O . LEU B 1 184 ? 5.316 17.328 11.148 1 98.31 184 LEU B O 1
ATOM 3313 N N . ALA B 1 185 ? 3.803 17.062 12.766 1 98.5 185 ALA B N 1
ATOM 3314 C CA . ALA B 1 185 ? 2.74 17.781 12.062 1 98.5 185 ALA B CA 1
ATOM 3315 C C . ALA B 1 185 ? 3.15 19.219 11.766 1 98.5 185 ALA B C 1
ATOM 3317 O O . ALA B 1 185 ? 2.947 19.703 10.648 1 98.5 185 ALA B O 1
ATOM 3318 N N . GLN B 1 186 ? 3.707 19.828 12.758 1 98.25 186 GLN B N 1
ATOM 3319 C CA . GLN B 1 186 ? 4.152 21.203 12.578 1 98.25 186 GLN B CA 1
ATOM 3320 C C . GLN B 1 186 ? 5.207 21.312 11.484 1 98.25 186 GLN B C 1
ATOM 3322 O O . GLN B 1 186 ? 5.18 22.234 10.664 1 98.25 186 GLN B O 1
ATOM 3327 N N . LYS B 1 187 ? 6.152 20.406 11.523 1 98.25 187 LYS B N 1
ATOM 3328 C CA . LYS B 1 187 ? 7.191 20.391 10.5 1 98.25 187 LYS B CA 1
ATOM 3329 C C . LYS B 1 187 ? 6.59 20.25 9.102 1 98.25 187 LYS B C 1
ATOM 3331 O O . LYS B 1 187 ? 7.004 20.953 8.172 1 98.25 187 LYS B O 1
ATOM 3336 N N . VAL B 1 188 ? 5.66 19.375 8.93 1 98.56 188 VAL B N 1
ATOM 3337 C CA . VAL B 1 188 ? 5.02 19.141 7.637 1 98.56 188 VAL B CA 1
ATOM 3338 C C . VAL B 1 188 ? 4.254 20.375 7.203 1 98.56 188 VAL B C 1
ATOM 3340 O O . VAL B 1 188 ? 4.293 20.766 6.031 1 98.56 188 VAL B O 1
ATOM 3343 N N . ILE B 1 189 ? 3.58 21 8.125 1 98.56 189 ILE B N 1
ATOM 3344 C CA . ILE B 1 189 ? 2.869 22.25 7.852 1 98.56 189 ILE B CA 1
ATOM 3345 C C . ILE B 1 189 ? 3.861 23.328 7.418 1 98.56 189 ILE B C 1
ATOM 3347 O O . ILE B 1 189 ? 3.658 23.984 6.398 1 98.56 189 ILE B O 1
ATOM 3351 N N . ASP B 1 190 ? 4.949 23.469 8.141 1 98.31 190 ASP B N 1
ATOM 3352 C CA . ASP B 1 190 ? 5.965 24.469 7.84 1 98.31 190 ASP B CA 1
ATOM 3353 C C . ASP B 1 190 ? 6.566 24.234 6.457 1 98.31 190 ASP B C 1
ATOM 3355 O O . ASP B 1 190 ? 6.855 25.203 5.738 1 98.31 190 ASP B O 1
ATOM 3359 N N . ASP B 1 191 ? 6.812 23 6.145 1 98.19 191 ASP B N 1
ATOM 3360 C CA . ASP B 1 191 ? 7.336 22.672 4.82 1 98.19 191 ASP B CA 1
ATOM 3361 C C . ASP B 1 191 ? 6.379 23.141 3.725 1 98.19 191 ASP B C 1
ATOM 3363 O O . ASP B 1 191 ? 6.812 23.656 2.691 1 98.19 191 ASP B O 1
ATOM 3367 N N . GLY B 1 192 ? 5.066 22.891 3.965 1 98.38 192 GLY B N 1
ATOM 3368 C CA . GLY B 1 192 ? 4.074 23.375 3.014 1 98.38 192 GLY B CA 1
ATOM 3369 C C . GLY B 1 192 ? 4.051 24.875 2.883 1 98.38 192 GLY B C 1
ATOM 3370 O O . GLY B 1 192 ? 3.979 25.406 1.772 1 98.38 192 GLY B O 1
ATOM 3371 N N . ILE B 1 193 ? 4.164 25.578 3.984 1 98.62 193 ILE B N 1
ATOM 3372 C CA . ILE B 1 193 ? 4.172 27.047 3.992 1 98.62 193 ILE B CA 1
ATOM 3373 C C . ILE B 1 193 ? 5.414 27.562 3.271 1 98.62 193 ILE B C 1
ATOM 3375 O O . ILE B 1 193 ? 5.336 28.5 2.482 1 98.62 193 ILE B O 1
ATOM 3379 N N . GLN B 1 194 ? 6.52 26.953 3.535 1 98.38 194 GLN B N 1
ATOM 3380 C CA . GLN B 1 194 ? 7.758 27.344 2.869 1 98.38 194 GLN B CA 1
ATOM 3381 C C . GLN B 1 194 ? 7.648 27.172 1.357 1 98.38 194 GLN B C 1
ATOM 3383 O O . GLN B 1 194 ? 8.156 28 0.596 1 98.38 194 GLN B O 1
ATOM 3388 N N . LYS B 1 195 ? 7.027 26.094 1.001 1 98.06 195 LYS B N 1
ATOM 3389 C CA . LYS B 1 195 ? 6.816 25.875 -0.426 1 98.06 195 LYS B CA 1
ATOM 3390 C C . LYS B 1 195 ? 6.02 27.016 -1.052 1 98.06 195 LYS B C 1
ATOM 3392 O O . LYS B 1 195 ? 6.34 27.469 -2.152 1 98.06 195 LYS B O 1
ATOM 3397 N N . LEU B 1 196 ? 4.984 27.469 -0.43 1 98.31 196 LEU B N 1
ATOM 3398 C CA . LEU B 1 196 ? 4.184 28.594 -0.896 1 98.31 196 LEU B CA 1
ATOM 3399 C C . LEU B 1 196 ? 5.027 29.859 -0.976 1 98.31 196 LEU B C 1
ATOM 3401 O O . LEU B 1 196 ? 4.957 30.594 -1.964 1 98.31 196 LEU B O 1
ATOM 3405 N N . LYS B 1 197 ? 5.809 30.078 0.029 1 98.31 197 LYS B N 1
ATOM 3406 C CA . LYS B 1 197 ? 6.676 31.25 0.055 1 98.31 197 LYS B CA 1
ATOM 3407 C C . LYS B 1 197 ? 7.672 31.234 -1.102 1 98.31 197 LYS B C 1
ATOM 3409 O O . LYS B 1 197 ? 7.875 32.25 -1.773 1 98.31 197 LYS B O 1
ATOM 3414 N N . ASP B 1 198 ? 8.281 30.094 -1.304 1 97.94 198 ASP B N 1
ATOM 3415 C CA . ASP B 1 198 ? 9.266 29.938 -2.369 1 97.94 198 ASP B CA 1
ATOM 3416 C C . ASP B 1 198 ? 8.641 30.203 -3.736 1 97.94 198 ASP B C 1
ATOM 3418 O O . ASP B 1 198 ? 9.328 30.656 -4.66 1 97.94 198 ASP B O 1
ATOM 3422 N N . ALA B 1 199 ? 7.391 29.969 -3.844 1 97.25 199 ALA B N 1
ATOM 3423 C CA . ALA B 1 199 ? 6.695 30.156 -5.113 1 97.25 199 ALA B CA 1
ATOM 3424 C C . ALA B 1 199 ? 6.172 31.594 -5.242 1 97.25 199 ALA B C 1
ATOM 3426 O O . ALA B 1 199 ? 5.551 31.938 -6.246 1 97.25 199 ALA B O 1
ATOM 3427 N N . GLY B 1 200 ? 6.316 32.406 -4.203 1 97 200 GLY B N 1
ATOM 3428 C CA . GLY B 1 200 ? 5.93 33.781 -4.246 1 97 200 GLY B CA 1
ATOM 3429 C C . GLY B 1 200 ? 4.461 34.031 -3.93 1 97 200 GLY B C 1
ATOM 3430 O O . GLY B 1 200 ? 3.908 35.062 -4.238 1 97 200 GLY B O 1
ATOM 3431 N N . GLU B 1 201 ? 3.877 33 -3.35 1 96.69 201 GLU B N 1
ATOM 3432 C CA . GLU B 1 201 ? 2.48 33.156 -2.951 1 96.69 201 GLU B CA 1
ATOM 3433 C C . GLU B 1 201 ? 2.346 34.125 -1.772 1 96.69 201 GLU B C 1
ATOM 3435 O O . GLU B 1 201 ? 3.266 34.25 -0.964 1 96.69 201 GLU B O 1
ATOM 3440 N N . ASP B 1 202 ? 1.22 34.844 -1.708 1 97.38 202 ASP B N 1
ATOM 3441 C CA . ASP B 1 202 ? 0.916 35.688 -0.574 1 97.38 202 ASP B CA 1
ATOM 3442 C C . ASP B 1 202 ? 0.412 34.875 0.618 1 97.38 202 ASP B C 1
ATOM 3444 O O . ASP B 1 202 ? -0.794 34.812 0.864 1 97.38 202 ASP B O 1
ATOM 3448 N N . VAL B 1 203 ? 1.299 34.344 1.352 1 97.88 203 VAL B N 1
ATOM 3449 C CA . VAL B 1 203 ? 1.012 33.406 2.439 1 97.88 203 VAL B CA 1
ATOM 3450 C C . VAL B 1 203 ? 0.147 34.094 3.492 1 97.88 203 VAL B C 1
ATOM 3452 O O . VAL B 1 203 ? -0.746 33.469 4.074 1 97.88 203 VAL B O 1
ATOM 3455 N N . GLU B 1 204 ? 0.414 35.375 3.773 1 97.44 204 GLU B N 1
ATOM 3456 C CA . GLU B 1 204 ? -0.371 36.094 4.758 1 97.44 204 GLU B CA 1
ATOM 3457 C C . GLU B 1 204 ? -1.829 36.219 4.324 1 97.44 204 GLU B C 1
ATOM 3459 O O . GLU B 1 204 ? -2.738 36.094 5.145 1 97.44 204 GLU B O 1
ATOM 3464 N N . LYS B 1 205 ? -2.047 36.5 3.139 1 97.5 205 LYS B N 1
ATOM 3465 C CA . LYS B 1 205 ? -3.406 36.594 2.617 1 97.5 205 LYS B CA 1
ATOM 3466 C C . LYS B 1 205 ? -4.113 35.219 2.701 1 97.5 205 LYS B C 1
ATOM 3468 O O . LYS B 1 205 ? -5.281 35.156 3.092 1 97.5 205 LYS B O 1
ATOM 3473 N N . ILE B 1 206 ? -3.395 34.156 2.307 1 97.44 206 ILE B N 1
ATOM 3474 C CA . ILE B 1 206 ? -3.963 32.812 2.352 1 97.44 206 ILE B CA 1
ATOM 3475 C C . ILE B 1 206 ? -4.344 32.469 3.789 1 97.44 206 ILE B C 1
ATOM 3477 O O . ILE B 1 206 ? -5.426 31.938 4.035 1 97.44 206 ILE B O 1
ATOM 3481 N N . LYS B 1 207 ? -3.471 32.781 4.664 1 97.31 207 LYS B N 1
ATOM 3482 C CA . LYS B 1 207 ? -3.699 32.531 6.082 1 97.31 207 LYS B CA 1
ATOM 3483 C C . LYS B 1 207 ? -4.938 33.25 6.582 1 97.31 207 LYS B C 1
ATOM 3485 O O . LYS B 1 207 ? -5.789 32.656 7.254 1 97.31 207 LYS B O 1
ATOM 3490 N N . GLU B 1 208 ? -5.031 34.5 6.266 1 95.88 208 GLU B N 1
ATOM 3491 C CA . GLU B 1 208 ? -6.164 35.312 6.699 1 95.88 208 GLU B CA 1
ATOM 3492 C C . GLU B 1 208 ? -7.48 34.75 6.16 1 95.88 208 GLU B C 1
ATOM 3494 O O . GLU B 1 208 ? -8.461 34.656 6.895 1 95.88 208 GLU B O 1
ATOM 3499 N N . GLU B 1 209 ? -7.496 34.438 4.949 1 94.44 209 GLU B N 1
ATOM 3500 C CA . GLU B 1 209 ? -8.695 33.875 4.332 1 94.44 209 GLU B CA 1
ATOM 3501 C C . GLU B 1 209 ? -9.062 32.531 4.961 1 94.44 209 GLU B C 1
ATOM 3503 O O . GLU B 1 209 ? -10.242 32.25 5.191 1 94.44 209 GLU B O 1
ATOM 3508 N N . ALA B 1 210 ? 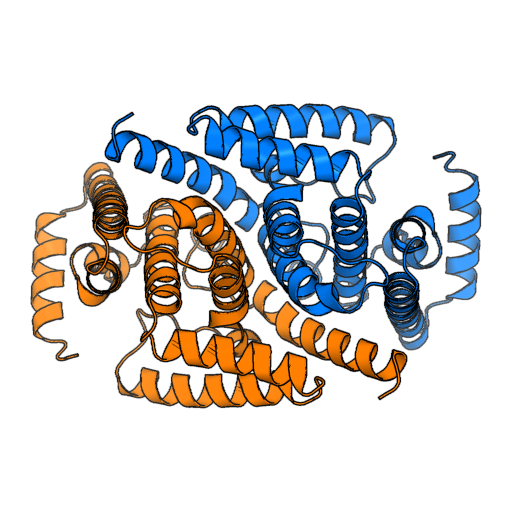-8.062 31.672 5.18 1 93.94 210 ALA B N 1
ATOM 3509 C CA . ALA B 1 210 ? -8.266 30.359 5.773 1 93.94 210 ALA B CA 1
ATOM 3510 C C . ALA B 1 210 ? -8.883 30.484 7.168 1 93.94 210 ALA B C 1
ATOM 3512 O O . ALA B 1 210 ? -9.805 29.734 7.512 1 93.94 210 ALA B O 1
ATOM 3513 N N . ILE B 1 211 ? -8.375 31.391 7.945 1 91.12 211 ILE B N 1
ATOM 3514 C CA . ILE B 1 211 ? -8.836 31.594 9.32 1 91.12 211 ILE B CA 1
ATOM 3515 C C . ILE B 1 211 ? -10.273 32.094 9.312 1 91.12 211 ILE B C 1
ATOM 3517 O O . ILE B 1 211 ? -11.094 31.672 10.141 1 91.12 211 ILE B O 1
ATOM 3521 N N . GLN B 1 212 ? -10.609 32.969 8.453 1 89.62 212 GLN B N 1
ATOM 3522 C CA . GLN B 1 212 ? -11.969 33.5 8.336 1 89.62 212 GLN B CA 1
ATOM 3523 C C . GLN B 1 212 ? -12.953 32.375 7.984 1 89.62 212 GLN B C 1
ATOM 3525 O O . GLN B 1 212 ? -14.047 32.312 8.547 1 89.62 212 GLN B O 1
ATOM 3530 N N . LYS B 1 213 ? -12.57 31.531 7.137 1 86.56 213 LYS B N 1
ATOM 3531 C CA . LYS B 1 213 ? -13.422 30.422 6.719 1 86.56 213 LYS B CA 1
ATOM 3532 C C . LYS B 1 213 ? -13.609 29.422 7.852 1 86.56 213 LYS B C 1
ATOM 3534 O O . LYS B 1 213 ? -14.68 28.812 7.984 1 86.56 213 LYS B O 1
ATOM 3539 N N . ASP B 1 214 ? -12.539 29.203 8.508 1 82.81 214 ASP B N 1
ATOM 3540 C CA . ASP B 1 214 ? -12.562 28.234 9.602 1 82.81 214 ASP B CA 1
ATOM 3541 C C . ASP B 1 214 ? -13.523 28.656 10.703 1 82.81 214 ASP B C 1
ATOM 3543 O O . ASP B 1 214 ? -14.148 27.828 11.359 1 82.81 214 ASP B O 1
ATOM 3547 N N . LYS B 1 215 ? -13.695 29.875 10.953 1 77.88 215 LYS B N 1
ATOM 3548 C CA . LYS B 1 215 ? -14.617 30.406 11.945 1 77.88 215 LYS B CA 1
ATOM 3549 C C . LYS B 1 215 ? -16.062 30.219 11.516 1 77.88 215 LYS B C 1
ATOM 3551 O O . LYS B 1 215 ? -16.969 30.109 12.352 1 77.88 215 LYS B O 1
ATOM 3556 N N . LEU B 1 216 ? -16.172 30.156 10.227 1 68.44 216 LEU B N 1
ATOM 3557 C CA . LEU B 1 216 ? -17.516 30.031 9.688 1 68.44 216 LEU B CA 1
ATOM 3558 C C . LEU B 1 216 ? -17.984 28.578 9.711 1 68.44 216 LEU B C 1
ATOM 3560 O O . LEU B 1 216 ? -19.188 28.312 9.664 1 68.44 216 LEU B O 1
ATOM 3564 N N . ILE B 1 217 ? -17.016 27.656 9.625 1 64.38 217 ILE B N 1
ATOM 3565 C CA . ILE B 1 217 ? -17.359 26.25 9.516 1 64.38 217 ILE B CA 1
ATOM 3566 C C . ILE B 1 217 ? -17.531 25.641 10.914 1 64.38 217 ILE B C 1
ATOM 3568 O O . ILE B 1 217 ? -16.609 25.703 11.734 1 64.38 217 ILE B O 1
ATOM 3572 N N . ASP B 1 218 ? -18.609 25.875 11.609 1 53.06 218 ASP B N 1
ATOM 3573 C CA . ASP B 1 218 ? -18.969 25.234 12.867 1 53.06 218 ASP B CA 1
ATOM 3574 C C . ASP B 1 218 ? -18.797 23.719 12.773 1 53.06 218 ASP B C 1
ATOM 3576 O O . ASP B 1 218 ? -19.391 23.078 11.898 1 53.06 218 ASP B O 1
ATOM 3580 N N . PHE B 1 219 ? -17.562 23.188 12.641 1 44.22 219 PHE B N 1
ATOM 3581 C CA . PHE B 1 219 ? -17.734 21.75 12.781 1 44.22 219 PHE B CA 1
ATOM 3582 C C . PHE B 1 219 ? -18.062 21.375 14.227 1 44.22 219 PHE B C 1
ATOM 3584 O O . PHE B 1 219 ? -17.641 22.078 15.156 1 44.22 219 PHE B O 1
#

Secondary structure (DSSP, 8-state):
--HHHHHHHHHHHHHHHGGGGT-B-S--TT-TTSPPPBHHHHHHHHHHHHHHHGGGSSS---HHHHHHHHHHTTTTHHHH----GGG--HHHHHHHHHHHHHHHHHHHTTS-HHHHHHHHHHHHHHHHT-SHHHHHHHHHHHHHHHHHHHHS-GGG--HHHHHHTT-GGGTGGGTTT-HHHHHHHHHHHHHHHHHHHHTT--HHHHHHHHHHHHHH---/--HHHHHHHHHHHHHHHGGGGT-B-S--TT-TTSPPPBHHHHHHHHHHHHHHHGGGSSS---HHHHHHHHHHTTTTHHHH----GGG--HHHHHHHHHHHHHHHHHHHTTS-HHHHHHHHHHHHHHHHT-SHHHHHHHHHHHHHHHHHHHHS-GGG--HHHHHHTT-GGGTGGGTTT-HHHHHHHHHHHHHHHHHHHHTT--HHHHHHHHHHHHHH---

Solvent-accessible surface area (backbone atoms only — not comparable to full-atom values): 23357 Å² total; per-residue (Å²): 129,54,70,67,60,48,51,51,30,51,51,50,36,51,56,50,50,52,36,20,52,73,30,52,52,88,49,29,66,74,25,75,94,50,61,52,35,23,49,20,25,54,27,26,54,38,29,51,50,45,66,71,47,45,86,63,47,89,59,88,58,59,58,62,63,30,35,54,29,33,62,44,66,63,48,24,28,36,77,72,46,71,76,55,72,90,77,51,48,74,69,53,45,54,53,47,50,53,52,35,50,51,35,42,49,62,56,37,60,73,42,58,68,71,61,31,48,52,55,51,51,37,41,50,42,43,73,63,49,77,47,72,44,24,34,48,42,51,27,43,51,35,46,50,54,52,45,51,54,56,69,17,48,70,89,57,58,48,71,66,64,62,24,46,67,61,36,49,85,67,43,52,64,53,18,66,93,31,72,56,48,35,51,52,44,49,52,49,39,49,52,41,50,48,50,40,51,76,72,68,49,63,58,68,59,45,42,52,53,27,48,57,50,54,70,67,52,79,123,129,55,70,66,59,50,50,50,33,50,50,51,37,50,56,50,50,52,38,19,52,73,30,51,53,89,46,30,65,73,25,75,94,54,58,53,37,22,48,20,27,54,27,26,53,37,29,52,50,47,66,71,46,45,84,63,48,88,60,89,60,62,57,61,62,31,36,52,30,33,62,45,66,64,50,25,29,35,76,71,46,71,78,56,72,89,76,52,50,73,69,53,45,54,55,47,51,54,52,34,51,52,33,41,50,62,56,38,60,73,42,58,67,70,60,32,48,53,53,52,50,37,42,49,42,43,74,63,48,76,47,72,44,26,36,50,42,50,27,43,51,35,46,51,52,52,45,50,53,56,67,18,48,71,89,55,58,49,73,65,62,62,24,47,65,60,35,49,84,67,43,52,64,53,18,67,92,32,73,56,47,35,51,51,43,48,50,48,36,48,52,41,52,49,52,41,50,76,70,66,49,63,59,68,58,43,42,54,53,27,48,57,50,53,70,67,52,78,124